Protein AF-A0A8T7H8B4-F1 (afdb_monomer_lite)

Organism: NCBI:txid83986

Structure (mmCIF, N/CA/C/O backbone):
data_AF-A0A8T7H8B4-F1
#
_entry.id   AF-A0A8T7H8B4-F1
#
loop_
_atom_site.group_PDB
_atom_site.id
_atom_site.type_symbol
_atom_site.label_atom_id
_atom_site.label_alt_id
_atom_site.label_comp_id
_atom_site.label_asym_id
_atom_site.label_entity_id
_atom_site.label_seq_id
_atom_site.pdbx_PDB_ins_code
_atom_site.Cartn_x
_atom_site.Cartn_y
_atom_site.Cartn_z
_atom_site.occupancy
_atom_site.B_iso_or_equiv
_atom_site.auth_seq_id
_atom_site.auth_comp_id
_atom_site.auth_asym_id
_atom_site.auth_atom_id
_atom_site.pdbx_PDB_model_num
ATOM 1 N N . MET A 1 1 ? 106.910 -0.288 -161.476 1.00 50.47 1 MET A N 1
ATOM 2 C CA . MET A 1 1 ? 105.493 -0.368 -161.892 1.00 50.47 1 MET A CA 1
ATOM 3 C C . MET A 1 1 ? 104.659 -0.224 -160.631 1.00 50.47 1 MET A C 1
ATOM 5 O O . MET A 1 1 ? 104.728 -1.119 -159.802 1.00 50.47 1 MET A O 1
ATOM 9 N N . SER A 1 2 ? 103.976 0.904 -160.441 1.00 59.09 2 SER A N 1
ATOM 10 C CA . SER A 1 2 ? 103.134 1.165 -159.262 1.00 59.09 2 SER A CA 1
ATOM 11 C C . SER A 1 2 ? 101.763 0.506 -159.447 1.00 59.09 2 SER A C 1
ATOM 13 O O . SER A 1 2 ? 101.201 0.603 -160.541 1.00 59.09 2 SER A O 1
ATOM 15 N N . LYS A 1 3 ? 101.241 -0.182 -158.423 1.00 76.25 3 LYS A N 1
ATOM 16 C CA . LYS A 1 3 ? 99.947 -0.880 -158.480 1.00 76.25 3 LYS A CA 1
ATOM 17 C C . LYS A 1 3 ? 98.875 -0.065 -157.752 1.00 76.25 3 LYS A C 1
ATOM 19 O O . LYS A 1 3 ? 98.996 0.232 -156.572 1.00 76.25 3 LYS A O 1
ATOM 24 N N . TRP A 1 4 ? 97.819 0.279 -158.476 1.00 83.31 4 TRP A N 1
ATOM 25 C CA . TRP A 1 4 ? 96.582 0.817 -157.915 1.00 83.31 4 TRP A CA 1
ATOM 26 C C . TRP A 1 4 ? 95.577 -0.325 -157.764 1.00 83.31 4 TRP A C 1
ATOM 28 O O . TRP A 1 4 ? 95.552 -1.224 -158.610 1.00 83.31 4 TRP A O 1
ATOM 38 N N . TYR A 1 5 ? 94.757 -0.297 -156.714 1.00 80.31 5 TYR A N 1
ATOM 39 C CA . TYR A 1 5 ? 93.693 -1.282 -156.507 1.00 80.31 5 TYR A CA 1
ATOM 40 C C . TYR A 1 5 ? 92.378 -0.609 -156.109 1.00 80.31 5 TYR A C 1
ATOM 42 O O . TYR A 1 5 ? 92.345 0.545 -155.681 1.00 80.31 5 TYR A O 1
ATOM 50 N N . THR A 1 6 ? 91.281 -1.337 -156.291 1.00 81.56 6 THR A N 1
ATOM 51 C CA . THR A 1 6 ? 89.926 -0.832 -156.073 1.00 81.56 6 THR A CA 1
ATOM 52 C C . THR A 1 6 ? 89.406 -1.287 -154.709 1.00 81.56 6 THR A C 1
ATOM 54 O O . THR A 1 6 ? 89.396 -2.483 -154.419 1.00 81.56 6 THR A O 1
ATOM 57 N N . VAL A 1 7 ? 88.945 -0.345 -153.888 1.00 82.00 7 VAL A N 1
ATOM 58 C CA . VAL A 1 7 ? 88.166 -0.573 -152.656 1.00 82.00 7 VAL A CA 1
ATOM 59 C C . VAL A 1 7 ? 86.785 0.045 -152.814 1.00 82.00 7 VAL A C 1
ATOM 61 O O . VAL A 1 7 ? 86.622 1.013 -153.542 1.00 82.00 7 VAL A O 1
ATOM 64 N N . TYR A 1 8 ? 85.769 -0.503 -152.156 1.00 84.44 8 TYR A N 1
ATOM 65 C CA . TYR A 1 8 ? 84.393 -0.032 -152.313 1.00 84.44 8 TYR A CA 1
ATOM 66 C C . TYR A 1 8 ? 83.962 0.787 -151.096 1.00 84.44 8 TYR A C 1
ATOM 68 O O . TYR A 1 8 ? 84.234 0.417 -149.957 1.00 84.44 8 TYR A O 1
ATOM 76 N N . CYS A 1 9 ? 83.274 1.901 -151.339 1.00 82.50 9 CYS A N 1
ATOM 77 C CA . CYS A 1 9 ? 82.713 2.758 -150.299 1.00 82.50 9 CYS A CA 1
ATOM 78 C C . CYS A 1 9 ? 81.710 1.993 -149.427 1.00 82.50 9 CYS A C 1
ATOM 80 O O . CYS A 1 9 ? 80.698 1.521 -149.941 1.00 82.50 9 CYS A O 1
ATOM 82 N N . GLU A 1 10 ? 81.906 1.967 -148.110 1.00 83.75 10 GLU A N 1
ATOM 83 C CA . GLU A 1 10 ? 81.022 1.245 -147.181 1.00 83.75 10 GLU A CA 1
ATOM 84 C C . GLU A 1 10 ? 79.575 1.766 -147.191 1.00 83.75 10 GLU A C 1
ATOM 86 O O . GLU A 1 10 ? 78.641 1.011 -146.948 1.00 83.75 10 GLU A O 1
ATOM 91 N N . ALA A 1 11 ? 79.367 3.051 -147.499 1.00 77.25 11 ALA A N 1
ATOM 92 C CA . ALA A 1 11 ? 78.036 3.657 -147.462 1.00 77.25 11 ALA A CA 1
ATOM 93 C C . ALA A 1 11 ? 77.244 3.548 -148.778 1.00 77.25 11 ALA A C 1
ATOM 95 O O . ALA A 1 11 ? 76.021 3.642 -148.744 1.00 77.25 11 ALA A O 1
ATOM 96 N N . CYS A 1 12 ? 77.899 3.421 -149.938 1.00 83.38 12 CYS A N 1
ATOM 97 C CA . CYS A 1 12 ? 77.197 3.408 -151.235 1.00 83.38 12 CYS A CA 1
ATOM 98 C C . CYS A 1 12 ? 77.705 2.375 -152.245 1.00 83.38 12 CYS A C 1
ATOM 100 O O . CYS A 1 12 ? 77.144 2.274 -153.332 1.00 83.38 12 CYS A O 1
ATOM 102 N N . GLY A 1 13 ? 78.770 1.640 -151.926 1.00 80.94 13 GLY A N 1
ATOM 103 C CA . GLY A 1 13 ? 79.368 0.643 -152.810 1.00 80.94 13 GLY A CA 1
ATOM 104 C C . GLY A 1 13 ? 80.124 1.210 -154.013 1.00 80.94 13 GLY A C 1
ATOM 105 O O . GLY A 1 13 ? 80.538 0.435 -154.862 1.00 80.94 13 GLY A O 1
ATOM 106 N N . ALA A 1 14 ? 80.318 2.530 -154.123 1.00 82.25 14 ALA A N 1
ATOM 107 C CA . ALA A 1 14 ? 81.087 3.121 -155.220 1.00 82.25 14 ALA A CA 1
ATOM 108 C C . ALA A 1 14 ? 82.571 2.727 -155.155 1.00 82.25 14 ALA A C 1
ATOM 110 O O . ALA A 1 14 ? 83.153 2.692 -154.068 1.00 82.25 14 ALA A O 1
ATOM 111 N N . GLU A 1 15 ? 83.181 2.491 -156.316 1.00 80.44 15 GLU A N 1
ATOM 112 C CA . GLU A 1 15 ? 84.611 2.205 -156.438 1.00 80.44 15 GLU A CA 1
ATOM 113 C C . GLU A 1 15 ? 85.458 3.417 -156.025 1.00 80.44 15 GLU A C 1
ATOM 115 O O . GLU A 1 15 ? 85.263 4.547 -156.477 1.00 80.44 15 GLU A O 1
ATOM 120 N N . ILE A 1 16 ? 86.423 3.167 -155.151 1.00 83.94 16 ILE A N 1
ATOM 121 C CA . ILE A 1 16 ? 87.444 4.092 -154.683 1.00 83.94 16 ILE A CA 1
ATOM 122 C C . ILE A 1 16 ? 88.778 3.494 -155.119 1.00 83.94 16 ILE A C 1
ATOM 124 O O . ILE A 1 16 ? 89.133 2.380 -154.740 1.00 83.94 16 ILE A O 1
ATOM 128 N N . ILE A 1 17 ? 89.531 4.236 -155.924 1.00 81.44 17 ILE A N 1
ATOM 129 C CA . ILE A 1 17 ? 90.875 3.824 -156.322 1.00 81.44 17 ILE A CA 1
ATOM 130 C C . ILE A 1 17 ? 91.823 4.189 -155.176 1.00 81.44 17 ILE A C 1
ATOM 132 O O . ILE A 1 17 ? 92.000 5.371 -154.869 1.00 81.44 17 ILE A O 1
ATOM 136 N N . ALA A 1 18 ? 92.404 3.180 -154.531 1.00 79.50 18 ALA A N 1
ATOM 137 C CA . ALA A 1 18 ? 93.379 3.348 -153.464 1.00 79.50 18 ALA A CA 1
ATOM 138 C C . ALA A 1 18 ? 94.785 3.007 -153.958 1.00 79.50 18 ALA A C 1
ATOM 140 O O . ALA A 1 18 ? 94.993 2.104 -154.777 1.00 79.50 18 ALA A O 1
ATOM 141 N N . HIS A 1 19 ? 95.756 3.764 -153.453 1.00 78.88 19 HIS A N 1
ATOM 142 C CA . HIS A 1 19 ? 97.163 3.461 -153.657 1.00 78.88 19 HIS A CA 1
ATOM 143 C C . HIS A 1 19 ? 97.628 2.459 -152.597 1.00 78.88 19 HIS A C 1
ATOM 145 O O . HIS A 1 19 ? 97.208 2.544 -151.444 1.00 78.88 19 HIS A O 1
ATOM 151 N N . GLU A 1 20 ? 98.508 1.535 -152.982 1.00 79.31 20 GLU A N 1
ATOM 152 C CA . GLU A 1 20 ? 99.160 0.576 -152.075 1.00 79.31 20 GLU A CA 1
ATOM 153 C C . GLU A 1 20 ? 99.813 1.262 -150.863 1.00 79.31 20 GLU A C 1
ATOM 155 O O . GLU A 1 20 ? 99.704 0.767 -149.748 1.00 79.31 20 GLU A O 1
ATOM 160 N N . ASP A 1 21 ? 100.389 2.449 -151.068 1.00 78.00 21 ASP A N 1
ATOM 161 C CA . ASP A 1 21 ? 101.113 3.198 -150.029 1.00 78.00 21 ASP A CA 1
ATOM 162 C C . ASP A 1 21 ? 100.210 3.990 -149.051 1.00 78.00 21 ASP A C 1
ATOM 164 O O . ASP A 1 21 ? 100.709 4.810 -148.280 1.00 78.00 21 ASP A O 1
ATOM 168 N N . TRP A 1 22 ? 98.880 3.844 -149.093 1.00 79.12 22 TRP A N 1
ATOM 169 C CA . TRP A 1 22 ? 97.988 4.522 -148.139 1.00 79.12 22 TRP A CA 1
ATOM 170 C C . TRP A 1 22 ? 97.772 3.668 -146.883 1.00 79.12 22 TRP A C 1
ATOM 172 O O . TRP A 1 22 ? 97.071 2.665 -146.947 1.00 79.12 22 TRP A O 1
ATOM 182 N N . ASP A 1 23 ? 98.282 4.118 -145.728 1.00 77.50 23 ASP A N 1
ATOM 183 C CA . ASP A 1 23 ? 98.136 3.411 -144.436 1.00 77.50 23 ASP A CA 1
ATOM 184 C C . ASP A 1 23 ? 96.673 3.196 -144.015 1.00 77.50 23 ASP A C 1
ATOM 186 O O . ASP A 1 23 ? 96.342 2.227 -143.340 1.00 77.50 23 ASP A O 1
ATOM 190 N N . ASN A 1 24 ? 95.788 4.117 -144.402 1.00 77.06 24 ASN A N 1
ATOM 191 C CA . ASN A 1 24 ? 94.353 4.026 -144.154 1.00 77.06 24 ASN A CA 1
ATOM 192 C C . ASN A 1 24 ? 93.599 4.418 -145.428 1.00 77.06 24 ASN A C 1
ATOM 194 O O . ASN A 1 24 ? 93.249 5.595 -145.596 1.00 77.06 24 ASN A O 1
ATOM 198 N N . PRO A 1 25 ? 93.370 3.469 -146.352 1.00 75.50 25 PRO A N 1
ATOM 199 C CA . PRO A 1 25 ? 92.588 3.751 -147.541 1.00 75.50 25 PRO A CA 1
ATOM 200 C C . PRO A 1 25 ? 91.167 4.198 -147.133 1.00 75.50 25 PRO A C 1
ATOM 202 O O . PRO A 1 25 ? 90.602 3.660 -146.177 1.00 75.50 25 PRO A O 1
ATOM 205 N N . PRO A 1 26 ? 90.576 5.210 -147.799 1.00 79.00 26 PRO A N 1
ATOM 206 C CA . PRO A 1 26 ? 89.288 5.767 -147.398 1.00 79.00 26 PRO A CA 1
ATOM 207 C C . PRO A 1 26 ? 88.176 4.714 -147.407 1.00 79.00 26 PRO A C 1
ATOM 209 O O . PRO A 1 26 ? 87.926 4.091 -148.435 1.00 79.00 26 PRO A O 1
ATOM 212 N N . THR A 1 27 ? 87.451 4.578 -146.295 1.00 81.44 27 THR A N 1
ATOM 213 C CA . THR A 1 27 ? 86.280 3.682 -146.214 1.00 81.44 27 THR A CA 1
ATOM 214 C C . THR A 1 27 ? 85.013 4.303 -146.801 1.00 81.44 27 THR A C 1
ATOM 216 O O . THR A 1 27 ? 84.076 3.607 -147.184 1.00 81.44 27 THR A O 1
ATOM 219 N N . LEU A 1 28 ? 84.980 5.631 -146.921 1.00 80.31 28 LEU A N 1
ATOM 220 C CA . LEU A 1 28 ? 83.915 6.370 -147.585 1.00 80.31 28 LEU A CA 1
ATOM 221 C C . LEU A 1 28 ? 84.471 7.038 -148.836 1.00 80.31 28 LEU A C 1
ATOM 223 O O . LEU A 1 28 ? 85.499 7.716 -148.780 1.00 80.31 28 LEU A O 1
ATOM 227 N N . CYS A 1 29 ? 83.752 6.915 -149.952 1.00 80.88 29 CYS A N 1
ATOM 228 C CA . CYS A 1 29 ? 84.050 7.719 -151.126 1.00 80.88 29 CYS A CA 1
ATOM 229 C C . CYS A 1 29 ? 83.884 9.200 -150.769 1.00 80.88 29 CYS A C 1
ATOM 231 O O . CYS A 1 29 ? 83.169 9.568 -149.826 1.00 80.88 29 CYS A O 1
ATOM 233 N N . LYS A 1 30 ? 84.542 10.061 -151.545 1.00 81.00 30 LYS A N 1
ATOM 234 C CA . LYS A 1 30 ? 84.568 11.509 -151.316 1.00 81.00 30 LYS A CA 1
ATOM 235 C C . LYS A 1 30 ? 83.167 12.098 -151.098 1.00 81.00 30 LYS A C 1
ATOM 237 O O . LYS A 1 30 ? 82.991 12.920 -150.205 1.00 81.00 30 LYS A O 1
ATOM 242 N N . GLU A 1 31 ? 82.175 11.635 -151.858 1.00 80.31 31 GLU A N 1
ATOM 243 C CA . GLU A 1 31 ? 80.783 12.084 -151.738 1.00 80.31 31 GLU A CA 1
ATOM 244 C C . GLU A 1 31 ? 80.116 11.624 -150.438 1.00 80.31 31 GLU A C 1
ATOM 246 O O . GLU A 1 31 ? 79.472 12.422 -149.763 1.00 80.31 31 GLU A O 1
ATOM 251 N N . CYS A 1 32 ? 80.287 10.360 -150.039 1.00 80.31 32 CYS A N 1
ATOM 252 C CA . CYS A 1 32 ? 79.717 9.852 -148.789 1.00 80.31 32 CYS A CA 1
ATOM 253 C C . CYS A 1 32 ? 80.351 10.501 -147.558 1.00 80.31 32 CYS A C 1
ATOM 255 O O . CYS A 1 32 ? 79.639 10.806 -146.601 1.00 80.31 32 CYS A O 1
ATOM 257 N N . LYS A 1 33 ? 81.664 10.757 -147.584 1.00 81.56 33 LYS A N 1
ATOM 258 C CA . LYS A 1 33 ? 82.338 11.499 -146.513 1.00 81.56 33 LYS A CA 1
ATOM 259 C C . LYS A 1 33 ? 81.807 12.931 -146.428 1.00 81.56 33 LYS A C 1
ATOM 261 O O . LYS A 1 33 ? 81.433 13.360 -145.345 1.00 81.56 33 LYS A O 1
ATOM 266 N N . ALA A 1 34 ? 81.694 13.623 -147.564 1.00 79.00 34 ALA A N 1
ATOM 267 C CA . ALA A 1 34 ? 81.127 14.969 -147.607 1.00 79.00 34 ALA A CA 1
ATOM 268 C C . ALA A 1 34 ? 79.682 15.007 -147.080 1.00 79.00 34 ALA A C 1
ATOM 270 O O . ALA A 1 34 ? 79.322 15.926 -146.351 1.00 79.00 34 ALA A O 1
ATOM 271 N N . ARG A 1 35 ? 78.869 13.985 -147.388 1.00 79.56 35 ARG A N 1
ATOM 272 C CA . ARG A 1 35 ? 77.493 13.879 -146.885 1.00 79.56 35 ARG A CA 1
ATOM 273 C C . ARG A 1 35 ? 77.440 13.684 -145.370 1.00 79.56 35 ARG A C 1
ATOM 275 O O . ARG A 1 35 ? 76.634 14.332 -144.721 1.00 79.56 35 ARG A O 1
ATOM 282 N N . ARG A 1 36 ? 78.303 12.829 -144.809 1.00 79.00 36 ARG A N 1
ATOM 283 C CA . ARG A 1 36 ? 78.370 12.593 -143.357 1.00 79.00 36 ARG A CA 1
ATOM 284 C C . ARG A 1 36 ? 78.905 13.810 -142.604 1.00 79.00 36 ARG A C 1
ATOM 286 O O . ARG A 1 36 ? 78.381 14.172 -141.560 1.00 79.00 36 ARG A O 1
ATOM 293 N N . ASP A 1 37 ? 79.911 14.482 -143.154 1.00 77.75 37 ASP A N 1
ATOM 294 C CA . ASP A 1 37 ? 80.443 15.705 -142.552 1.00 77.75 37 ASP A CA 1
ATOM 295 C C . ASP A 1 37 ? 79.397 16.850 -142.589 1.00 77.75 37 ASP A C 1
ATOM 297 O O . ASP A 1 37 ? 79.413 17.715 -141.717 1.00 77.75 37 ASP A O 1
ATOM 301 N N . ALA A 1 38 ? 78.431 16.812 -143.521 1.00 76.56 38 ALA A N 1
ATOM 302 C CA . ALA A 1 38 ? 77.301 17.745 -143.587 1.00 76.56 38 ALA A CA 1
ATOM 303 C C . ALA A 1 38 ? 76.164 17.474 -142.572 1.00 76.56 38 ALA A C 1
ATOM 305 O O . ALA A 1 38 ? 75.297 18.330 -142.421 1.00 76.56 38 ALA A O 1
ATOM 306 N N . GLN A 1 39 ? 76.161 16.334 -141.864 1.00 80.06 39 GLN A N 1
ATOM 307 C CA . GLN A 1 39 ? 75.141 15.972 -140.854 1.00 80.06 39 GLN A CA 1
ATOM 308 C C . GLN A 1 39 ? 75.434 16.534 -139.450 1.00 80.06 39 GLN A C 1
ATOM 310 O O . GLN A 1 39 ? 74.665 16.336 -138.506 1.00 80.06 39 GLN A O 1
ATOM 315 N N . TRP A 1 40 ? 76.554 17.239 -139.283 1.00 83.81 40 TRP A N 1
ATOM 316 C CA . TRP A 1 40 ? 76.850 17.987 -138.066 1.00 83.81 40 TRP A CA 1
ATOM 317 C C . TRP A 1 40 ? 76.213 19.370 -138.136 1.00 83.81 40 TRP A C 1
ATOM 319 O O . TRP A 1 40 ? 76.493 20.153 -139.045 1.00 83.81 40 TRP A O 1
ATOM 329 N N . TYR A 1 41 ? 75.409 19.712 -137.134 1.00 83.19 41 TYR A N 1
ATOM 330 C CA . TYR A 1 41 ? 74.761 21.015 -137.043 1.00 83.19 41 TYR A CA 1
ATOM 331 C C . TYR A 1 41 ? 75.027 21.673 -135.691 1.00 83.19 41 TYR A C 1
ATOM 333 O O . TYR A 1 41 ? 75.398 21.043 -134.697 1.00 83.19 41 TYR A O 1
ATOM 341 N N . LYS A 1 42 ? 74.873 22.995 -135.667 1.00 85.31 42 LYS A N 1
ATOM 342 C CA . LYS A 1 42 ? 75.096 23.811 -134.477 1.00 85.31 42 LYS A CA 1
ATOM 343 C C . LYS A 1 42 ? 73.773 24.048 -133.763 1.00 85.31 42 LYS A C 1
ATOM 345 O O . LYS A 1 42 ? 72.818 24.539 -134.359 1.00 85.31 42 LYS A O 1
ATOM 350 N N . ILE A 1 43 ? 73.742 23.757 -132.470 1.00 85.81 43 ILE A N 1
ATOM 351 C CA . ILE A 1 43 ? 72.662 24.132 -131.554 1.00 85.81 43 ILE A CA 1
ATOM 352 C C . ILE A 1 43 ? 73.183 25.128 -130.520 1.00 85.81 43 ILE A C 1
ATOM 354 O O . ILE A 1 43 ? 74.378 25.193 -130.245 1.00 85.81 43 ILE A O 1
ATOM 358 N N . ARG A 1 44 ? 72.299 25.948 -129.945 1.00 86.62 44 ARG A N 1
ATOM 359 C CA . ARG A 1 44 ? 72.676 26.902 -128.891 1.00 86.62 44 ARG A CA 1
ATOM 360 C C . ARG A 1 44 ? 72.396 26.320 -127.511 1.00 86.62 44 ARG A C 1
ATOM 362 O O . ARG A 1 44 ? 71.296 25.833 -127.253 1.00 86.62 44 ARG A O 1
ATOM 369 N N . CYS A 1 45 ? 73.375 26.421 -126.614 1.00 84.50 45 CYS A N 1
ATOM 370 C CA . CYS A 1 45 ? 73.210 26.102 -125.200 1.00 84.50 45 CYS A CA 1
ATOM 371 C C . CYS A 1 45 ? 72.067 26.935 -124.600 1.00 84.50 45 CYS A C 1
ATOM 373 O O . CYS A 1 45 ? 72.099 28.163 -124.668 1.00 84.50 45 CYS A O 1
ATOM 375 N N . LYS A 1 46 ? 71.089 26.290 -123.952 1.00 83.81 46 LYS A N 1
ATOM 376 C CA . LYS A 1 46 ? 69.966 26.993 -123.305 1.00 83.81 46 LYS A CA 1
ATOM 377 C C . LYS A 1 46 ? 70.382 27.889 -122.129 1.00 83.81 46 LYS A C 1
ATOM 379 O O . LYS A 1 46 ? 69.626 28.786 -121.786 1.00 83.81 46 LYS A O 1
ATOM 384 N N . GLY A 1 47 ? 71.531 27.631 -121.499 1.00 79.06 47 GLY A N 1
ATOM 385 C CA . GLY A 1 47 ? 72.013 28.392 -120.340 1.00 79.06 47 GLY A CA 1
ATOM 386 C C . GLY A 1 47 ? 72.748 29.680 -120.718 1.00 79.06 47 GLY A C 1
ATOM 387 O O . GLY A 1 47 ? 72.399 30.748 -120.231 1.00 79.06 47 GLY A O 1
ATOM 388 N N . CYS A 1 48 ? 73.743 29.586 -121.604 1.00 84.75 48 CYS A N 1
ATOM 389 C CA . CYS A 1 48 ? 74.645 30.698 -121.935 1.00 84.75 48 CYS A CA 1
ATOM 390 C C . CYS A 1 48 ? 74.612 31.133 -123.409 1.00 84.75 48 CYS A C 1
ATOM 392 O O . CYS A 1 48 ? 75.248 32.115 -123.774 1.00 84.75 48 CYS A O 1
ATOM 394 N N . GLY A 1 49 ? 73.899 30.408 -124.277 1.00 81.88 49 GLY A N 1
ATOM 395 C CA . GLY A 1 49 ? 73.810 30.713 -125.706 1.00 81.88 49 GLY A CA 1
ATOM 396 C C . GLY A 1 49 ? 74.995 30.249 -126.562 1.00 81.88 49 GLY A C 1
ATOM 397 O O . GLY A 1 49 ? 74.889 30.335 -127.786 1.00 81.88 49 GLY A O 1
ATOM 398 N N . THR A 1 50 ? 76.076 29.724 -125.968 1.00 85.94 50 THR A N 1
ATOM 399 C CA . THR A 1 50 ? 77.249 29.201 -126.696 1.00 85.94 50 THR A CA 1
ATOM 400 C C . THR A 1 50 ? 76.862 28.089 -127.671 1.00 85.94 50 THR A C 1
ATOM 402 O O . THR A 1 50 ? 76.025 27.237 -127.355 1.00 85.94 50 THR A O 1
ATOM 405 N N . GLU A 1 51 ? 77.480 28.090 -128.854 1.00 84.81 51 GLU A N 1
ATOM 406 C CA . GLU A 1 51 ? 77.276 27.050 -129.863 1.00 84.81 51 GLU A CA 1
ATOM 407 C C . GLU A 1 51 ? 77.853 25.711 -129.390 1.00 84.81 51 GLU A C 1
ATOM 409 O O . GLU A 1 51 ? 79.008 25.612 -128.976 1.00 84.81 51 GLU A O 1
ATOM 414 N N . ILE A 1 52 ? 77.033 24.670 -129.473 1.00 87.44 52 ILE A N 1
ATOM 415 C CA . ILE A 1 52 ? 77.398 23.275 -129.248 1.00 87.44 52 ILE A CA 1
ATOM 416 C C . ILE A 1 52 ? 77.094 22.486 -130.522 1.00 87.44 52 ILE A C 1
ATOM 418 O O . ILE A 1 52 ? 76.123 22.768 -131.223 1.00 87.44 52 ILE A O 1
ATOM 422 N N . ILE A 1 53 ? 77.956 21.528 -130.853 1.00 83.44 53 ILE A N 1
ATOM 423 C CA . ILE A 1 53 ? 77.814 20.713 -132.063 1.00 83.44 53 ILE A CA 1
ATOM 424 C C . ILE A 1 53 ? 76.997 19.467 -131.708 1.00 83.44 53 ILE A C 1
ATOM 426 O O . ILE A 1 53 ? 77.293 18.797 -130.716 1.00 83.44 53 ILE A O 1
ATOM 430 N N . ALA A 1 54 ? 75.975 19.175 -132.509 1.00 82.06 54 ALA A N 1
ATOM 431 C CA . ALA A 1 54 ? 75.186 17.952 -132.433 1.00 82.06 54 ALA A CA 1
ATOM 432 C C . ALA A 1 54 ? 75.207 17.229 -133.786 1.00 82.06 54 ALA A C 1
ATOM 434 O O . ALA A 1 54 ? 75.406 17.846 -134.834 1.00 82.06 54 ALA A O 1
ATOM 435 N N . HIS A 1 55 ? 75.026 15.913 -133.739 1.00 81.12 55 HIS A N 1
ATOM 436 C CA . HIS A 1 55 ? 74.855 15.067 -134.915 1.00 81.12 55 HIS A CA 1
ATOM 437 C C . HIS A 1 55 ? 73.371 14.723 -135.063 1.00 81.12 55 HIS A C 1
ATOM 439 O O . HIS A 1 55 ? 72.706 14.511 -134.047 1.00 81.12 55 HIS A O 1
ATOM 445 N N . GLU A 1 56 ? 72.856 14.654 -136.293 1.00 79.56 56 GLU A N 1
ATOM 446 C CA . GLU A 1 56 ? 71.436 14.335 -136.548 1.00 79.56 56 GLU A CA 1
ATOM 447 C C . GLU A 1 56 ? 71.005 12.978 -135.957 1.00 79.56 56 GLU A C 1
ATOM 449 O O . GLU A 1 56 ? 69.859 12.827 -135.549 1.00 79.56 56 GLU A O 1
ATOM 454 N N . ASP A 1 57 ? 71.940 12.036 -135.803 1.00 78.88 57 ASP A N 1
ATOM 455 C CA . ASP A 1 57 ? 71.677 10.685 -135.275 1.00 78.88 57 ASP A CA 1
ATOM 456 C C . ASP A 1 57 ? 71.673 10.574 -133.729 1.00 78.88 57 ASP A C 1
ATOM 458 O O . ASP A 1 57 ? 71.684 9.469 -133.186 1.00 78.88 57 ASP A O 1
ATOM 462 N N . TRP A 1 58 ? 71.729 11.679 -132.972 1.00 80.69 58 TRP A N 1
ATOM 463 C CA . TRP A 1 58 ? 71.679 11.630 -131.500 1.00 80.69 58 TRP A CA 1
ATOM 464 C C . TRP A 1 58 ? 70.237 11.691 -130.976 1.00 80.69 58 TRP A C 1
ATOM 466 O O . TRP A 1 58 ? 69.598 12.733 -131.075 1.00 80.69 58 TRP A O 1
ATOM 476 N N . ASP A 1 59 ? 69.764 10.633 -130.301 1.00 80.19 59 ASP A N 1
ATOM 477 C CA . ASP A 1 59 ? 68.408 10.571 -129.710 1.00 80.19 59 ASP A CA 1
ATOM 478 C C . ASP A 1 59 ? 68.138 11.660 -128.655 1.00 80.19 59 ASP A C 1
ATOM 480 O O . ASP A 1 59 ? 67.004 12.085 -128.443 1.00 80.19 59 ASP A O 1
ATOM 484 N N . ASN A 1 60 ? 69.187 12.102 -127.955 1.00 79.12 60 ASN A N 1
ATOM 485 C CA . ASN A 1 60 ? 69.114 13.134 -126.924 1.00 79.12 60 ASN A CA 1
ATOM 486 C C . ASN A 1 60 ? 70.257 14.139 -127.109 1.00 79.12 60 ASN A C 1
ATOM 488 O O . ASN A 1 60 ? 71.262 14.070 -126.389 1.00 79.12 60 ASN A O 1
ATOM 492 N N . PRO A 1 61 ? 70.137 15.074 -128.068 1.00 79.25 61 PRO A N 1
ATOM 493 C CA . PRO A 1 61 ? 71.169 16.070 -128.286 1.00 79.25 61 PRO A CA 1
ATOM 494 C C . PRO A 1 61 ? 71.307 16.961 -127.035 1.00 79.25 61 PRO A C 1
ATOM 496 O O . PRO A 1 61 ? 70.306 17.312 -126.395 1.00 79.25 61 PRO A O 1
ATOM 499 N N . PRO A 1 62 ? 72.539 17.321 -126.631 1.00 80.50 62 PRO A N 1
ATOM 500 C CA . PRO A 1 62 ? 72.772 18.073 -125.405 1.00 80.50 62 PRO A CA 1
ATOM 501 C C . PRO A 1 62 ? 72.098 19.445 -125.471 1.00 80.50 62 PRO A C 1
ATOM 503 O O . PRO A 1 62 ? 72.226 20.168 -126.446 1.00 80.50 62 PRO A O 1
ATOM 506 N N . THR A 1 63 ? 71.395 19.838 -124.409 1.00 82.94 63 THR A N 1
ATOM 507 C CA . THR A 1 63 ? 70.714 21.149 -124.338 1.00 82.94 63 THR A CA 1
ATOM 508 C C . THR A 1 63 ? 71.517 22.215 -123.593 1.00 82.94 63 THR A C 1
ATOM 510 O O . THR A 1 63 ? 71.196 23.402 -123.668 1.00 82.94 63 THR A O 1
ATOM 513 N N . LEU A 1 64 ? 72.567 21.805 -122.878 1.00 83.56 64 LEU A N 1
ATOM 514 C CA . LEU A 1 64 ? 73.497 22.668 -122.157 1.00 83.56 64 LEU A CA 1
ATOM 515 C C . LEU A 1 64 ? 74.920 22.375 -122.631 1.00 83.56 64 LEU A C 1
ATOM 517 O O . LEU A 1 64 ? 75.265 21.218 -122.871 1.00 83.56 64 LEU A O 1
ATOM 521 N N . CYS A 1 65 ? 75.756 23.409 -122.722 1.00 83.06 65 CYS A N 1
ATOM 522 C CA . CYS A 1 65 ? 77.191 23.225 -122.877 1.00 83.06 65 CYS A CA 1
ATOM 523 C C . CYS A 1 65 ? 77.784 22.582 -121.614 1.00 83.06 65 CYS A C 1
ATOM 525 O O . CYS A 1 65 ? 77.160 22.542 -120.547 1.00 83.06 65 CYS A O 1
ATOM 527 N N . LYS A 1 66 ? 79.016 22.087 -121.744 1.00 81.69 66 LYS A N 1
ATOM 528 C CA . LYS A 1 66 ? 79.750 21.425 -120.660 1.00 81.69 66 LYS A CA 1
ATOM 529 C C . LYS A 1 66 ? 79.812 22.281 -119.386 1.00 81.69 66 LYS A C 1
ATOM 531 O O . LYS A 1 66 ? 79.641 21.748 -118.295 1.00 81.69 66 LYS A O 1
ATOM 536 N N . GLU A 1 67 ? 79.994 23.591 -119.537 1.00 82.75 67 GLU A N 1
ATOM 537 C CA . GLU A 1 67 ? 80.103 24.554 -118.433 1.00 82.75 67 GLU A CA 1
ATOM 538 C C . GLU A 1 67 ? 78.762 24.757 -117.718 1.00 82.75 67 GLU A C 1
ATOM 540 O O . GLU A 1 67 ? 78.674 24.512 -116.520 1.00 82.75 67 GLU A O 1
ATOM 545 N N . CYS A 1 68 ? 77.680 25.077 -118.439 1.00 82.38 68 CYS A N 1
ATOM 546 C CA . CYS A 1 68 ? 76.357 25.257 -117.824 1.00 82.38 68 CYS A CA 1
ATOM 547 C C . CYS A 1 68 ? 75.822 23.978 -117.166 1.00 82.38 68 CYS A C 1
ATOM 549 O O . CYS A 1 68 ? 75.068 24.039 -116.193 1.00 82.38 68 CYS A O 1
ATOM 551 N N . LYS A 1 69 ? 76.187 22.799 -117.687 1.00 82.69 69 LYS A N 1
ATOM 552 C CA . LYS A 1 69 ? 75.877 21.532 -117.019 1.00 82.69 69 LYS A CA 1
ATOM 553 C C . LYS A 1 69 ? 76.640 21.410 -115.696 1.00 82.69 69 LYS A C 1
ATOM 555 O O . LYS A 1 69 ? 76.027 21.046 -114.697 1.00 82.69 69 LYS A O 1
ATOM 560 N N . ALA A 1 70 ? 77.931 21.744 -115.683 1.00 80.38 70 ALA A N 1
ATOM 561 C CA . ALA A 1 70 ? 78.747 21.721 -114.472 1.00 80.38 70 ALA A CA 1
ATOM 562 C C . ALA A 1 70 ? 78.244 22.718 -113.411 1.00 80.38 70 ALA A C 1
ATOM 564 O O . ALA A 1 70 ? 78.140 22.348 -112.246 1.00 80.38 70 ALA A O 1
ATOM 565 N N . GLU A 1 71 ? 77.852 23.935 -113.803 1.00 80.25 71 GLU A N 1
ATOM 566 C CA . GLU A 1 71 ? 77.289 24.937 -112.882 1.00 80.25 71 GLU A CA 1
ATOM 567 C C . GLU A 1 71 ? 75.980 24.477 -112.236 1.00 80.25 71 GLU A C 1
ATOM 569 O O . GLU A 1 71 ? 75.790 24.625 -111.029 1.00 80.25 71 GLU A O 1
ATOM 574 N N . ARG A 1 72 ? 75.073 23.885 -113.020 1.00 79.81 72 ARG A N 1
ATOM 575 C CA . ARG A 1 72 ? 73.810 23.353 -112.495 1.00 79.81 72 ARG A CA 1
ATOM 576 C C . ARG A 1 72 ? 74.045 22.200 -111.522 1.00 79.81 72 ARG A C 1
ATOM 578 O O . ARG A 1 72 ? 73.376 22.117 -110.493 1.00 79.81 72 ARG A O 1
ATOM 585 N N . ASP A 1 73 ? 74.978 21.313 -111.852 1.00 77.06 73 ASP A N 1
ATOM 586 C CA . ASP A 1 73 ? 75.298 20.161 -111.016 1.00 77.06 73 ASP A CA 1
ATOM 587 C C . ASP A 1 73 ? 76.028 20.621 -109.718 1.00 77.06 73 ASP A C 1
ATOM 589 O O . ASP A 1 73 ? 75.821 20.023 -108.664 1.00 77.06 73 ASP A O 1
ATOM 593 N N . ALA A 1 74 ? 76.751 21.755 -109.734 1.00 78.62 74 ALA A N 1
ATOM 594 C CA . ALA A 1 74 ? 77.406 22.365 -108.562 1.00 78.62 74 ALA A CA 1
ATOM 595 C C . ALA A 1 74 ? 76.453 23.010 -107.529 1.00 78.62 74 ALA A C 1
ATOM 597 O O . ALA A 1 74 ? 76.867 23.301 -106.408 1.00 78.62 74 ALA A O 1
ATOM 598 N N . GLN A 1 75 ? 75.173 23.219 -107.860 1.00 80.69 75 GLN A N 1
ATOM 599 C CA . GLN A 1 75 ? 74.173 23.752 -106.915 1.00 80.69 75 GLN A CA 1
ATOM 600 C C . GLN A 1 75 ? 73.694 22.718 -105.881 1.00 80.69 75 GLN A C 1
ATOM 602 O O . GLN A 1 75 ? 72.883 23.042 -105.008 1.00 80.69 75 GLN A O 1
ATOM 607 N N . TRP A 1 76 ? 74.168 21.476 -105.980 1.00 84.50 76 TRP A N 1
ATOM 608 C CA . TRP A 1 76 ? 73.795 20.365 -105.116 1.00 84.50 76 TRP A CA 1
ATOM 609 C C . TRP A 1 76 ? 75.009 19.864 -104.332 1.00 84.50 76 TRP A C 1
ATOM 611 O O . TRP A 1 76 ? 76.058 19.596 -104.910 1.00 84.50 76 TRP A O 1
ATOM 621 N N . TYR A 1 77 ? 74.860 19.692 -103.020 1.00 84.06 77 TYR A N 1
ATOM 622 C CA . TYR A 1 77 ? 75.894 19.143 -102.140 1.00 84.06 77 TYR A CA 1
ATOM 623 C C . TYR A 1 77 ? 75.310 18.068 -101.218 1.00 84.06 77 TYR A C 1
ATOM 625 O O . TYR A 1 77 ? 74.103 18.026 -100.972 1.00 84.06 77 TYR A O 1
ATOM 633 N N . GLU A 1 78 ? 76.157 17.166 -100.725 1.00 86.00 78 GLU A N 1
ATOM 634 C CA . GLU A 1 78 ? 75.745 16.069 -99.847 1.00 86.00 78 GLU A CA 1
ATOM 635 C C . GLU A 1 78 ? 75.896 16.463 -98.369 1.00 86.00 78 GLU A C 1
ATOM 637 O O . GLU A 1 78 ? 76.974 16.866 -97.929 1.00 86.00 78 GLU A O 1
ATOM 642 N N . VAL A 1 79 ? 74.835 16.290 -97.576 1.00 85.56 79 VAL A N 1
ATOM 643 C CA . VAL A 1 79 ? 74.888 16.337 -96.103 1.00 85.56 79 VAL A CA 1
ATOM 644 C C . VAL A 1 79 ? 74.596 14.964 -95.507 1.00 85.56 79 VAL A C 1
ATOM 646 O O . VAL A 1 79 ? 73.850 14.166 -96.070 1.00 85.56 79 VAL A O 1
ATOM 649 N N . ARG A 1 80 ? 75.173 14.667 -94.340 1.00 88.31 80 ARG A N 1
ATOM 650 C CA . ARG A 1 80 ? 75.015 13.366 -93.672 1.00 88.31 80 ARG A CA 1
ATOM 651 C C . ARG A 1 80 ? 73.786 13.359 -92.764 1.00 88.31 80 ARG A C 1
ATOM 653 O O . ARG A 1 80 ? 73.625 14.238 -91.919 1.00 88.31 80 ARG A O 1
ATOM 660 N N . CYS A 1 81 ? 72.945 12.331 -92.893 1.00 87.44 81 CYS A N 1
ATOM 661 C CA . CYS A 1 81 ? 71.836 12.081 -91.972 1.00 87.44 81 CYS A CA 1
ATOM 662 C C . CYS A 1 81 ? 72.349 11.920 -90.535 1.00 87.44 81 CYS A C 1
ATOM 664 O O . CYS A 1 81 ? 73.194 11.062 -90.278 1.00 87.44 81 CYS A O 1
ATOM 666 N N . LYS A 1 82 ? 71.778 12.673 -89.588 1.00 83.69 82 LYS A N 1
ATOM 667 C CA . LYS A 1 82 ? 72.200 12.657 -88.178 1.00 83.69 82 LYS A CA 1
ATOM 668 C C . LYS A 1 82 ? 72.073 11.284 -87.496 1.00 83.69 82 LYS A C 1
ATOM 670 O O . LYS A 1 82 ? 72.849 10.996 -86.595 1.00 83.69 82 LYS A O 1
ATOM 675 N N . ASP A 1 83 ? 71.116 10.455 -87.914 1.00 82.06 83 ASP A N 1
ATOM 676 C CA . ASP A 1 83 ? 70.811 9.182 -87.241 1.00 82.06 83 ASP A CA 1
ATOM 677 C C . ASP A 1 83 ? 71.531 7.965 -87.853 1.00 82.06 83 ASP A C 1
ATOM 679 O O . ASP A 1 83 ? 71.826 7.017 -87.134 1.00 82.06 83 ASP A O 1
ATOM 683 N N . CYS A 1 84 ? 71.792 7.951 -89.166 1.00 84.69 84 CYS A N 1
ATOM 684 C CA . CYS A 1 84 ? 72.360 6.778 -89.855 1.00 84.69 84 CYS A CA 1
ATOM 685 C C . CYS A 1 84 ? 73.558 7.074 -90.768 1.00 84.69 84 CYS A C 1
ATOM 687 O O . CYS A 1 84 ? 74.121 6.148 -91.343 1.00 84.69 84 CYS A O 1
ATOM 689 N N . GLY A 1 85 ? 73.929 8.344 -90.956 1.00 83.56 85 GLY A N 1
ATOM 690 C CA . GLY A 1 85 ? 75.055 8.740 -91.808 1.00 83.56 85 GLY A CA 1
ATOM 691 C C . GLY A 1 85 ? 74.818 8.642 -93.324 1.00 83.56 85 GLY A C 1
ATOM 692 O O . GLY A 1 85 ? 75.718 8.977 -94.096 1.00 83.56 85 GLY A O 1
ATOM 693 N N . THR A 1 86 ? 73.633 8.224 -93.785 1.00 88.06 86 THR A N 1
ATOM 694 C CA . THR A 1 86 ? 73.284 8.209 -95.219 1.00 88.06 86 THR A CA 1
ATOM 695 C C . THR A 1 86 ? 73.342 9.618 -95.815 1.00 88.06 86 THR A C 1
ATOM 697 O O . THR A 1 86 ? 72.893 10.574 -95.178 1.00 88.06 86 THR A O 1
ATOM 700 N N . GLY A 1 87 ? 73.879 9.731 -97.031 1.00 86.75 87 GLY A N 1
ATOM 701 C CA . GLY A 1 87 ? 73.948 10.976 -97.792 1.00 86.75 87 GLY A CA 1
ATOM 702 C C . GLY A 1 87 ? 72.575 11.526 -98.163 1.00 86.75 87 GLY A C 1
ATOM 703 O O . GLY A 1 87 ? 71.670 10.780 -98.541 1.00 86.75 87 GLY A O 1
ATOM 704 N N . ILE A 1 88 ? 72.415 12.839 -98.047 1.00 87.25 88 ILE A N 1
ATOM 705 C CA . ILE A 1 88 ? 71.217 13.580 -98.431 1.00 87.25 88 ILE A CA 1
ATOM 706 C C . ILE A 1 88 ? 71.665 14.680 -99.389 1.00 87.25 88 ILE A C 1
ATOM 708 O O . ILE A 1 88 ? 72.440 15.551 -99.003 1.00 87.25 88 ILE A O 1
ATOM 712 N N . MET A 1 89 ? 71.175 14.646 -100.628 1.00 85.44 89 MET A N 1
ATOM 713 C CA . MET A 1 89 ? 71.432 15.716 -101.590 1.00 85.44 89 MET A CA 1
ATOM 714 C C . MET A 1 89 ? 70.593 16.937 -101.229 1.00 85.44 89 MET A C 1
ATOM 716 O O . MET A 1 89 ? 69.364 16.859 -101.154 1.00 85.44 89 MET A O 1
ATOM 720 N N . VAL A 1 90 ? 71.268 18.057 -101.010 1.00 83.44 90 VAL A N 1
ATOM 721 C CA . VAL A 1 90 ? 70.670 19.331 -100.628 1.00 83.44 90 VAL A CA 1
ATOM 722 C C . VAL A 1 90 ? 71.063 20.377 -101.655 1.00 83.44 90 VAL A C 1
ATOM 724 O O . VAL A 1 90 ? 72.206 20.434 -102.104 1.00 83.44 90 VAL A O 1
ATOM 727 N N . ASN A 1 91 ? 70.095 21.199 -102.045 1.00 83.69 91 ASN A N 1
ATOM 728 C CA . ASN A 1 91 ? 70.353 22.345 -102.897 1.00 83.69 91 ASN A CA 1
ATOM 729 C C . ASN A 1 91 ? 70.788 23.539 -102.037 1.00 83.69 91 ASN A C 1
ATOM 731 O O . ASN A 1 91 ? 70.221 23.770 -100.967 1.00 83.69 91 ASN A O 1
ATOM 735 N N . VAL A 1 92 ? 71.764 24.313 -102.511 1.00 79.62 92 VAL A N 1
ATOM 736 C CA . VAL A 1 92 ? 72.282 25.503 -101.807 1.00 79.62 92 VAL A CA 1
ATOM 737 C C . VAL A 1 92 ? 71.211 26.548 -101.472 1.00 79.62 92 VAL A C 1
ATOM 739 O O . VAL A 1 92 ? 71.383 27.289 -100.512 1.00 79.62 92 VAL A O 1
ATOM 742 N N . ASN A 1 93 ? 70.086 26.564 -102.191 1.00 79.38 93 ASN A N 1
ATOM 743 C CA . ASN A 1 93 ? 69.005 27.535 -102.002 1.00 79.38 93 ASN A CA 1
ATOM 744 C C . ASN A 1 93 ? 67.887 27.066 -101.044 1.00 79.38 93 ASN A C 1
ATOM 746 O O . ASN A 1 93 ? 66.808 27.653 -101.033 1.00 79.38 93 ASN A O 1
ATOM 750 N N . TRP A 1 94 ? 68.068 25.977 -100.287 1.00 81.50 94 TRP A N 1
ATOM 751 C CA . TRP A 1 94 ? 67.071 25.522 -99.305 1.00 81.50 94 TRP A CA 1
ATOM 752 C C . TRP A 1 94 ? 67.284 26.186 -97.939 1.00 81.50 94 TRP A C 1
ATOM 754 O O . TRP A 1 94 ? 68.272 25.899 -97.272 1.00 81.50 94 TRP A O 1
ATOM 764 N N . ASP A 1 95 ? 66.311 26.980 -97.475 1.00 78.31 95 ASP A N 1
ATOM 765 C CA . ASP A 1 95 ? 66.375 27.674 -96.173 1.00 78.31 95 ASP A CA 1
ATOM 766 C C . ASP A 1 95 ? 66.399 26.720 -94.965 1.00 78.31 95 ASP A C 1
ATOM 768 O O . ASP A 1 95 ? 66.970 27.025 -93.922 1.00 78.31 95 ASP A O 1
ATOM 772 N N . ASN A 1 96 ? 65.759 25.553 -95.094 1.00 78.44 96 ASN A N 1
ATOM 773 C CA . ASN A 1 96 ? 65.669 24.539 -94.040 1.00 78.44 96 ASN A CA 1
ATOM 774 C C . ASN A 1 96 ? 66.071 23.163 -94.585 1.00 78.44 96 ASN A C 1
ATOM 776 O O . ASN A 1 96 ? 65.204 22.318 -94.848 1.00 78.44 96 ASN A O 1
ATOM 780 N N . PRO A 1 97 ? 67.376 22.921 -94.786 1.00 80.56 97 PRO A N 1
ATOM 781 C CA . PRO A 1 97 ? 67.842 21.660 -95.327 1.00 80.56 97 PRO A CA 1
ATOM 782 C C . PRO A 1 97 ? 67.572 20.509 -94.337 1.00 80.56 97 PRO A C 1
ATOM 784 O O . PRO A 1 97 ? 67.760 20.657 -93.124 1.00 80.56 97 PRO A O 1
ATOM 787 N N . PRO A 1 98 ? 67.096 19.346 -94.815 1.00 81.69 98 PRO A N 1
ATOM 788 C CA . PRO A 1 98 ? 66.756 18.221 -93.952 1.00 81.69 98 PRO A CA 1
ATOM 789 C C . PRO A 1 98 ? 67.995 17.642 -93.257 1.00 81.69 98 PRO A C 1
ATOM 791 O O . PRO A 1 98 ? 68.991 17.317 -93.892 1.00 81.69 98 PRO A O 1
ATOM 794 N N . THR A 1 99 ? 67.897 17.431 -91.943 1.00 83.69 99 THR A N 1
ATOM 795 C CA . THR A 1 99 ? 68.964 16.831 -91.116 1.00 83.69 99 THR A CA 1
ATOM 796 C C . THR A 1 99 ? 68.821 15.315 -90.933 1.00 83.69 99 THR A C 1
ATOM 798 O O . THR A 1 99 ? 69.728 14.649 -90.429 1.00 83.69 99 THR A O 1
ATOM 801 N N . LEU A 1 100 ? 67.680 14.752 -91.341 1.00 83.38 100 LEU A N 1
ATOM 802 C CA . LEU A 1 100 ? 67.378 13.322 -91.303 1.00 83.38 100 LEU A CA 1
ATOM 803 C C . LEU A 1 100 ? 67.001 12.839 -92.701 1.00 83.38 100 LEU A C 1
ATOM 805 O O . LEU A 1 100 ? 66.208 13.484 -93.391 1.00 83.38 100 LEU A O 1
ATOM 809 N N . CYS A 1 101 ? 67.516 11.675 -93.097 1.00 83.75 101 CYS A N 1
ATOM 810 C CA . CYS A 1 101 ? 67.102 11.028 -94.333 1.00 83.75 101 CYS A CA 1
ATOM 811 C C . CYS A 1 101 ? 65.637 10.578 -94.234 1.00 83.75 101 CYS A C 1
ATOM 813 O O . CYS A 1 101 ? 65.070 10.425 -93.143 1.00 83.75 101 CYS A O 1
ATOM 815 N N . LYS A 1 102 ? 65.025 10.334 -95.398 1.00 81.88 102 LYS A N 1
ATOM 816 C CA . LYS A 1 102 ? 63.623 9.912 -95.518 1.00 81.88 102 LYS A CA 1
ATOM 817 C C . LYS A 1 102 ? 63.300 8.704 -94.629 1.00 81.88 102 LYS A C 1
ATOM 819 O O . LYS A 1 102 ? 62.259 8.692 -93.977 1.00 81.88 102 LYS A O 1
ATOM 824 N N . GLU A 1 103 ? 64.207 7.732 -94.555 1.00 82.25 103 GLU A N 1
ATOM 825 C CA . GLU A 1 103 ? 64.026 6.514 -93.759 1.00 82.25 103 GLU A CA 1
ATOM 826 C C . GLU A 1 103 ? 64.105 6.761 -92.251 1.00 82.25 103 GLU A C 1
ATOM 828 O O . GLU A 1 103 ? 63.239 6.296 -91.514 1.00 82.25 103 GLU A O 1
ATOM 833 N N . CYS A 1 104 ? 65.094 7.517 -91.765 1.00 82.81 104 CYS A N 1
ATOM 834 C CA . CYS A 1 104 ? 65.209 7.833 -90.336 1.00 82.81 104 CYS A CA 1
ATOM 835 C C . CYS A 1 104 ? 64.049 8.702 -89.850 1.00 82.81 104 CYS A C 1
ATOM 837 O O . CYS A 1 104 ? 63.517 8.475 -88.760 1.00 82.81 104 CYS A O 1
ATOM 839 N N . LYS A 1 105 ? 63.588 9.641 -90.685 1.00 81.44 105 LYS A N 1
ATOM 840 C CA . LYS A 1 105 ? 62.370 10.409 -90.411 1.00 81.44 105 LYS A CA 1
ATOM 841 C C . LYS A 1 105 ? 61.153 9.482 -90.293 1.00 81.44 105 LYS A C 1
ATOM 843 O O . LYS A 1 105 ? 60.403 9.600 -89.329 1.00 81.44 105 LYS A O 1
ATOM 848 N N . ALA A 1 106 ? 61.001 8.521 -91.207 1.00 78.88 106 ALA A N 1
ATOM 849 C CA . ALA A 1 106 ? 59.925 7.530 -91.150 1.00 78.88 106 ALA A CA 1
ATOM 850 C C . ALA A 1 106 ? 60.021 6.616 -89.911 1.00 78.88 106 ALA A C 1
ATOM 852 O O . ALA A 1 106 ? 59.011 6.387 -89.247 1.00 78.88 106 ALA A O 1
ATOM 853 N N . LYS A 1 107 ? 61.227 6.156 -89.542 1.00 78.62 107 LYS A N 1
ATOM 854 C CA . LYS A 1 107 ? 61.465 5.327 -88.344 1.00 78.62 107 LYS A CA 1
ATOM 855 C C . LYS A 1 107 ? 61.080 6.051 -87.054 1.00 78.62 107 LYS A C 1
ATOM 857 O O . LYS A 1 107 ? 60.353 5.482 -86.244 1.00 78.62 107 LYS A O 1
ATOM 862 N N . ARG A 1 108 ? 61.494 7.313 -86.878 1.00 77.38 108 ARG A N 1
ATOM 863 C CA . ARG A 1 108 ? 61.087 8.127 -85.715 1.00 77.38 108 ARG A CA 1
ATOM 864 C C . ARG A 1 108 ? 59.577 8.350 -85.671 1.00 77.38 108 ARG A C 1
ATOM 866 O O . ARG A 1 108 ? 58.977 8.290 -84.603 1.00 77.38 108 ARG A O 1
ATOM 873 N N . SER A 1 109 ? 58.940 8.574 -86.819 1.00 71.31 109 SER A N 1
ATOM 874 C CA . SER A 1 109 ? 57.480 8.697 -86.882 1.00 71.31 109 SER A CA 1
ATOM 875 C C . SER A 1 109 ? 56.753 7.387 -86.537 1.00 71.31 109 SER A C 1
ATOM 877 O O . SER A 1 109 ? 55.695 7.448 -85.920 1.00 71.31 109 SER A O 1
ATOM 879 N N . ALA A 1 110 ? 57.326 6.218 -86.844 1.00 76.81 110 ALA A N 1
ATOM 880 C CA . ALA A 1 110 ? 56.736 4.901 -86.557 1.00 76.81 110 ALA A CA 1
ATOM 881 C C . ALA A 1 110 ? 56.778 4.478 -85.069 1.00 76.81 110 ALA A C 1
ATOM 883 O O . ALA A 1 110 ? 56.086 3.533 -84.665 1.00 76.81 110 ALA A O 1
ATOM 884 N N . GLN A 1 111 ? 57.569 5.166 -84.238 1.00 79.69 111 GLN A N 1
ATOM 885 C CA . GLN A 1 111 ? 57.604 4.958 -82.781 1.00 79.69 111 GLN A CA 1
ATOM 886 C C . GLN A 1 111 ? 56.371 5.521 -82.059 1.00 79.69 111 GLN A C 1
ATOM 888 O O . GLN A 1 111 ? 56.133 5.203 -80.893 1.00 79.69 111 GLN A O 1
ATOM 893 N N . TRP A 1 112 ? 55.561 6.313 -82.760 1.00 82.56 112 TRP A N 1
ATOM 894 C CA . TRP A 1 112 ? 54.294 6.834 -82.271 1.00 82.56 112 TRP A CA 1
ATOM 895 C C . TRP A 1 112 ? 53.139 6.044 -82.880 1.00 82.56 112 TRP A C 1
ATOM 897 O O . TRP A 1 112 ? 53.122 5.771 -84.079 1.00 82.56 112 TRP A O 1
ATOM 907 N N . TYR A 1 113 ? 52.157 5.692 -82.060 1.00 83.81 113 TYR A N 1
ATOM 908 C CA . TYR A 1 113 ? 50.915 5.070 -82.505 1.00 83.81 113 TYR A CA 1
ATOM 909 C C . TYR A 1 113 ? 49.715 5.760 -81.860 1.00 83.81 113 TYR A C 1
ATOM 911 O O . TYR A 1 113 ? 49.847 6.534 -80.909 1.00 83.81 113 TYR A O 1
ATOM 919 N N . GLU A 1 114 ? 48.536 5.511 -82.417 1.00 88.31 114 GLU A N 1
ATOM 920 C CA . GLU A 1 114 ? 47.297 6.152 -82.001 1.00 88.31 114 GLU A CA 1
ATOM 921 C C . GLU A 1 114 ? 46.424 5.181 -81.207 1.00 88.31 114 GLU A C 1
ATOM 923 O O . GLU A 1 114 ? 46.178 4.052 -81.631 1.00 88.31 114 GLU A O 1
ATOM 928 N N . VAL A 1 115 ? 45.928 5.634 -80.057 1.00 86.31 115 VAL A N 1
ATOM 929 C CA . VAL A 1 115 ? 44.889 4.941 -79.282 1.00 86.31 115 VAL A CA 1
ATOM 930 C C . VAL A 1 115 ? 43.683 5.855 -79.115 1.00 86.31 115 VAL A C 1
ATOM 932 O O . VAL A 1 115 ? 43.814 7.080 -79.120 1.00 86.31 115 VAL A O 1
ATOM 935 N N . ARG A 1 116 ? 42.488 5.282 -78.955 1.00 89.00 116 ARG A N 1
ATOM 936 C CA . ARG A 1 116 ? 41.269 6.064 -78.711 1.00 89.00 116 ARG A CA 1
ATOM 937 C C . ARG A 1 116 ? 41.024 6.236 -77.219 1.00 89.00 116 ARG A C 1
ATOM 939 O O . ARG A 1 116 ? 41.094 5.274 -76.457 1.00 89.00 116 ARG A O 1
ATOM 946 N N . CYS A 1 117 ? 40.697 7.461 -76.814 1.00 88.31 117 CYS A N 1
ATOM 947 C CA . CYS A 1 117 ? 40.214 7.752 -75.470 1.00 88.31 117 CYS A CA 1
ATOM 948 C C . CYS A 1 117 ? 38.977 6.902 -75.167 1.00 88.31 117 CYS A C 1
ATOM 950 O O . CYS A 1 117 ? 37.999 6.954 -75.915 1.00 88.31 117 CYS A O 1
ATOM 952 N N . LYS A 1 118 ? 38.998 6.177 -74.046 1.00 84.75 118 LYS A N 1
ATOM 953 C CA . LYS A 1 118 ? 37.901 5.288 -73.641 1.00 84.75 118 LYS A CA 1
ATOM 954 C C . LYS A 1 118 ? 36.550 6.004 -73.477 1.00 84.75 118 LYS A C 1
ATOM 956 O O . LYS A 1 118 ? 35.521 5.382 -73.703 1.00 84.75 118 LYS A O 1
ATOM 961 N N . ASP A 1 119 ? 36.555 7.285 -73.103 1.00 84.00 119 ASP A N 1
ATOM 962 C CA . ASP A 1 119 ? 35.330 8.019 -72.751 1.00 84.00 119 ASP A CA 1
ATOM 963 C C . ASP A 1 119 ? 34.736 8.838 -73.909 1.00 84.00 119 ASP A C 1
ATOM 965 O O . ASP A 1 119 ? 33.522 8.980 -73.990 1.00 84.00 119 ASP A O 1
ATOM 969 N N . CYS A 1 120 ? 35.563 9.406 -74.793 1.00 85.44 120 CYS A N 1
ATOM 970 C CA . CYS A 1 120 ? 35.098 10.319 -75.853 1.00 85.44 120 CYS A CA 1
ATOM 971 C C . CYS A 1 120 ? 35.546 9.930 -77.266 1.00 85.44 120 CYS A C 1
ATOM 973 O O . CYS A 1 120 ? 35.217 10.622 -78.223 1.00 85.44 120 CYS A O 1
ATOM 975 N N . GLY A 1 121 ? 36.347 8.870 -77.410 1.00 85.06 121 GLY A N 1
ATOM 976 C CA . GLY A 1 121 ? 36.850 8.404 -78.702 1.00 85.06 121 GLY A CA 1
ATOM 977 C C . GLY A 1 121 ? 37.967 9.250 -79.322 1.00 85.06 121 GLY A C 1
ATOM 978 O O . GLY A 1 121 ? 38.551 8.810 -80.309 1.00 85.06 121 GLY A O 1
ATOM 979 N N . THR A 1 122 ? 38.312 10.413 -78.751 1.00 89.31 122 THR A N 1
ATOM 980 C CA . THR A 1 122 ? 39.394 11.280 -79.250 1.00 89.31 122 THR A CA 1
ATOM 981 C C . THR A 1 122 ? 40.726 10.537 -79.308 1.00 89.31 122 THR A C 1
ATOM 983 O O . THR A 1 122 ? 41.089 9.816 -78.375 1.00 89.31 122 THR A O 1
ATOM 986 N N . THR A 1 123 ? 41.468 10.752 -80.390 1.00 89.50 123 THR A N 1
ATOM 987 C CA . THR A 1 123 ? 42.785 10.160 -80.620 1.00 89.50 123 THR A CA 1
ATOM 988 C C . THR A 1 123 ? 43.833 10.670 -79.629 1.00 89.50 123 THR A C 1
ATOM 990 O O . THR A 1 123 ? 43.945 11.869 -79.375 1.00 89.50 123 THR A O 1
ATOM 993 N N . ILE A 1 124 ? 44.634 9.751 -79.093 1.00 88.81 124 ILE A N 1
ATOM 994 C CA . ILE A 1 124 ? 45.776 10.013 -78.217 1.00 88.81 124 ILE A CA 1
ATOM 995 C C . ILE A 1 124 ? 47.024 9.442 -78.893 1.00 88.81 124 ILE A C 1
ATOM 997 O O . ILE A 1 124 ? 47.059 8.258 -79.227 1.00 88.81 124 ILE A O 1
ATOM 1001 N N . LYS A 1 125 ? 48.054 10.276 -79.074 1.00 87.69 125 LYS A N 1
ATOM 1002 C CA . LYS A 1 125 ? 49.367 9.822 -79.549 1.00 87.69 125 LYS A CA 1
ATOM 1003 C C . LYS A 1 125 ? 50.150 9.225 -78.390 1.00 87.69 125 LYS A C 1
ATOM 1005 O O . LYS A 1 125 ? 50.332 9.879 -77.363 1.00 87.69 125 LYS A O 1
ATOM 1010 N N . VAL A 1 126 ? 50.613 7.999 -78.574 1.00 83.25 126 VAL A N 1
ATOM 1011 C CA . VAL A 1 126 ? 51.334 7.232 -77.562 1.00 83.25 126 VAL A CA 1
ATOM 1012 C C . VAL A 1 126 ? 52.671 6.798 -78.140 1.00 83.25 126 VAL A C 1
ATOM 1014 O O . VAL A 1 126 ? 52.746 6.316 -79.270 1.00 83.25 126 VAL A O 1
ATOM 1017 N N . HIS A 1 127 ? 53.731 7.003 -77.364 1.00 83.62 127 HIS A N 1
ATOM 1018 C CA . HIS A 1 127 ? 55.050 6.484 -77.690 1.00 83.62 127 HIS A CA 1
ATOM 1019 C C . HIS A 1 127 ? 55.131 5.012 -77.286 1.00 83.62 127 HIS A C 1
ATOM 1021 O O . HIS A 1 127 ? 54.651 4.647 -76.212 1.00 83.62 127 HIS A O 1
ATOM 1027 N N . ARG A 1 128 ? 55.754 4.172 -78.115 1.00 80.12 128 ARG A N 1
ATOM 1028 C CA . ARG A 1 128 ? 55.895 2.729 -77.835 1.00 80.12 128 ARG A CA 1
ATOM 1029 C C . ARG A 1 128 ? 56.623 2.421 -76.522 1.00 80.12 128 ARG A C 1
ATOM 1031 O O . ARG A 1 128 ? 56.311 1.415 -75.903 1.00 80.12 128 ARG A O 1
ATOM 1038 N N . ASP A 1 129 ? 57.497 3.316 -76.072 1.00 79.44 129 ASP A N 1
ATOM 1039 C CA . ASP A 1 129 ? 58.303 3.127 -74.853 1.00 79.44 129 ASP A CA 1
ATOM 1040 C C . ASP A 1 129 ? 57.616 3.621 -73.561 1.00 79.44 129 ASP A C 1
ATOM 1042 O O . ASP A 1 129 ? 58.258 3.755 -72.523 1.00 79.44 129 ASP A O 1
ATOM 1046 N N . TRP A 1 130 ? 56.324 3.969 -73.592 1.00 80.38 130 TRP A N 1
ATOM 1047 C CA . TRP A 1 130 ? 55.597 4.349 -72.375 1.00 80.38 130 TRP A CA 1
ATOM 1048 C C . TRP A 1 130 ? 55.095 3.111 -71.622 1.00 80.38 130 TRP A C 1
ATOM 1050 O O . TRP A 1 130 ? 54.137 2.480 -72.057 1.00 80.38 130 TRP A O 1
ATOM 1060 N N . ASP A 1 131 ? 55.653 2.837 -70.437 1.00 76.31 131 ASP A N 1
ATOM 1061 C CA . ASP A 1 131 ? 55.268 1.697 -69.577 1.00 76.31 131 ASP A CA 1
ATOM 1062 C C . ASP A 1 131 ? 53.779 1.672 -69.194 1.00 76.31 131 ASP A C 1
ATOM 1064 O O . ASP A 1 131 ? 53.184 0.619 -68.962 1.00 76.31 131 ASP A O 1
ATOM 1068 N N . LYS A 1 132 ? 53.164 2.856 -69.073 1.00 78.12 132 LYS A N 1
ATOM 1069 C CA . LYS A 1 132 ? 51.747 3.030 -68.722 1.00 78.12 132 LYS A CA 1
ATOM 1070 C C . LYS A 1 132 ? 51.085 3.987 -69.711 1.00 78.12 132 LYS A C 1
ATOM 1072 O O . LYS A 1 132 ? 50.914 5.169 -69.395 1.00 78.12 132 LYS A O 1
ATOM 1077 N N . PRO A 1 133 ? 50.718 3.504 -70.908 1.00 81.56 133 PRO A N 1
ATOM 1078 C CA . PRO A 1 133 ? 50.109 4.350 -71.917 1.00 81.56 133 PRO A CA 1
ATOM 1079 C C . PRO A 1 133 ? 48.740 4.864 -71.429 1.00 81.56 133 PRO A C 1
ATOM 1081 O O . PRO A 1 133 ? 47.962 4.110 -70.834 1.00 81.56 133 PRO A O 1
ATOM 1084 N N . PRO A 1 134 ? 48.425 6.157 -71.625 1.00 82.94 134 PRO A N 1
ATOM 1085 C CA . PRO A 1 134 ? 47.183 6.745 -71.142 1.00 82.94 134 PRO A CA 1
ATOM 1086 C C . PRO A 1 134 ? 45.970 6.188 -71.895 1.00 82.94 134 PRO A C 1
ATOM 1088 O O . PRO A 1 134 ? 45.940 6.142 -73.120 1.00 82.94 134 PRO A O 1
ATOM 1091 N N . THR A 1 135 ? 44.926 5.834 -71.148 1.00 84.38 135 THR A N 1
ATOM 1092 C CA . THR A 1 135 ? 43.647 5.337 -71.691 1.00 84.38 135 THR A CA 1
ATOM 1093 C C . THR A 1 135 ? 42.583 6.431 -71.834 1.00 84.38 135 THR A C 1
ATOM 1095 O O . THR A 1 135 ? 41.533 6.214 -72.441 1.00 84.38 135 THR A O 1
ATOM 1098 N N . LEU A 1 136 ? 42.846 7.620 -71.280 1.00 85.81 136 LEU A N 1
ATOM 1099 C CA . LEU A 1 136 ? 41.974 8.792 -71.316 1.00 85.81 136 LEU A CA 1
ATOM 1100 C C . LEU A 1 136 ? 42.736 9.990 -71.882 1.00 85.81 136 LEU A C 1
ATOM 1102 O O . LEU A 1 136 ? 43.893 10.217 -71.522 1.00 85.81 136 LEU A O 1
ATOM 1106 N N . CYS A 1 137 ? 42.080 10.784 -72.730 1.00 85.44 137 CYS A N 1
ATOM 1107 C CA . CYS A 1 137 ? 42.653 12.032 -73.220 1.00 85.44 137 CYS A CA 1
ATOM 1108 C C . CYS A 1 137 ? 42.754 13.058 -72.080 1.00 85.44 137 CYS A C 1
ATOM 1110 O O . CYS A 1 137 ? 42.092 12.938 -71.041 1.00 85.44 137 CYS A O 1
ATOM 1112 N N . LYS A 1 138 ? 43.576 14.096 -72.284 1.00 83.19 138 LYS A N 1
ATOM 1113 C CA . LYS A 1 138 ? 43.796 15.172 -71.303 1.00 83.19 138 LYS A CA 1
ATOM 1114 C C . LYS A 1 138 ? 42.475 15.775 -70.810 1.00 83.19 138 LYS A C 1
ATOM 1116 O O . LYS A 1 138 ? 42.313 15.980 -69.610 1.00 83.19 138 LYS A O 1
ATOM 1121 N N . GLU A 1 139 ? 41.524 15.991 -71.715 1.00 82.62 139 GLU A N 1
ATOM 1122 C CA . GLU A 1 139 ? 40.215 16.565 -71.394 1.00 82.62 139 GLU A CA 1
ATOM 1123 C C . GLU A 1 139 ? 39.322 15.616 -70.593 1.00 82.62 139 GLU A C 1
ATOM 1125 O O . GLU A 1 139 ? 38.758 16.031 -69.588 1.00 82.62 139 GLU A O 1
ATOM 1130 N N . CYS A 1 140 ? 39.210 14.337 -70.966 1.00 83.00 140 CYS A N 1
ATOM 1131 C CA . CYS A 1 140 ? 38.424 13.363 -70.197 1.00 83.00 140 CYS A CA 1
ATOM 1132 C C . CYS A 1 140 ? 39.021 13.113 -68.812 1.00 83.00 140 CYS A C 1
ATOM 1134 O O . CYS A 1 140 ? 38.284 12.999 -67.832 1.00 83.00 140 CYS A O 1
ATOM 1136 N N . LYS A 1 141 ? 40.355 13.106 -68.700 1.00 82.69 141 LYS A N 1
ATOM 1137 C CA . LYS A 1 141 ? 41.038 13.058 -67.403 1.00 82.69 141 LYS A CA 1
ATOM 1138 C C . LYS A 1 141 ? 40.697 14.288 -66.554 1.00 82.69 141 LYS A C 1
ATOM 1140 O O . LYS A 1 141 ? 40.385 14.135 -65.375 1.00 82.69 141 LYS A O 1
ATOM 1145 N N . ALA A 1 142 ? 40.690 15.481 -67.155 1.00 80.44 142 ALA A N 1
ATOM 1146 C CA . ALA A 1 142 ? 40.286 16.714 -66.482 1.00 80.44 142 ALA A CA 1
ATOM 1147 C C . ALA A 1 142 ? 38.801 16.687 -66.066 1.00 80.44 142 ALA A C 1
ATOM 1149 O O . ALA A 1 142 ? 38.491 16.978 -64.911 1.00 80.44 142 ALA A O 1
ATOM 1150 N N . LYS A 1 143 ? 37.892 16.245 -66.947 1.00 81.12 143 LYS A N 1
ATOM 1151 C CA . LYS A 1 143 ? 36.452 16.100 -66.663 1.00 81.12 143 LYS A CA 1
ATOM 1152 C C . LYS A 1 143 ? 36.194 15.146 -65.495 1.00 81.12 143 LYS A C 1
ATOM 1154 O O . LYS A 1 143 ? 35.499 15.527 -64.559 1.00 81.12 143 LYS A O 1
ATOM 1159 N N . ARG A 1 144 ? 36.821 13.962 -65.485 1.00 79.31 144 ARG A N 1
ATOM 1160 C CA . ARG A 1 144 ? 36.738 13.027 -64.346 1.00 79.31 144 ARG A CA 1
ATOM 1161 C C . ARG A 1 144 ? 37.302 13.625 -63.061 1.00 79.31 144 ARG A C 1
ATOM 1163 O O . ARG A 1 144 ? 36.743 13.412 -61.993 1.00 79.31 144 ARG A O 1
ATOM 1170 N N . SER A 1 145 ? 38.391 14.391 -63.136 1.00 74.69 145 SER A N 1
ATOM 1171 C CA . SER A 1 145 ? 38.932 15.058 -61.945 1.00 74.69 145 SER A CA 1
ATOM 1172 C C . SER A 1 145 ? 38.009 16.164 -61.409 1.00 74.69 145 SER A C 1
ATOM 1174 O O . SER A 1 145 ? 37.902 16.312 -60.197 1.00 74.69 145 SER A O 1
ATOM 1176 N N . ALA A 1 146 ? 37.273 16.866 -62.279 1.00 79.19 146 ALA A N 1
ATOM 1177 C CA . ALA A 1 146 ? 36.320 17.921 -61.910 1.00 79.19 146 ALA A CA 1
ATOM 1178 C C . ALA A 1 146 ? 35.005 17.400 -61.289 1.00 79.19 146 ALA A C 1
ATOM 1180 O O . ALA A 1 146 ? 34.240 18.166 -60.690 1.00 79.19 146 ALA A O 1
ATOM 1181 N N . GLN A 1 147 ? 34.734 16.096 -61.411 1.00 82.38 147 GLN A N 1
ATOM 1182 C CA . GLN A 1 147 ? 33.632 15.426 -60.712 1.00 82.38 147 GLN A CA 1
ATOM 1183 C C . GLN A 1 147 ? 33.894 15.263 -59.210 1.00 82.38 147 GLN A C 1
ATOM 1185 O O . GLN A 1 147 ? 32.968 14.960 -58.461 1.00 82.38 147 GLN A O 1
ATOM 1190 N N . TRP A 1 148 ? 35.125 15.499 -58.754 1.00 85.06 148 TRP A N 1
ATOM 1191 C CA . TRP A 1 148 ? 35.473 15.529 -57.339 1.00 85.06 148 TRP A CA 1
ATOM 1192 C C . TRP A 1 148 ? 35.517 16.970 -56.835 1.00 85.06 148 TRP A C 1
ATOM 1194 O O . TRP A 1 148 ? 36.090 17.848 -57.477 1.00 85.06 148 TRP A O 1
ATOM 1204 N N . TYR A 1 149 ? 34.935 17.212 -55.667 1.00 85.88 149 TYR A N 1
ATOM 1205 C CA . TYR A 1 149 ? 34.989 18.496 -54.975 1.00 85.88 149 TYR A CA 1
ATOM 1206 C C . TYR A 1 149 ? 35.252 18.285 -53.483 1.00 85.88 149 TYR A C 1
ATOM 1208 O O . TYR A 1 149 ? 35.165 17.169 -52.965 1.00 85.88 149 TYR A O 1
ATOM 1216 N N . GLU A 1 150 ? 35.622 19.361 -52.796 1.00 90.25 150 GLU A N 1
ATOM 1217 C CA . GLU A 1 150 ? 35.984 19.326 -51.384 1.00 90.25 150 GLU A CA 1
ATOM 1218 C C . GLU A 1 150 ? 34.864 19.900 -50.519 1.00 90.25 150 GLU A C 1
ATOM 1220 O O . GLU A 1 150 ? 34.342 20.983 -50.785 1.00 90.25 150 GLU A O 1
ATOM 1225 N N . VAL A 1 151 ? 34.514 19.180 -49.456 1.00 88.38 151 VAL A N 1
ATOM 1226 C CA . VAL A 1 151 ? 33.631 19.667 -48.389 1.00 88.38 151 VAL A CA 1
ATOM 1227 C C . VAL A 1 151 ? 34.356 19.606 -47.051 1.00 88.38 151 VAL A C 1
ATOM 1229 O O . VAL A 1 151 ? 35.313 18.850 -46.874 1.00 88.38 151 VAL A O 1
ATOM 1232 N N . ARG A 1 152 ? 33.907 20.404 -46.083 1.00 91.19 152 ARG A N 1
ATOM 1233 C CA . ARG A 1 152 ? 34.479 20.429 -44.734 1.00 91.19 152 ARG A CA 1
ATOM 1234 C C . ARG A 1 152 ? 33.667 19.535 -43.804 1.00 91.19 152 ARG A C 1
ATOM 1236 O O . ARG A 1 152 ? 32.442 19.622 -43.770 1.00 91.19 152 ARG A O 1
ATOM 1243 N N . CYS A 1 153 ? 34.355 18.691 -43.036 1.00 91.62 153 CYS A N 1
ATOM 1244 C CA . CYS A 1 153 ? 33.744 17.935 -41.948 1.00 91.62 153 CYS A CA 1
AT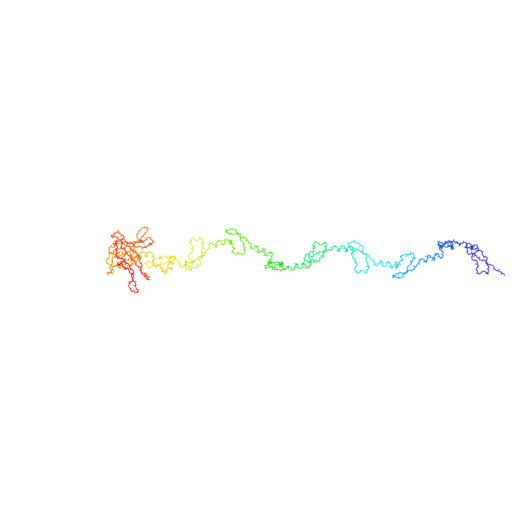OM 1245 C C . CYS A 1 153 ? 33.066 18.898 -40.971 1.00 91.62 153 CYS A C 1
ATOM 1247 O O . CYS A 1 153 ? 33.724 19.799 -40.448 1.00 91.62 153 CYS A O 1
ATOM 1249 N N . LYS A 1 154 ? 31.781 18.670 -40.684 1.00 89.31 154 LYS A N 1
ATOM 1250 C CA . LYS A 1 154 ? 30.988 19.536 -39.802 1.00 89.31 154 LYS A CA 1
ATOM 1251 C C . LYS A 1 154 ? 31.555 19.655 -38.378 1.00 89.31 154 LYS A C 1
ATOM 1253 O O . LYS A 1 154 ? 31.387 20.695 -37.757 1.00 89.31 154 LYS A O 1
ATOM 1258 N N . ASP A 1 155 ? 32.224 18.614 -37.879 1.00 86.81 155 ASP A N 1
ATOM 1259 C CA . ASP A 1 155 ? 32.667 18.548 -36.479 1.00 86.81 155 ASP A CA 1
ATOM 1260 C C . ASP A 1 155 ? 34.110 19.041 -36.263 1.00 86.81 155 ASP A C 1
ATOM 1262 O O . ASP A 1 155 ? 34.420 19.564 -35.201 1.00 86.81 155 ASP A O 1
ATOM 1266 N N . CYS A 1 156 ? 35.012 18.855 -37.234 1.00 89.00 156 CYS A N 1
ATOM 1267 C CA . CYS A 1 156 ? 36.446 19.139 -37.052 1.00 89.00 156 CYS A CA 1
ATOM 1268 C C . CYS A 1 156 ? 37.088 19.958 -38.180 1.00 89.00 156 CYS A C 1
ATOM 1270 O O . CYS A 1 156 ? 38.284 20.224 -38.131 1.00 89.00 156 CYS A O 1
ATOM 1272 N N . GLY A 1 157 ? 36.341 20.305 -39.234 1.00 88.00 157 GLY A N 1
ATOM 1273 C CA . GLY A 1 157 ? 36.854 21.088 -40.362 1.00 88.00 157 GLY A CA 1
ATOM 1274 C C . GLY A 1 157 ? 37.810 20.345 -41.309 1.00 88.00 157 GLY A C 1
ATOM 1275 O O . GLY A 1 157 ? 38.254 20.926 -42.302 1.00 88.00 157 GLY A O 1
ATOM 1276 N N . THR A 1 158 ? 38.113 19.064 -41.065 1.00 91.50 158 THR A N 1
ATOM 1277 C CA . THR A 1 158 ? 38.924 18.240 -41.978 1.00 91.50 158 THR A CA 1
ATOM 1278 C C . THR A 1 158 ? 38.281 18.173 -43.362 1.00 91.50 158 THR A C 1
ATOM 1280 O O . THR A 1 158 ? 37.071 17.969 -43.481 1.00 91.50 158 THR A O 1
ATOM 1283 N N . THR A 1 159 ? 39.091 18.326 -44.406 1.00 92.19 159 THR A N 1
ATOM 1284 C CA . THR A 1 159 ? 38.649 18.239 -45.801 1.00 92.19 159 THR A CA 1
ATOM 1285 C C . THR A 1 159 ? 38.227 16.816 -46.170 1.00 92.19 159 THR A C 1
ATOM 1287 O O . THR A 1 159 ? 38.922 15.848 -45.859 1.00 92.19 159 THR A O 1
ATOM 1290 N N . ILE A 1 160 ? 37.097 16.687 -46.864 1.00 91.50 160 ILE A N 1
ATOM 1291 C CA . ILE A 1 160 ? 36.552 15.432 -47.384 1.00 91.50 160 ILE A CA 1
ATOM 1292 C C . ILE A 1 160 ? 36.399 15.577 -48.899 1.00 91.50 160 ILE A C 1
ATOM 1294 O O . ILE A 1 160 ? 35.762 16.520 -49.367 1.00 91.50 160 ILE A O 1
ATOM 1298 N N . LYS A 1 161 ? 36.960 14.635 -49.664 1.00 89.75 161 LYS A N 1
ATOM 1299 C CA . LYS A 1 161 ? 36.742 14.556 -51.114 1.00 89.75 161 LYS A CA 1
ATOM 1300 C C . LYS A 1 161 ? 35.432 13.839 -51.404 1.00 89.75 161 LYS A C 1
ATOM 1302 O O . LYS A 1 161 ? 35.218 12.725 -50.924 1.00 89.75 161 LYS A O 1
ATOM 1307 N N . VAL A 1 162 ? 34.582 14.476 -52.194 1.00 86.81 162 VAL A N 1
ATOM 1308 C CA . VAL A 1 162 ? 33.238 14.002 -52.516 1.00 86.81 162 VAL A CA 1
ATOM 1309 C C . VAL A 1 162 ? 33.069 13.967 -54.025 1.00 86.81 162 VAL A C 1
ATOM 1311 O O . VAL A 1 162 ? 33.485 14.888 -54.725 1.00 86.81 162 VAL A O 1
ATOM 1314 N N . HIS A 1 163 ? 32.472 12.888 -54.521 1.00 86.00 163 HIS A N 1
ATOM 1315 C CA . HIS A 1 163 ? 32.082 12.775 -55.918 1.00 86.00 163 HIS A CA 1
ATOM 1316 C C . HIS A 1 163 ? 30.709 13.418 -56.128 1.00 86.00 163 HIS A C 1
ATOM 1318 O O . HIS A 1 163 ? 29.813 13.226 -55.307 1.00 86.00 163 HIS A O 1
ATOM 1324 N N . ARG A 1 164 ? 30.524 14.150 -57.229 1.00 81.81 164 ARG A N 1
ATOM 1325 C CA . ARG A 1 164 ? 29.252 14.825 -57.556 1.00 81.81 164 ARG A CA 1
ATOM 1326 C C . ARG A 1 164 ? 28.062 13.870 -57.670 1.00 81.81 164 ARG A C 1
ATOM 1328 O O . ARG A 1 164 ? 26.960 14.263 -57.321 1.00 81.81 164 ARG A O 1
ATOM 1335 N N . ASP A 1 165 ? 28.308 12.627 -58.072 1.00 80.75 165 ASP A N 1
ATOM 1336 C CA . ASP A 1 165 ? 27.253 11.620 -58.274 1.00 80.75 165 ASP A CA 1
ATOM 1337 C C . ASP A 1 165 ? 26.907 10.825 -56.998 1.00 80.75 165 ASP A C 1
ATOM 1339 O O . ASP A 1 165 ? 26.233 9.801 -57.062 1.00 80.75 165 ASP A O 1
ATOM 1343 N N . TRP A 1 166 ? 27.405 11.221 -55.821 1.00 82.75 166 TRP A N 1
ATOM 1344 C CA . TRP A 1 166 ? 26.991 10.591 -54.565 1.00 82.75 166 TRP A CA 1
ATOM 1345 C C . TRP A 1 166 ? 25.658 11.172 -54.094 1.00 82.75 166 TRP A C 1
ATOM 1347 O O . TRP A 1 166 ? 25.620 12.306 -53.628 1.00 82.75 166 TRP A O 1
ATOM 1357 N N . ASP A 1 167 ? 24.595 10.362 -54.106 1.00 79.88 167 ASP A N 1
ATOM 1358 C CA . ASP A 1 167 ? 23.249 10.763 -53.652 1.00 79.88 167 ASP A CA 1
ATOM 1359 C C . ASP A 1 167 ? 23.220 11.303 -52.212 1.00 79.88 167 ASP A C 1
ATOM 1361 O O . ASP A 1 167 ? 22.402 12.149 -51.851 1.00 79.88 167 ASP A O 1
ATOM 1365 N N . LYS A 1 168 ? 24.104 10.779 -51.353 1.00 82.19 168 LYS A N 1
ATOM 1366 C CA . LYS A 1 168 ? 24.232 11.167 -49.942 1.00 82.19 168 LYS A CA 1
ATOM 1367 C C . LYS A 1 168 ? 25.698 11.432 -49.605 1.00 82.19 168 LYS A C 1
ATOM 1369 O O . LYS A 1 168 ? 26.365 10.556 -49.044 1.00 82.19 168 LYS A O 1
ATOM 1374 N N . PRO A 1 169 ? 26.222 12.620 -49.947 1.00 84.62 169 PRO A N 1
ATOM 1375 C CA . PRO A 1 169 ? 27.609 12.947 -49.678 1.00 84.62 169 PRO A CA 1
ATOM 1376 C C . PRO A 1 169 ? 27.865 13.012 -48.159 1.00 84.62 169 PRO A C 1
ATOM 1378 O O . PRO A 1 169 ? 27.031 13.523 -47.405 1.00 84.62 169 PRO A O 1
ATOM 1381 N N . PRO A 1 170 ? 28.997 12.478 -47.667 1.00 85.69 170 PRO A N 1
ATOM 1382 C CA . PRO A 1 170 ? 29.293 12.442 -46.242 1.00 85.69 170 PRO A CA 1
ATOM 1383 C C . PRO A 1 170 ? 29.545 13.849 -45.689 1.00 85.69 170 PRO A C 1
ATOM 1385 O O . PRO A 1 170 ? 30.336 14.618 -46.225 1.00 85.69 170 PRO A O 1
ATOM 1388 N N . THR A 1 171 ? 28.918 14.154 -44.556 1.00 88.56 171 THR A N 1
ATOM 1389 C CA . THR A 1 171 ? 29.072 15.432 -43.837 1.00 88.56 171 THR A CA 1
ATOM 1390 C C . THR A 1 171 ? 30.109 15.371 -42.709 1.00 88.56 171 THR A C 1
ATOM 1392 O O . THR A 1 171 ? 30.486 16.399 -42.145 1.00 88.56 171 THR A O 1
ATOM 1395 N N . LEU A 1 172 ? 30.583 14.167 -42.374 1.00 89.25 172 LEU A N 1
ATOM 1396 C CA . LEU A 1 172 ? 31.565 13.894 -41.326 1.00 89.25 172 LEU A CA 1
ATOM 1397 C C . LEU A 1 172 ? 32.747 13.117 -41.903 1.00 89.25 172 LEU A C 1
ATOM 1399 O O . LEU A 1 172 ? 32.558 12.187 -42.690 1.00 89.25 172 LEU A O 1
ATOM 1403 N N . CYS A 1 173 ? 33.966 13.463 -41.482 1.00 89.19 173 CYS A N 1
ATOM 1404 C CA . CYS A 1 173 ? 35.156 12.705 -41.850 1.00 89.19 173 CYS A CA 1
ATOM 1405 C C . CYS A 1 173 ? 35.142 11.324 -41.174 1.00 89.19 173 CYS A C 1
ATOM 1407 O O . CYS A 1 173 ? 34.410 11.086 -40.206 1.00 89.19 173 CYS A O 1
ATOM 1409 N N . LYS A 1 174 ? 35.979 10.407 -41.675 1.00 87.25 174 LYS A N 1
ATOM 1410 C CA . LYS A 1 174 ? 36.096 9.035 -41.157 1.00 87.25 174 LYS A CA 1
ATOM 1411 C C . LYS A 1 174 ? 36.316 9.007 -39.639 1.00 87.25 174 LYS A C 1
ATOM 1413 O O . LYS A 1 174 ? 35.674 8.221 -38.949 1.00 87.25 174 LYS A O 1
ATOM 1418 N N . GLU A 1 175 ? 37.167 9.891 -39.125 1.00 86.06 175 GLU A N 1
ATOM 1419 C CA . GLU A 1 175 ? 37.488 9.971 -37.698 1.00 86.06 175 GLU A CA 1
ATOM 1420 C C . GLU A 1 175 ? 36.331 10.507 -36.854 1.00 86.06 175 GLU A C 1
ATOM 1422 O O . GLU A 1 175 ? 35.994 9.902 -35.843 1.00 86.06 175 GLU A O 1
ATOM 1427 N N . CYS A 1 176 ? 35.665 11.592 -37.263 1.00 86.38 176 CYS A N 1
ATOM 1428 C CA . CYS A 1 176 ? 34.497 12.111 -36.541 1.00 86.38 176 CYS A CA 1
ATOM 1429 C C . CYS A 1 176 ? 33.328 11.125 -36.565 1.00 86.38 176 CYS A C 1
ATOM 1431 O O . CYS A 1 176 ? 32.645 10.952 -35.555 1.00 86.38 176 CYS A O 1
ATOM 1433 N N . LYS A 1 177 ? 33.136 10.410 -37.681 1.00 86.94 177 LYS A N 1
ATOM 1434 C CA . LYS A 1 177 ? 32.172 9.308 -37.757 1.00 86.94 177 LYS A CA 1
ATOM 1435 C C . LYS A 1 177 ? 32.524 8.196 -36.760 1.00 86.94 177 LYS A C 1
ATOM 1437 O O . LYS A 1 177 ? 31.635 7.722 -36.055 1.00 86.94 177 LYS A O 1
ATOM 1442 N N . ALA A 1 178 ? 33.803 7.827 -36.657 1.00 84.88 178 ALA A N 1
ATOM 1443 C CA . ALA A 1 178 ? 34.276 6.845 -35.683 1.00 84.88 178 ALA A CA 1
ATOM 1444 C C . ALA A 1 178 ? 34.089 7.331 -34.232 1.00 84.88 178 ALA A C 1
ATOM 1446 O O . ALA A 1 178 ? 33.539 6.595 -33.413 1.00 84.88 178 ALA A O 1
ATOM 1447 N N . LYS A 1 179 ? 34.436 8.589 -33.925 1.00 83.75 179 LYS A N 1
ATOM 1448 C CA . LYS A 1 179 ? 34.241 9.205 -32.600 1.00 83.75 179 LYS A CA 1
ATOM 1449 C C . LYS A 1 179 ? 32.771 9.201 -32.180 1.00 83.75 179 LYS A C 1
ATOM 1451 O O . LYS A 1 179 ? 32.462 8.721 -31.095 1.00 83.75 179 LYS A O 1
ATOM 1456 N N . ARG A 1 180 ? 31.857 9.634 -33.057 1.00 82.62 180 ARG A N 1
ATOM 1457 C CA . ARG A 1 180 ? 30.409 9.560 -32.792 1.00 82.62 180 ARG A CA 1
ATOM 1458 C C . ARG A 1 180 ? 29.928 8.126 -32.605 1.00 82.62 180 ARG A C 1
ATOM 1460 O O . ARG A 1 180 ? 29.087 7.877 -31.754 1.00 82.62 180 ARG A O 1
ATOM 1467 N N . SER A 1 181 ? 30.460 7.166 -33.366 1.00 79.81 181 SER A N 1
ATOM 1468 C CA . SER A 1 181 ? 30.097 5.756 -33.173 1.00 79.81 181 SER A CA 1
ATOM 1469 C C . SER A 1 181 ? 30.584 5.192 -31.831 1.00 79.81 181 SER A C 1
ATOM 1471 O O . SER A 1 181 ? 29.861 4.417 -31.217 1.00 79.81 181 SER A O 1
ATOM 1473 N N . ALA A 1 182 ? 31.739 5.640 -31.324 1.00 83.19 182 ALA A N 1
ATOM 1474 C CA . ALA A 1 182 ? 32.303 5.214 -30.037 1.00 83.19 182 ALA A CA 1
ATOM 1475 C C . ALA A 1 182 ? 31.549 5.767 -28.807 1.00 83.19 182 ALA A C 1
ATOM 1477 O O . ALA A 1 182 ? 31.707 5.261 -27.689 1.00 83.19 182 ALA A O 1
ATOM 1478 N N . GLN A 1 183 ? 30.711 6.791 -29.001 1.00 86.12 183 GLN A N 1
ATOM 1479 C CA . GLN A 1 183 ? 29.789 7.291 -27.976 1.00 86.12 183 GLN A CA 1
ATOM 1480 C C . GLN A 1 183 ? 28.616 6.339 -27.716 1.00 86.12 183 GLN A C 1
ATOM 1482 O O . GLN A 1 183 ? 27.896 6.516 -26.736 1.00 86.12 183 GLN A O 1
ATOM 1487 N N . TRP A 1 184 ? 28.433 5.316 -28.551 1.00 88.38 184 TRP A N 1
ATOM 1488 C CA . TRP A 1 184 ? 27.439 4.271 -28.348 1.00 88.38 184 TRP A CA 1
ATOM 1489 C C . TRP A 1 184 ? 28.103 3.003 -27.816 1.00 88.38 184 TRP A C 1
ATOM 1491 O O . TRP A 1 184 ? 29.162 2.595 -28.289 1.00 88.38 184 TRP A O 1
ATOM 1501 N N . TYR A 1 185 ? 27.467 2.361 -26.845 1.00 89.00 185 TYR A N 1
ATOM 1502 C CA . TYR A 1 185 ? 27.864 1.056 -26.322 1.00 89.00 185 TYR A CA 1
ATOM 1503 C C . TYR A 1 185 ? 26.639 0.153 -26.171 1.00 89.00 185 TYR A C 1
ATOM 1505 O O . TYR A 1 185 ? 25.495 0.603 -26.273 1.00 89.00 185 TYR A O 1
ATOM 1513 N N . GLU A 1 186 ? 26.881 -1.139 -25.973 1.00 92.69 186 GLU A N 1
ATOM 1514 C CA . GLU A 1 186 ? 25.832 -2.148 -25.878 1.00 92.69 186 GLU A CA 1
ATOM 1515 C C . GLU A 1 186 ? 25.648 -2.611 -24.433 1.00 92.69 186 GLU A C 1
ATOM 1517 O O . GLU A 1 186 ? 26.613 -2.934 -23.741 1.00 92.69 186 GLU A O 1
ATOM 1522 N N . VAL A 1 187 ? 24.394 -2.670 -23.988 1.00 91.12 187 VAL A N 1
ATOM 1523 C CA . VAL A 1 187 ? 24.000 -3.282 -22.711 1.00 91.12 187 VAL A CA 1
ATOM 1524 C C . VAL A 1 187 ? 22.965 -4.372 -22.955 1.00 91.12 187 VAL A C 1
ATOM 1526 O O . VAL A 1 187 ? 22.281 -4.388 -23.980 1.00 91.12 187 VAL A O 1
ATOM 1529 N N . ARG A 1 188 ? 22.831 -5.300 -22.008 1.00 93.94 188 ARG A N 1
ATOM 1530 C CA . ARG A 1 188 ? 21.849 -6.386 -22.079 1.00 93.94 188 ARG A CA 1
ATOM 1531 C C . ARG A 1 188 ? 20.592 -6.007 -21.303 1.00 93.94 188 ARG A C 1
ATOM 1533 O O . ARG A 1 188 ? 20.676 -5.558 -20.163 1.00 93.94 188 ARG A O 1
ATOM 1540 N N . CYS A 1 189 ? 19.428 -6.209 -21.919 1.00 94.00 189 CYS A N 1
ATOM 1541 C CA . CYS A 1 189 ? 18.142 -6.092 -21.242 1.00 94.00 189 CYS A CA 1
ATOM 1542 C C . CYS A 1 189 ? 18.112 -7.022 -20.027 1.00 94.00 189 CYS A C 1
ATOM 1544 O O . CYS A 1 189 ? 18.322 -8.227 -20.177 1.00 94.00 189 CYS A O 1
ATOM 1546 N N . LYS A 1 190 ? 17.791 -6.477 -18.850 1.00 92.56 190 LYS A N 1
ATOM 1547 C CA . LYS A 1 190 ? 17.758 -7.236 -17.593 1.00 92.56 190 LYS A CA 1
ATOM 1548 C C . LYS A 1 190 ? 16.775 -8.416 -17.611 1.00 92.56 190 LYS A C 1
ATOM 1550 O O . LYS A 1 190 ? 17.031 -9.412 -16.949 1.00 92.56 190 LYS A O 1
ATOM 1555 N N . ASP A 1 191 ? 15.681 -8.308 -18.365 1.00 89.56 191 ASP A N 1
ATOM 1556 C CA . ASP A 1 191 ? 14.594 -9.297 -18.336 1.00 89.56 191 ASP A CA 1
ATOM 1557 C C . ASP A 1 191 ? 14.724 -10.386 -19.416 1.00 89.56 191 ASP A C 1
ATOM 1559 O O . ASP A 1 191 ? 14.283 -11.508 -19.199 1.00 89.56 191 ASP A O 1
ATOM 1563 N N . CYS A 1 192 ? 15.291 -10.078 -20.589 1.00 91.50 192 CYS A N 1
ATOM 1564 C CA . CYS A 1 192 ? 15.305 -11.006 -21.733 1.00 91.50 192 CYS A CA 1
ATOM 1565 C C . CYS A 1 192 ? 16.666 -11.154 -22.428 1.00 91.50 192 CYS A C 1
ATOM 1567 O O . CYS A 1 192 ? 16.774 -11.894 -23.400 1.00 91.50 192 CYS A O 1
ATOM 1569 N N . GLY A 1 193 ? 17.697 -10.419 -21.998 1.00 90.69 193 GLY A N 1
ATOM 1570 C CA . GLY A 1 193 ? 19.037 -10.489 -22.591 1.00 90.69 193 GLY A CA 1
ATOM 1571 C C . GLY A 1 193 ? 19.189 -9.845 -23.978 1.00 90.69 193 GLY A C 1
ATOM 1572 O O . GLY A 1 193 ? 20.294 -9.840 -24.525 1.00 90.69 193 GLY A O 1
ATOM 1573 N N . THR A 1 194 ? 18.131 -9.266 -24.556 1.00 93.06 194 THR A N 1
ATOM 1574 C CA . THR A 1 194 ? 18.211 -8.524 -25.827 1.00 93.06 194 THR A CA 1
ATOM 1575 C C . THR A 1 194 ? 19.186 -7.352 -25.713 1.00 93.06 194 THR A C 1
ATOM 1577 O O . THR A 1 194 ? 19.182 -6.630 -24.715 1.00 93.06 194 THR A O 1
ATOM 1580 N N . THR A 1 195 ? 20.009 -7.150 -26.740 1.00 94.38 195 THR A N 1
ATOM 1581 C CA . THR A 1 195 ? 20.971 -6.045 -26.809 1.00 94.38 195 THR A CA 1
ATOM 1582 C C . THR A 1 195 ? 20.270 -4.693 -26.962 1.00 94.38 195 THR A C 1
ATOM 1584 O O . THR A 1 195 ? 19.355 -4.540 -27.773 1.00 94.38 195 THR A O 1
ATOM 1587 N N . ILE A 1 196 ? 20.723 -3.695 -26.203 1.00 93.56 196 ILE A N 1
ATOM 1588 C CA . ILE A 1 196 ? 20.246 -2.310 -26.233 1.00 93.56 196 ILE A CA 1
ATOM 1589 C C . ILE A 1 196 ? 21.442 -1.404 -26.531 1.00 93.56 196 ILE A C 1
ATOM 1591 O O . ILE A 1 196 ? 22.459 -1.479 -25.84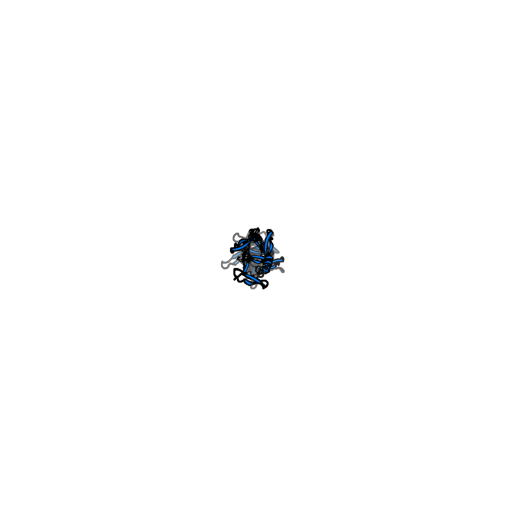3 1.00 93.56 196 ILE A O 1
ATOM 1595 N N . LYS A 1 197 ? 21.314 -0.531 -27.537 1.00 91.88 197 LYS A N 1
ATOM 1596 C CA . LYS A 1 197 ? 22.309 0.512 -27.816 1.00 91.88 197 LYS A CA 1
ATOM 1597 C C . LYS A 1 197 ? 22.061 1.716 -26.920 1.00 91.88 197 LYS A C 1
ATOM 1599 O O . LYS A 1 197 ? 20.952 2.250 -26.897 1.00 91.88 197 LYS A O 1
ATOM 1604 N N . VAL A 1 198 ? 23.097 2.140 -26.211 1.00 89.19 198 VAL A N 1
ATOM 1605 C CA . VAL A 1 198 ? 23.038 3.217 -25.224 1.00 89.19 198 VAL A CA 1
ATOM 1606 C C . VAL A 1 198 ? 24.086 4.263 -25.561 1.00 89.19 198 VAL A C 1
ATOM 1608 O O . VAL A 1 198 ? 25.235 3.931 -25.849 1.00 89.19 198 VAL A O 1
ATOM 1611 N N . HIS A 1 199 ? 23.677 5.528 -25.543 1.00 89.50 199 HIS A N 1
ATOM 1612 C CA . HIS A 1 199 ? 24.593 6.651 -25.685 1.00 89.50 199 HIS A CA 1
ATOM 1613 C C . HIS A 1 199 ? 25.262 6.951 -24.340 1.00 89.50 199 HIS A C 1
ATOM 1615 O O . HIS A 1 199 ? 24.602 6.914 -23.302 1.00 89.50 199 HIS A O 1
ATOM 1621 N N . ARG A 1 200 ? 26.558 7.270 -24.346 1.00 84.38 200 ARG A N 1
ATOM 1622 C CA . ARG A 1 200 ? 27.325 7.581 -23.126 1.00 84.38 200 ARG A CA 1
ATOM 1623 C C . ARG A 1 200 ? 26.787 8.791 -22.361 1.00 84.38 200 ARG A C 1
ATOM 1625 O O . ARG A 1 200 ? 26.829 8.771 -21.140 1.00 84.38 200 ARG A O 1
ATOM 1632 N N . ASP A 1 201 ? 26.215 9.764 -23.064 1.00 84.56 201 ASP A N 1
ATOM 1633 C CA . ASP A 1 201 ? 25.700 11.003 -22.455 1.00 84.56 201 ASP A CA 1
ATOM 1634 C C . ASP A 1 201 ? 24.249 10.888 -21.945 1.00 84.56 201 ASP A C 1
ATOM 1636 O O . ASP A 1 201 ? 23.609 11.892 -21.647 1.00 84.56 201 ASP A O 1
ATOM 1640 N N . TRP A 1 202 ? 23.661 9.688 -21.898 1.00 87.19 202 TRP A N 1
ATOM 1641 C CA . TRP A 1 202 ? 22.338 9.511 -21.296 1.00 87.19 202 TRP A CA 1
ATOM 1642 C C . TRP A 1 202 ? 22.451 9.426 -19.775 1.00 87.19 202 TRP A C 1
ATOM 1644 O O . TRP A 1 202 ? 22.930 8.422 -19.257 1.00 87.19 202 TRP A O 1
ATOM 1654 N N . ASP A 1 203 ? 21.906 10.417 -19.065 1.00 85.44 203 ASP A N 1
ATOM 1655 C CA . ASP A 1 203 ? 21.887 10.458 -17.590 1.00 85.44 203 ASP A CA 1
ATOM 1656 C C . ASP A 1 203 ? 21.223 9.226 -16.956 1.00 85.44 203 ASP A C 1
ATOM 1658 O O . ASP A 1 203 ? 21.567 8.797 -15.854 1.00 85.44 203 ASP A O 1
ATOM 1662 N N . LYS A 1 204 ? 20.223 8.660 -17.643 1.00 86.19 204 LYS A N 1
ATOM 1663 C CA . LYS A 1 204 ? 19.463 7.484 -17.199 1.00 86.19 204 LYS A CA 1
ATOM 1664 C C . LYS A 1 204 ? 19.406 6.447 -18.319 1.00 86.19 204 LYS A C 1
ATOM 1666 O O . LYS A 1 204 ? 18.396 6.368 -19.028 1.00 86.19 204 LYS A O 1
ATOM 1671 N N . PRO A 1 205 ? 20.475 5.657 -18.506 1.00 86.81 205 PRO A N 1
ATOM 1672 C CA . PRO A 1 205 ? 20.509 4.649 -19.550 1.00 86.81 205 PRO A CA 1
ATOM 1673 C C . PRO A 1 205 ? 19.444 3.565 -19.289 1.00 86.81 205 PRO A C 1
ATOM 1675 O O . PRO A 1 205 ? 19.250 3.140 -18.145 1.00 86.81 205 PRO A O 1
ATOM 1678 N N . PRO A 1 206 ? 18.713 3.110 -20.323 1.00 87.94 206 PRO A N 1
ATOM 1679 C CA . PRO A 1 206 ? 17.658 2.120 -20.158 1.00 87.94 206 PRO A CA 1
ATOM 1680 C C . PRO A 1 206 ? 18.236 0.749 -19.800 1.00 87.94 206 PRO A C 1
ATOM 1682 O O . PRO A 1 206 ? 19.158 0.254 -20.440 1.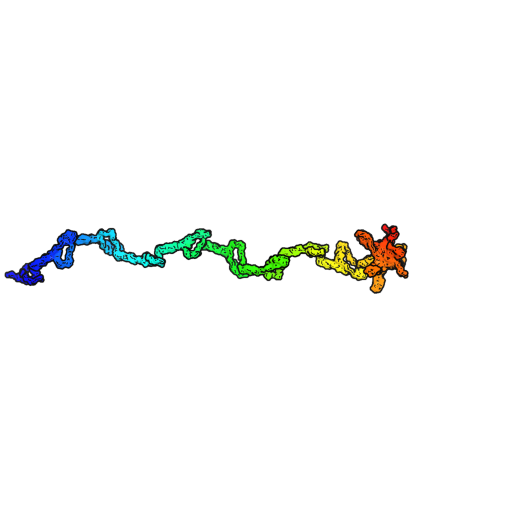00 87.94 206 PRO A O 1
ATOM 1685 N N . THR A 1 207 ? 17.627 0.096 -18.814 1.00 91.12 207 THR A N 1
ATOM 1686 C CA . THR A 1 207 ? 17.983 -1.267 -18.377 1.00 91.12 207 THR A CA 1
ATOM 1687 C C . THR A 1 207 ? 17.083 -2.349 -18.982 1.00 91.12 207 THR A C 1
ATOM 1689 O O . THR A 1 207 ? 17.362 -3.542 -18.855 1.00 91.12 207 THR A O 1
ATOM 1692 N N . LEU A 1 208 ? 15.997 -1.945 -19.648 1.00 91.81 208 LEU A N 1
ATOM 1693 C CA . LEU A 1 208 ? 15.003 -2.817 -20.272 1.00 91.81 208 LEU A CA 1
ATOM 1694 C C . LEU A 1 208 ? 14.833 -2.455 -21.746 1.00 91.81 208 LEU A C 1
ATOM 1696 O O . LEU A 1 208 ? 14.799 -1.274 -22.099 1.00 91.81 208 LEU A O 1
ATOM 1700 N N . CYS A 1 209 ? 14.680 -3.465 -22.604 1.00 91.50 209 CYS A N 1
ATOM 1701 C CA . CYS A 1 209 ? 14.368 -3.246 -24.011 1.00 91.50 209 CYS A CA 1
ATOM 1702 C C . CYS A 1 209 ? 12.932 -2.719 -24.171 1.00 91.50 209 CYS A C 1
ATOM 1704 O O . CYS A 1 209 ? 12.099 -2.834 -23.264 1.00 91.50 209 CYS A O 1
ATOM 1706 N N . LYS A 1 210 ? 12.631 -2.153 -25.347 1.00 89.62 210 LYS A N 1
ATOM 1707 C CA . LYS A 1 210 ? 11.312 -1.582 -25.671 1.00 89.62 210 LYS A CA 1
ATOM 1708 C C . LYS A 1 210 ? 10.171 -2.568 -25.394 1.00 89.62 210 LYS A C 1
ATOM 1710 O O . LYS A 1 210 ? 9.163 -2.181 -24.811 1.00 89.62 210 LYS A O 1
ATOM 1715 N N . GLU A 1 211 ? 10.352 -3.835 -25.758 1.00 89.38 211 GLU A N 1
ATOM 1716 C CA . GLU A 1 211 ? 9.349 -4.885 -25.565 1.00 89.38 211 GLU A CA 1
ATOM 1717 C C . GLU A 1 211 ? 9.158 -5.260 -24.095 1.00 89.38 211 GLU A C 1
ATOM 1719 O O . GLU A 1 211 ? 8.026 -5.313 -23.630 1.00 89.38 211 GLU A O 1
ATOM 1724 N N . CYS A 1 212 ? 10.232 -5.468 -23.327 1.00 88.88 212 CYS A N 1
ATOM 1725 C CA . CYS A 1 212 ? 10.124 -5.751 -21.891 1.00 88.88 212 CYS A CA 1
ATOM 1726 C C . CYS A 1 212 ? 9.508 -4.577 -21.127 1.00 88.88 212 CYS A C 1
ATOM 1728 O O . CYS A 1 212 ? 8.695 -4.789 -20.229 1.00 88.88 212 CYS A O 1
ATOM 1730 N N . LYS A 1 213 ? 9.826 -3.336 -21.518 1.00 89.06 213 LYS A N 1
ATOM 1731 C CA . LYS A 1 213 ? 9.168 -2.145 -20.973 1.00 89.06 213 LYS A CA 1
ATOM 1732 C C . LYS A 1 213 ? 7.663 -2.160 -21.268 1.00 89.06 213 LYS A C 1
ATOM 1734 O O . LYS A 1 213 ? 6.881 -1.925 -20.353 1.00 89.06 213 LYS A O 1
ATOM 1739 N N . ALA A 1 214 ? 7.269 -2.496 -22.499 1.00 87.88 214 ALA A N 1
ATOM 1740 C CA . ALA A 1 214 ? 5.865 -2.618 -22.893 1.00 87.88 214 ALA A CA 1
ATOM 1741 C C . ALA A 1 214 ? 5.138 -3.759 -22.154 1.00 87.88 214 ALA A C 1
ATOM 1743 O O . ALA A 1 214 ? 4.025 -3.571 -21.664 1.00 87.88 214 ALA A O 1
ATOM 1744 N N . LYS A 1 215 ? 5.785 -4.923 -21.996 1.00 86.31 215 LYS A N 1
ATOM 1745 C CA . LYS A 1 215 ? 5.258 -6.054 -21.214 1.00 86.31 215 LYS A CA 1
ATOM 1746 C C . LYS A 1 215 ? 5.035 -5.663 -19.756 1.00 86.31 215 LYS A C 1
ATOM 1748 O O . LYS A 1 215 ? 3.967 -5.928 -19.217 1.00 86.31 215 LYS A O 1
ATOM 1753 N N . ARG A 1 216 ? 6.000 -4.979 -19.131 1.00 85.75 216 ARG A N 1
ATOM 1754 C CA . ARG A 1 216 ? 5.843 -4.471 -17.761 1.00 85.75 216 ARG A CA 1
ATOM 1755 C C . ARG A 1 216 ? 4.723 -3.445 -17.652 1.00 85.75 216 ARG A C 1
ATOM 1757 O O . ARG A 1 216 ? 3.997 -3.497 -16.671 1.00 85.75 216 ARG A O 1
ATOM 1764 N N . SER A 1 217 ? 4.552 -2.543 -18.622 1.00 83.06 217 SER A N 1
ATOM 1765 C CA . SER A 1 217 ? 3.425 -1.600 -18.595 1.00 83.06 217 SER A CA 1
ATOM 1766 C C . SER A 1 217 ? 2.074 -2.292 -18.776 1.00 83.06 217 SER A C 1
ATOM 1768 O O . SER A 1 217 ? 1.124 -1.910 -18.109 1.00 83.06 217 SER A O 1
ATOM 1770 N N . ALA A 1 218 ? 1.995 -3.340 -19.602 1.00 86.12 218 ALA A N 1
ATOM 1771 C CA . ALA A 1 218 ? 0.761 -4.095 -19.839 1.00 86.12 218 ALA A CA 1
ATOM 1772 C C . ALA A 1 218 ? 0.285 -4.899 -18.616 1.00 86.12 218 ALA A C 1
ATOM 1774 O O . ALA A 1 218 ? -0.875 -5.287 -18.546 1.00 86.12 218 ALA A O 1
ATOM 1775 N N . GLN A 1 219 ? 1.161 -5.136 -17.635 1.00 89.31 219 GLN A N 1
ATOM 1776 C CA . GLN A 1 219 ? 0.776 -5.742 -16.358 1.00 89.31 219 GLN A CA 1
ATOM 1777 C C . GLN A 1 219 ? -0.012 -4.788 -15.454 1.00 89.31 219 GLN A C 1
ATOM 1779 O O . GLN A 1 219 ? -0.477 -5.222 -14.404 1.00 89.31 219 GLN A O 1
ATOM 1784 N N . TRP A 1 220 ? -0.134 -3.509 -15.810 1.00 90.94 220 TRP A N 1
ATOM 1785 C CA . TRP A 1 220 ? -0.884 -2.524 -15.042 1.00 90.94 220 TRP A CA 1
ATOM 1786 C C . TRP A 1 220 ? -2.182 -2.163 -15.758 1.00 90.94 220 TRP A C 1
ATOM 1788 O O . TRP A 1 220 ? -2.172 -1.852 -16.946 1.00 90.94 220 TRP A O 1
ATOM 1798 N N . TYR A 1 221 ? -3.288 -2.163 -15.022 1.00 89.88 221 TYR A N 1
ATOM 1799 C CA . TYR A 1 221 ? -4.606 -1.753 -15.502 1.00 89.88 221 TYR A CA 1
ATOM 1800 C C . TYR A 1 221 ? -5.264 -0.814 -14.489 1.00 89.88 221 TYR A C 1
ATOM 1802 O O . TYR A 1 221 ? -4.891 -0.785 -13.315 1.00 89.88 221 TYR A O 1
ATOM 1810 N N . GLU A 1 222 ? -6.217 -0.008 -14.949 1.00 92.50 222 GLU A N 1
ATOM 1811 C CA . GLU A 1 222 ? -6.939 0.938 -14.100 1.00 92.50 222 GLU A CA 1
ATOM 1812 C C . GLU A 1 222 ? -8.210 0.290 -13.537 1.00 92.50 222 GLU A C 1
ATOM 1814 O O . GLU A 1 222 ? -9.021 -0.263 -14.281 1.00 92.50 222 GLU A O 1
ATOM 1819 N N . VAL A 1 223 ? -8.411 0.397 -12.223 1.00 92.44 223 VAL A N 1
ATOM 1820 C CA . VAL A 1 223 ? -9.689 0.104 -11.556 1.00 92.44 223 VAL A CA 1
ATOM 1821 C C . VAL A 1 223 ? -10.262 1.375 -10.941 1.00 92.44 223 VAL A C 1
ATOM 1823 O O . VAL A 1 223 ? -9.529 2.294 -10.577 1.00 92.44 223 VAL A O 1
ATOM 1826 N N . ARG A 1 224 ? -11.587 1.443 -10.802 1.00 94.94 224 ARG A N 1
ATOM 1827 C CA . ARG A 1 224 ? -12.271 2.609 -10.229 1.00 94.94 224 ARG A CA 1
ATOM 1828 C C . ARG A 1 224 ? -12.370 2.484 -8.711 1.00 94.94 224 ARG A C 1
ATOM 1830 O O . ARG A 1 224 ? -12.824 1.464 -8.196 1.00 94.94 224 ARG A O 1
ATOM 1837 N N . CYS A 1 225 ? -11.982 3.539 -7.995 1.00 95.06 225 CYS A N 1
ATOM 1838 C CA . CYS A 1 225 ? -12.210 3.651 -6.556 1.00 95.06 225 CYS A CA 1
ATOM 1839 C C . CYS A 1 225 ? -13.704 3.519 -6.236 1.00 95.06 225 CYS A C 1
ATOM 1841 O O . CYS A 1 225 ? -14.514 4.260 -6.794 1.00 95.06 225 CYS A O 1
ATOM 1843 N N . LYS A 1 226 ? -14.054 2.641 -5.289 1.00 93.25 226 LYS A N 1
ATOM 1844 C CA . LYS A 1 226 ? -15.449 2.389 -4.892 1.00 93.25 226 LYS A CA 1
ATOM 1845 C C . LYS A 1 226 ? -16.178 3.633 -4.360 1.00 93.25 226 LYS A C 1
ATOM 1847 O O . LYS A 1 226 ? -17.379 3.750 -4.562 1.00 93.25 226 LYS A O 1
ATOM 1852 N N . ASP A 1 227 ? -15.460 4.547 -3.709 1.00 91.69 227 ASP A N 1
ATOM 1853 C CA . ASP A 1 227 ? -16.072 5.686 -3.011 1.00 91.69 227 ASP A CA 1
ATOM 1854 C C . ASP A 1 227 ? -16.148 6.960 -3.871 1.00 91.69 227 ASP A C 1
ATOM 1856 O O . ASP A 1 227 ? -17.049 7.769 -3.685 1.00 91.69 227 ASP A O 1
ATOM 1860 N N . CYS A 1 228 ? -15.197 7.177 -4.786 1.00 92.31 228 CYS A N 1
ATOM 1861 C CA . CYS A 1 228 ? -15.082 8.443 -5.529 1.00 92.31 228 CYS A CA 1
ATOM 1862 C C . CYS A 1 228 ? -14.854 8.292 -7.039 1.00 92.31 228 CYS A C 1
ATOM 1864 O O . CYS A 1 228 ? -14.742 9.296 -7.736 1.00 92.31 228 CYS A O 1
ATOM 1866 N N . GLY A 1 229 ? -14.718 7.067 -7.560 1.00 91.06 229 GLY A N 1
ATOM 1867 C CA . GLY A 1 229 ? -14.504 6.816 -8.991 1.00 91.06 229 GLY A CA 1
ATOM 1868 C C . GLY A 1 229 ? -13.112 7.175 -9.536 1.00 91.06 229 GLY A C 1
ATOM 1869 O O . GLY A 1 229 ? -12.834 6.919 -10.710 1.00 91.06 229 GLY A O 1
ATOM 1870 N N . THR A 1 230 ? -12.209 7.725 -8.716 1.00 93.94 230 THR A N 1
ATOM 1871 C CA . THR A 1 230 ? -10.816 7.994 -9.113 1.00 93.94 230 THR A CA 1
ATOM 1872 C C . THR A 1 230 ? -10.129 6.712 -9.583 1.00 93.94 230 THR A C 1
ATOM 1874 O O . THR A 1 230 ? -10.287 5.661 -8.957 1.00 93.94 230 THR A O 1
ATOM 1877 N N . GLY A 1 231 ? -9.369 6.806 -10.675 1.00 94.00 231 GLY A N 1
ATOM 1878 C CA . GLY A 1 231 ? -8.588 5.699 -11.220 1.00 94.00 231 GLY A CA 1
ATOM 1879 C C . GLY A 1 231 ? -7.479 5.245 -10.274 1.00 94.00 231 GLY A C 1
ATOM 1880 O O . GLY A 1 231 ? -6.780 6.062 -9.671 1.00 94.00 231 GLY A O 1
ATOM 1881 N N . ILE A 1 232 ? -7.318 3.933 -10.136 1.00 94.12 232 ILE A N 1
ATOM 1882 C CA . ILE A 1 232 ? -6.281 3.287 -9.334 1.00 94.12 232 ILE A CA 1
ATOM 1883 C C . ILE A 1 232 ? -5.526 2.332 -10.252 1.00 94.12 232 ILE A C 1
ATOM 1885 O O . ILE A 1 232 ? -6.120 1.416 -10.814 1.00 94.12 232 ILE A O 1
ATOM 1889 N N . MET A 1 233 ? -4.215 2.526 -10.389 1.00 93.12 233 MET A N 1
ATOM 1890 C CA . MET A 1 233 ? -3.371 1.599 -11.142 1.00 93.12 233 MET A CA 1
ATOM 1891 C C . MET A 1 233 ? -3.110 0.345 -10.312 1.00 93.12 233 MET A C 1
ATOM 1893 O O . MET A 1 233 ? -2.557 0.420 -9.212 1.00 93.12 233 MET A O 1
ATOM 1897 N N . VAL A 1 234 ? -3.482 -0.806 -10.858 1.00 91.25 234 VAL A N 1
ATOM 1898 C CA . VAL A 1 234 ? -3.360 -2.117 -10.219 1.00 91.25 234 VAL A CA 1
ATOM 1899 C C . VAL A 1 234 ? -2.533 -3.032 -11.104 1.00 91.25 234 VAL A C 1
ATOM 1901 O O . VAL A 1 234 ? -2.677 -3.026 -12.324 1.00 91.25 234 VAL A O 1
ATOM 1904 N N . ASN A 1 235 ? -1.653 -3.821 -10.489 1.00 91.69 235 ASN A N 1
ATOM 1905 C CA . ASN A 1 235 ? -0.906 -4.847 -11.201 1.00 91.69 235 ASN A CA 1
ATOM 1906 C C . ASN A 1 235 ? -1.712 -6.153 -11.257 1.00 91.69 235 ASN A C 1
ATOM 1908 O O . ASN A 1 235 ? -2.264 -6.578 -10.243 1.00 91.69 235 ASN A O 1
ATOM 1912 N N . VAL A 1 236 ? -1.730 -6.824 -12.409 1.00 87.38 236 VAL A N 1
ATOM 1913 C CA . VAL A 1 236 ? -2.430 -8.110 -12.616 1.00 87.38 236 VAL A CA 1
ATOM 1914 C C . VAL A 1 236 ? -1.993 -9.216 -11.654 1.00 87.38 236 VAL A C 1
ATOM 1916 O O . VAL A 1 236 ? -2.775 -10.118 -11.382 1.00 87.38 236 VAL A O 1
ATOM 1919 N N . ASN A 1 237 ? -0.778 -9.140 -11.104 1.00 87.12 237 ASN A N 1
ATOM 1920 C CA . ASN A 1 237 ? -0.250 -10.147 -10.181 1.00 87.12 237 ASN A CA 1
ATOM 1921 C C . ASN A 1 237 ? -0.573 -9.864 -8.701 1.00 87.12 237 ASN A C 1
ATOM 1923 O O . ASN A 1 237 ? -0.113 -10.596 -7.826 1.00 87.12 237 ASN A O 1
ATOM 1927 N N . TRP A 1 238 ? -1.298 -8.788 -8.375 1.00 89.06 238 TRP A N 1
ATOM 1928 C CA . TRP A 1 238 ? -1.685 -8.505 -6.990 1.00 89.06 238 TRP A CA 1
ATOM 1929 C C . TRP A 1 238 ? -2.850 -9.396 -6.562 1.00 89.06 238 TRP A C 1
ATOM 1931 O O . TRP A 1 238 ? -3.925 -9.344 -7.148 1.00 89.06 238 TRP A O 1
ATOM 1941 N N . THR A 1 239 ? -2.651 -10.173 -5.497 1.00 88.69 239 THR A N 1
ATOM 1942 C CA . THR A 1 239 ? -3.680 -11.060 -4.927 1.00 88.69 239 THR A CA 1
ATOM 1943 C C . THR A 1 239 ? -4.795 -10.295 -4.218 1.00 88.69 239 THR A C 1
ATOM 1945 O O . THR A 1 239 ? -5.944 -10.714 -4.263 1.00 88.69 239 THR A O 1
ATOM 1948 N N . ASN A 1 240 ? -4.467 -9.154 -3.603 1.00 87.81 240 ASN A N 1
ATOM 1949 C CA . ASN A 1 240 ? -5.413 -8.274 -2.915 1.00 87.81 240 ASN A CA 1
ATOM 1950 C C . ASN A 1 240 ? -5.294 -6.841 -3.453 1.00 87.81 240 ASN A C 1
ATOM 1952 O O . ASN A 1 240 ? -4.675 -5.985 -2.810 1.00 87.81 240 ASN A O 1
ATOM 1956 N N . PRO A 1 241 ? -5.828 -6.569 -4.654 1.00 88.62 241 PRO A N 1
ATOM 1957 C CA . PRO A 1 241 ? -5.763 -5.241 -5.235 1.00 88.62 241 PRO A CA 1
ATOM 1958 C C . PRO A 1 241 ? -6.610 -4.236 -4.431 1.00 88.62 241 PRO A C 1
ATOM 1960 O O . PRO A 1 241 ? -7.684 -4.579 -3.930 1.00 88.62 241 PRO A O 1
ATOM 1963 N N . PRO A 1 242 ? -6.151 -2.981 -4.283 1.00 90.12 242 PRO A N 1
ATOM 1964 C CA . PRO A 1 242 ? -6.875 -1.964 -3.531 1.00 90.12 242 PRO A CA 1
ATOM 1965 C C . PRO A 1 242 ? -8.188 -1.583 -4.224 1.00 90.12 242 PRO A C 1
ATOM 1967 O O . PRO A 1 242 ? -8.215 -1.271 -5.410 1.00 90.12 242 PRO A O 1
ATOM 1970 N N . THR A 1 243 ? -9.274 -1.525 -3.452 1.00 92.25 243 THR A N 1
ATOM 1971 C CA . THR A 1 243 ? -10.599 -1.084 -3.929 1.00 92.25 243 THR A CA 1
ATOM 1972 C C . THR A 1 243 ? -10.870 0.403 -3.672 1.00 92.25 243 THR A C 1
ATOM 1974 O O . THR A 1 243 ? -11.888 0.941 -4.107 1.00 92.25 243 THR A O 1
ATOM 1977 N N . LEU A 1 244 ? -9.994 1.065 -2.910 1.00 92.56 244 LEU A N 1
ATOM 1978 C CA . LEU A 1 244 ? -10.098 2.469 -2.517 1.00 92.56 244 LEU A CA 1
ATOM 1979 C C . LEU A 1 244 ? -8.831 3.215 -2.920 1.00 92.56 244 LEU A C 1
ATOM 1981 O O . LEU A 1 244 ? -7.724 2.702 -2.750 1.00 92.56 244 LEU A O 1
ATOM 1985 N N . CYS A 1 245 ? -8.988 4.444 -3.411 1.00 92.56 245 CYS A N 1
ATOM 1986 C CA . CYS A 1 245 ? -7.852 5.315 -3.674 1.00 92.56 245 CYS A CA 1
ATOM 1987 C C . CYS A 1 245 ? -7.195 5.738 -2.350 1.00 92.56 245 CYS A C 1
ATOM 1989 O O . CYS A 1 245 ? -7.802 5.664 -1.275 1.00 92.56 245 CYS A O 1
ATOM 1991 N N . LYS A 1 246 ? -5.947 6.213 -2.433 1.00 90.94 246 LYS A N 1
ATOM 1992 C CA . LYS A 1 246 ? -5.154 6.636 -1.268 1.00 90.94 246 LYS A CA 1
ATOM 1993 C C . LYS A 1 246 ? -5.907 7.637 -0.382 1.00 90.94 246 LYS A C 1
ATOM 1995 O O . LYS A 1 246 ? -5.873 7.514 0.838 1.00 90.94 246 LYS A O 1
ATOM 2000 N N . GLU A 1 247 ? -6.611 8.588 -0.990 1.00 91.25 247 GLU A N 1
ATOM 2001 C CA . GLU A 1 247 ? -7.363 9.620 -0.272 1.00 91.25 247 GLU A CA 1
ATOM 2002 C C . GLU A 1 247 ? -8.606 9.068 0.426 1.00 91.25 247 GLU A C 1
ATOM 2004 O O . GLU A 1 247 ? -8.809 9.345 1.605 1.00 91.25 247 GLU A O 1
ATOM 2009 N N . CYS A 1 248 ? -9.424 8.254 -0.251 1.00 90.81 248 CYS A N 1
ATOM 2010 C CA . CYS A 1 248 ? -10.603 7.648 0.377 1.00 90.81 248 CYS A CA 1
ATOM 2011 C C . CYS A 1 248 ? -10.213 6.673 1.486 1.00 90.81 248 CYS A C 1
ATOM 2013 O O . CYS A 1 248 ? -10.845 6.668 2.543 1.00 90.81 248 CYS A O 1
ATOM 2015 N N . LYS A 1 249 ? -9.123 5.918 1.303 1.00 91.31 249 LYS A N 1
ATOM 2016 C CA . LYS A 1 249 ? -8.549 5.106 2.378 1.00 91.31 249 LYS A CA 1
ATOM 2017 C C . LYS A 1 249 ? -8.157 5.974 3.578 1.00 91.31 249 LYS A C 1
ATOM 2019 O O . LYS A 1 249 ? -8.570 5.667 4.690 1.00 91.31 249 LYS A O 1
ATOM 2024 N N . ALA A 1 250 ? -7.447 7.081 3.355 1.00 89.06 250 ALA A N 1
ATOM 2025 C CA . ALA A 1 250 ? -7.067 7.999 4.428 1.00 89.06 250 ALA A CA 1
ATOM 2026 C C . ALA A 1 250 ? -8.286 8.622 5.132 1.00 89.06 250 ALA A C 1
ATOM 202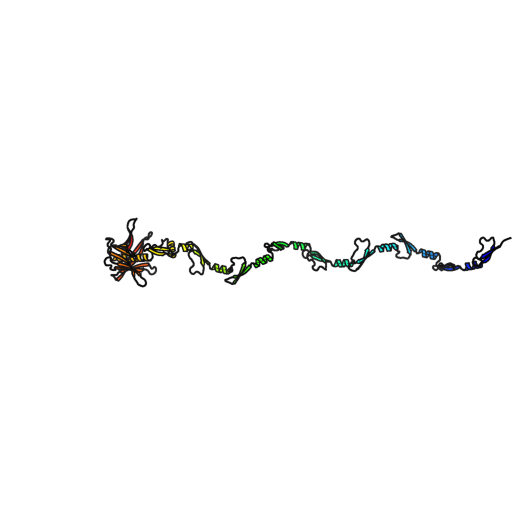8 O O . ALA A 1 250 ? -8.300 8.712 6.357 1.00 89.06 250 ALA A O 1
ATOM 2029 N N . LYS A 1 251 ? -9.336 8.996 4.386 1.00 87.50 251 LYS A N 1
ATOM 2030 C CA . LYS A 1 251 ? -10.597 9.502 4.956 1.00 87.50 251 LYS A CA 1
ATOM 2031 C C . LYS A 1 251 ? -11.270 8.465 5.853 1.00 87.50 251 LYS A C 1
ATOM 2033 O O . LYS A 1 251 ? -11.722 8.821 6.936 1.00 87.50 251 LYS A O 1
ATOM 2038 N N . ARG A 1 252 ? -11.312 7.197 5.430 1.00 86.88 252 ARG A N 1
ATOM 2039 C CA . ARG A 1 252 ? -11.844 6.090 6.241 1.00 86.88 252 ARG A CA 1
ATOM 2040 C C . ARG A 1 252 ? -11.006 5.853 7.492 1.00 86.88 252 ARG A C 1
ATOM 2042 O O . ARG A 1 252 ? -11.552 5.754 8.584 1.00 86.88 252 ARG A O 1
ATOM 2049 N N . ASP A 1 253 ? -9.686 5.819 7.339 1.00 86.25 253 ASP A N 1
ATOM 2050 C CA . ASP A 1 253 ? -8.758 5.603 8.449 1.00 86.25 253 ASP A CA 1
ATOM 2051 C C . ASP A 1 253 ? -8.855 6.757 9.478 1.00 86.25 253 ASP A C 1
ATOM 2053 O O . ASP A 1 253 ? -8.805 6.513 10.681 1.00 86.25 253 ASP A O 1
ATOM 2057 N N . ALA A 1 254 ? -9.117 7.998 9.041 1.00 86.56 254 ALA A N 1
ATOM 2058 C CA . ALA A 1 254 ? -9.310 9.169 9.911 1.00 86.56 254 ALA A CA 1
ATOM 2059 C C . ALA A 1 254 ? -10.601 9.141 10.760 1.00 86.56 254 ALA A C 1
ATOM 2061 O O . ALA A 1 254 ? -10.730 9.899 11.732 1.00 86.56 254 ALA A O 1
ATOM 2062 N N . GLN A 1 255 ? -11.559 8.270 10.420 1.00 88.00 255 GLN A N 1
ATOM 2063 C CA . GLN A 1 255 ? -12.750 8.034 11.243 1.00 88.00 255 GLN A CA 1
ATOM 2064 C C . GLN A 1 255 ? -12.426 7.242 12.515 1.00 88.00 255 GLN A C 1
ATOM 2066 O O . GLN A 1 255 ? -13.238 7.220 13.439 1.00 88.00 255 GLN A O 1
ATOM 2071 N N . TRP A 1 256 ? -11.241 6.638 12.600 1.00 90.44 256 TRP A N 1
ATOM 2072 C CA . TRP A 1 256 ? -10.752 5.957 13.791 1.00 90.44 256 TRP A CA 1
ATOM 2073 C C . TRP A 1 256 ? -9.832 6.877 14.595 1.00 90.44 256 TRP A C 1
ATOM 2075 O O . TRP A 1 256 ? -9.002 7.601 14.045 1.00 90.44 256 TRP A O 1
ATOM 2085 N N . TYR A 1 257 ? -9.956 6.847 15.919 1.00 90.31 257 TYR A N 1
ATOM 2086 C CA . TYR A 1 257 ? -9.068 7.565 16.830 1.00 90.31 257 TYR A CA 1
ATOM 2087 C C . TYR A 1 257 ? -8.643 6.673 17.994 1.00 90.31 257 TYR A C 1
ATOM 2089 O O . TYR A 1 257 ? -9.281 5.666 18.307 1.00 90.31 257 TYR A O 1
ATOM 2097 N N . LYS A 1 258 ? -7.523 7.039 18.618 1.00 91.94 258 LYS A N 1
ATOM 2098 C CA . LYS A 1 258 ? -6.966 6.331 19.771 1.00 91.94 258 LYS A CA 1
ATOM 2099 C C . LYS A 1 258 ? -7.559 6.901 21.056 1.00 91.94 258 LYS A C 1
ATOM 2101 O O . LYS A 1 258 ? -7.605 8.115 21.230 1.00 91.94 258 LYS A O 1
ATOM 2106 N N . THR A 1 259 ? -7.966 6.021 21.956 1.00 91.69 259 THR A N 1
ATOM 2107 C CA . THR A 1 259 ? -8.331 6.326 23.343 1.00 91.69 259 THR A CA 1
ATOM 2108 C C . THR A 1 259 ? -7.677 5.297 24.276 1.00 91.69 259 THR A C 1
ATOM 2110 O O . THR A 1 259 ? -6.954 4.411 23.809 1.00 91.69 259 THR A O 1
ATOM 2113 N N . SER A 1 260 ? -7.834 5.433 25.590 1.00 91.50 260 SER A N 1
ATOM 2114 C CA . SER A 1 260 ? -7.156 4.603 26.594 1.00 91.50 260 SER A CA 1
ATOM 2115 C C . SER A 1 260 ? -8.145 3.815 27.440 1.00 91.50 260 SER A C 1
ATOM 2117 O O . SER A 1 260 ? -9.147 4.363 27.894 1.00 91.50 260 SER A O 1
ATOM 2119 N N . CYS A 1 261 ? -7.828 2.549 27.710 1.00 92.62 261 CYS A N 1
ATOM 2120 C CA . CYS A 1 261 ? -8.589 1.735 28.648 1.00 92.62 261 CYS A CA 1
ATOM 2121 C C . CYS A 1 261 ? -8.533 2.324 30.069 1.00 92.62 261 CYS A C 1
ATOM 2123 O O . CYS A 1 261 ? -7.446 2.549 30.597 1.00 92.62 261 CYS A O 1
ATOM 2125 N N . GLU A 1 262 ? -9.685 2.479 30.723 1.00 89.69 262 GLU A N 1
ATOM 2126 C CA . GLU A 1 262 ? -9.797 3.044 32.082 1.00 89.69 262 GLU A CA 1
ATOM 2127 C C . GLU A 1 262 ? -9.103 2.206 33.173 1.00 89.69 262 GLU A C 1
ATOM 2129 O O . GLU A 1 262 ? -8.804 2.720 34.245 1.00 89.69 262 GLU A O 1
ATOM 2134 N N . VAL A 1 263 ? -8.845 0.916 32.921 1.00 89.25 263 VAL A N 1
ATOM 2135 C CA . VAL A 1 263 ? -8.303 -0.017 33.927 1.00 89.25 263 VAL A CA 1
ATOM 2136 C C . VAL A 1 263 ? -6.803 -0.256 33.774 1.00 89.25 263 VAL A C 1
ATOM 2138 O O . VAL A 1 263 ? -6.088 -0.306 34.770 1.00 89.25 263 VAL A O 1
ATOM 2141 N N . CYS A 1 264 ? -6.329 -0.478 32.547 1.00 91.25 264 CYS A N 1
ATOM 2142 C CA . CYS A 1 264 ? -4.930 -0.837 32.280 1.00 91.25 264 CYS A CA 1
ATOM 2143 C C . CYS A 1 264 ? -4.193 0.177 31.401 1.00 91.25 264 CYS A C 1
ATOM 2145 O O . CYS A 1 264 ? -3.047 -0.069 31.037 1.00 91.25 264 CYS A O 1
ATOM 2147 N N . HIS A 1 265 ? -4.850 1.277 31.019 1.00 92.06 265 HIS A N 1
ATOM 2148 C CA . HIS A 1 265 ? -4.295 2.361 30.199 1.00 92.06 265 HIS A CA 1
ATOM 2149 C C . HIS A 1 265 ? -3.764 1.943 28.818 1.00 92.06 265 HIS A C 1
ATOM 2151 O O . HIS A 1 265 ? -3.147 2.742 28.117 1.00 92.06 265 HIS A O 1
ATOM 2157 N N . THR A 1 266 ? -4.050 0.714 28.379 1.00 93.56 266 THR A N 1
ATOM 2158 C CA . THR A 1 266 ? -3.722 0.251 27.026 1.00 93.56 266 THR A CA 1
ATOM 2159 C C . THR A 1 266 ? -4.500 1.034 25.974 1.00 93.56 266 THR A C 1
ATOM 2161 O O . THR A 1 266 ? -5.637 1.459 26.198 1.00 93.56 266 THR A O 1
ATOM 2164 N N . THR A 1 267 ? -3.879 1.227 24.809 1.00 92.69 267 THR A N 1
ATOM 2165 C CA . THR A 1 267 ? -4.516 1.907 23.681 1.00 92.69 267 THR A CA 1
ATOM 2166 C C . THR A 1 267 ? -5.657 1.068 23.121 1.00 92.69 267 THR A C 1
ATOM 2168 O O . THR A 1 267 ? -5.488 -0.110 22.809 1.00 92.69 267 THR A O 1
ATOM 2171 N N . ILE A 1 268 ? -6.801 1.713 22.938 1.00 93.94 268 ILE A N 1
ATOM 2172 C CA . ILE A 1 268 ? -7.987 1.174 22.282 1.00 93.94 268 ILE A CA 1
ATOM 2173 C C . ILE A 1 268 ? -8.379 2.092 21.120 1.00 93.94 268 ILE A C 1
ATOM 2175 O O . ILE A 1 268 ? -8.150 3.302 21.162 1.00 93.94 268 ILE A O 1
ATOM 2179 N N . TYR A 1 269 ? -8.939 1.512 20.062 1.00 91.38 269 TYR A N 1
ATOM 2180 C CA . TYR A 1 269 ? -9.397 2.254 18.890 1.00 91.38 269 TYR A CA 1
ATOM 2181 C C . TYR A 1 269 ? -10.908 2.433 18.958 1.00 91.38 269 TYR A C 1
ATOM 2183 O O . TYR A 1 269 ? -11.643 1.474 19.192 1.00 91.38 269 TYR A O 1
ATOM 2191 N N . ALA A 1 270 ? -11.361 3.662 18.743 1.00 90.38 270 ALA A N 1
ATOM 2192 C CA . ALA A 1 270 ? -12.772 4.006 18.699 1.00 90.38 270 ALA A CA 1
ATOM 2193 C C . ALA A 1 270 ? -13.105 4.658 17.358 1.00 90.38 270 ALA A C 1
ATOM 2195 O O . ALA A 1 270 ? -12.307 5.411 16.794 1.00 90.38 270 ALA A O 1
ATOM 2196 N N . HIS A 1 271 ? -14.292 4.349 16.847 1.00 90.31 271 HIS A N 1
ATOM 2197 C CA . HIS A 1 271 ? -14.817 4.982 15.650 1.00 90.31 271 HIS A CA 1
ATOM 2198 C C . HIS A 1 271 ? -15.573 6.259 16.026 1.00 90.31 271 HIS A C 1
ATOM 2200 O O . HIS A 1 271 ? -16.366 6.259 16.966 1.00 90.31 271 HIS A O 1
ATOM 2206 N N . ARG A 1 272 ? -15.372 7.347 15.278 1.00 86.69 272 ARG A N 1
ATOM 2207 C CA . ARG A 1 272 ? -15.998 8.657 15.551 1.00 86.69 272 ARG A CA 1
ATOM 2208 C C . ARG A 1 272 ? -17.525 8.646 15.473 1.00 86.69 272 ARG A C 1
ATOM 2210 O O . ARG A 1 272 ? -18.151 9.524 16.046 1.00 86.69 272 ARG A O 1
ATOM 2217 N N . SER A 1 273 ? -18.119 7.678 14.773 1.00 86.81 273 SER A N 1
ATOM 2218 C CA . SER A 1 273 ? -19.580 7.542 14.676 1.00 86.81 273 SER A CA 1
ATOM 2219 C C . SER A 1 273 ? -20.211 6.728 15.812 1.00 86.81 273 SER A C 1
ATOM 2221 O O . SER A 1 273 ? -21.421 6.522 15.799 1.00 86.81 273 SER A O 1
ATOM 2223 N N . TRP A 1 274 ? -19.424 6.181 16.743 1.00 88.31 274 TRP A N 1
ATOM 2224 C CA . TRP A 1 274 ? -19.976 5.433 17.869 1.00 88.31 274 TRP A CA 1
ATOM 2225 C C . TRP A 1 274 ? -20.495 6.400 18.933 1.00 88.31 274 TRP A C 1
ATOM 2227 O O . TRP A 1 274 ? -19.714 7.134 19.527 1.00 88.31 274 TRP A O 1
ATOM 2237 N N . GLU A 1 275 ? -21.800 6.356 19.219 1.00 87.56 275 GLU A N 1
ATOM 2238 C CA . GLU A 1 275 ? -22.415 7.159 20.291 1.00 87.56 275 GLU A CA 1
ATOM 2239 C C . GLU A 1 275 ? -21.820 6.847 21.671 1.00 87.56 275 GLU A C 1
ATOM 2241 O O . GLU A 1 275 ? -21.693 7.724 22.523 1.00 87.56 275 GLU A O 1
ATOM 2246 N N . LYS A 1 276 ? -21.454 5.579 21.895 1.00 86.56 276 LYS A N 1
ATOM 2247 C CA . LYS A 1 276 ? -20.851 5.084 23.137 1.00 86.56 276 LYS A CA 1
ATOM 2248 C C . LYS A 1 276 ? -19.534 4.382 22.819 1.00 86.56 276 LYS A C 1
ATOM 2250 O O . LYS A 1 276 ? -19.529 3.161 22.645 1.00 86.56 276 LYS A O 1
ATOM 2255 N N . PRO A 1 277 ? -18.424 5.130 22.699 1.00 88.19 277 PRO A N 1
ATOM 2256 C CA . PRO A 1 277 ? -17.122 4.532 22.456 1.00 88.19 277 PRO A CA 1
ATOM 2257 C C . PRO A 1 277 ? -16.709 3.632 23.634 1.00 88.19 277 PRO A C 1
ATOM 2259 O O . PRO A 1 277 ? -17.076 3.905 24.781 1.00 88.19 277 PRO A O 1
ATOM 2262 N N . PRO A 1 278 ? -15.952 2.551 23.380 1.00 89.25 278 PRO A N 1
ATOM 2263 C CA . PRO A 1 278 ? -15.510 1.650 24.431 1.00 89.25 278 PRO A CA 1
ATOM 2264 C C . PRO A 1 278 ? -14.570 2.373 25.394 1.00 89.25 278 PRO A C 1
ATOM 2266 O O . PRO A 1 278 ? -13.675 3.105 24.975 1.00 89.25 278 PRO A O 1
ATOM 2269 N N . THR A 1 279 ? -14.747 2.117 26.688 1.00 90.00 279 THR A N 1
ATOM 2270 C CA . THR A 1 279 ? -13.860 2.623 27.746 1.00 90.00 279 THR A CA 1
ATOM 2271 C C . THR A 1 279 ? -12.921 1.546 28.299 1.00 90.00 279 THR A C 1
ATOM 2273 O O . THR A 1 279 ? -11.950 1.836 28.997 1.00 90.00 279 THR A O 1
ATOM 2276 N N . LEU A 1 280 ? -13.168 0.279 27.956 1.00 91.38 280 LEU A N 1
ATOM 2277 C CA . LEU A 1 280 ? -12.374 -0.875 28.364 1.00 91.38 280 LEU A CA 1
ATOM 2278 C C . LEU A 1 280 ? -11.780 -1.570 27.139 1.00 91.38 280 LEU A C 1
ATOM 2280 O O . LEU A 1 280 ? -12.444 -1.699 26.112 1.00 91.38 280 LEU A O 1
ATOM 2284 N N . CYS A 1 281 ? -10.545 -2.062 27.258 1.00 92.25 281 CYS A N 1
ATOM 2285 C CA . CYS A 1 281 ? -10.001 -2.994 26.275 1.00 92.25 281 CYS A CA 1
ATOM 2286 C C . CYS A 1 281 ? -10.700 -4.355 26.385 1.00 92.25 281 CYS A C 1
ATOM 2288 O O . CYS A 1 281 ? -11.284 -4.679 27.420 1.00 92.25 281 CYS A O 1
ATOM 2290 N N . GLU A 1 282 ? -10.608 -5.176 25.339 1.00 91.19 282 GLU A N 1
ATOM 2291 C CA . GLU A 1 282 ? -11.285 -6.478 25.277 1.00 91.19 282 GLU A CA 1
ATOM 2292 C C . GLU A 1 282 ? -10.948 -7.379 26.478 1.00 91.19 282 GLU A C 1
ATOM 2294 O O . GLU A 1 282 ? -11.829 -8.025 27.043 1.00 91.19 282 GLU A O 1
ATOM 2299 N N . LYS A 1 283 ? -9.684 -7.372 26.920 1.00 92.94 283 LYS A N 1
ATOM 2300 C CA . LYS A 1 283 ? -9.242 -8.136 28.091 1.00 92.94 283 LYS A CA 1
ATOM 2301 C C . LYS A 1 283 ? -9.925 -7.654 29.372 1.00 92.94 283 LYS A C 1
ATOM 2303 O O . LYS A 1 283 ? -10.534 -8.453 30.073 1.00 92.94 283 LYS A O 1
ATOM 2308 N N . CYS A 1 284 ? -9.898 -6.349 29.649 1.00 91.69 284 CYS A N 1
ATOM 2309 C CA . CYS A 1 284 ? -10.558 -5.796 30.833 1.00 91.69 284 CYS A CA 1
ATOM 2310 C C . CYS A 1 284 ? -12.084 -5.941 30.765 1.00 91.69 284 CYS A C 1
ATOM 2312 O O . CYS A 1 284 ? -12.720 -6.176 31.787 1.00 91.69 284 CYS A O 1
ATOM 2314 N N . LEU A 1 285 ? -12.688 -5.857 29.579 1.00 90.69 285 LEU A N 1
ATOM 2315 C CA . LEU A 1 285 ? -14.116 -6.118 29.420 1.00 90.69 285 LEU A CA 1
ATOM 2316 C C . LEU A 1 285 ? -14.475 -7.552 29.847 1.00 90.69 285 LEU A C 1
ATOM 2318 O O . LEU A 1 285 ? -15.486 -7.744 30.519 1.00 90.69 285 LEU A O 1
ATOM 2322 N N . LYS A 1 286 ? -13.628 -8.538 29.518 1.00 91.56 286 LYS A N 1
ATOM 2323 C CA . LYS A 1 286 ? -13.788 -9.935 29.956 1.00 91.56 286 LYS A CA 1
ATOM 2324 C C . LYS A 1 286 ? -13.526 -10.106 31.457 1.00 91.56 286 LYS A C 1
ATOM 2326 O O . LYS A 1 286 ? -14.340 -10.716 32.145 1.00 91.56 286 LYS A O 1
ATOM 2331 N N . ASP A 1 287 ? -12.453 -9.520 31.989 1.00 90.62 287 ASP A N 1
ATOM 2332 C CA . ASP A 1 287 ? -12.083 -9.644 33.412 1.00 90.62 287 ASP A CA 1
ATOM 2333 C C . ASP A 1 287 ? -13.159 -9.074 34.362 1.00 90.62 287 ASP A C 1
ATOM 2335 O O . ASP A 1 287 ? -13.402 -9.601 35.460 1.00 90.62 287 ASP A O 1
ATOM 2339 N N . PHE A 1 288 ? -13.824 -7.999 33.924 1.00 91.12 288 PHE A N 1
ATOM 2340 C CA . PHE A 1 288 ? -14.909 -7.321 34.639 1.00 91.12 288 PHE A CA 1
ATOM 2341 C C . PHE A 1 288 ? -16.291 -7.621 34.044 1.00 91.12 288 PHE A C 1
ATOM 2343 O O . PHE A 1 288 ? -17.240 -6.866 34.284 1.00 91.12 288 PHE A O 1
ATOM 2350 N N . ALA A 1 289 ? -16.440 -8.710 33.285 1.00 90.19 289 ALA A N 1
ATOM 2351 C CA . ALA A 1 289 ? -17.747 -9.156 32.814 1.00 90.19 289 ALA A CA 1
ATOM 2352 C C . ALA A 1 289 ? -18.706 -9.349 34.006 1.00 90.19 289 ALA A C 1
ATOM 2354 O O . ALA A 1 289 ? -18.240 -9.668 35.107 1.00 90.19 289 ALA A O 1
ATOM 2355 N N . PRO A 1 290 ? -20.023 -9.127 33.840 1.00 93.56 290 PRO A N 1
ATOM 2356 C CA . PRO A 1 290 ? -20.992 -9.322 34.913 1.00 93.56 290 PRO A CA 1
ATOM 2357 C C . PRO A 1 290 ? -20.843 -10.697 35.577 1.00 93.56 290 PRO A C 1
ATOM 2359 O O . PRO A 1 290 ? -20.707 -11.706 34.891 1.00 93.56 290 PRO A O 1
ATOM 2362 N N . LYS A 1 291 ? -20.827 -10.721 36.915 1.00 91.38 291 LYS A N 1
ATOM 2363 C CA . LYS A 1 291 ? -20.618 -11.943 37.709 1.00 91.38 291 LYS A CA 1
ATOM 2364 C C . LYS A 1 291 ? -21.828 -12.227 38.570 1.00 91.38 291 LYS A C 1
ATOM 2366 O O . LYS A 1 291 ? -22.299 -11.336 39.274 1.00 91.38 291 LYS A O 1
ATOM 2371 N N . ASP A 1 292 ? -22.258 -13.475 38.575 1.00 93.62 292 ASP A N 1
ATOM 2372 C CA . ASP A 1 292 ? -23.354 -13.941 39.407 1.00 93.62 292 ASP A CA 1
ATOM 2373 C C . ASP A 1 292 ? -22.827 -14.432 40.755 1.00 93.62 292 ASP A C 1
ATOM 2375 O O . ASP A 1 292 ? -21.969 -15.310 40.833 1.00 93.62 292 ASP A O 1
ATOM 2379 N N . ILE A 1 293 ? -23.325 -13.831 41.836 1.00 89.69 293 ILE A N 1
ATOM 2380 C CA . ILE A 1 293 ? -22.920 -14.146 43.208 1.00 89.69 293 ILE A CA 1
ATOM 2381 C C . ILE A 1 293 ? -24.129 -14.687 43.966 1.00 89.69 293 ILE A C 1
ATOM 2383 O O . ILE A 1 293 ? -25.227 -14.129 43.911 1.00 89.69 293 ILE A O 1
ATOM 2387 N N . ARG A 1 294 ? -23.925 -15.770 44.719 1.00 88.88 294 ARG A N 1
ATOM 2388 C CA . ARG A 1 294 ? -24.938 -16.319 45.622 1.00 88.88 294 ARG A CA 1
ATOM 2389 C C . ARG A 1 294 ? -25.039 -15.455 46.879 1.00 88.88 294 ARG A C 1
ATOM 2391 O O . ARG A 1 294 ? -24.051 -15.244 47.579 1.00 88.88 294 ARG A O 1
ATOM 2398 N N . CYS A 1 295 ? -26.236 -14.967 47.191 1.00 85.00 295 CYS A N 1
ATOM 2399 C CA . CYS A 1 295 ? -26.471 -14.191 48.400 1.00 85.00 295 CYS A CA 1
ATOM 2400 C C . CYS A 1 295 ? -26.228 -15.046 49.649 1.00 85.00 295 CYS A C 1
ATOM 2402 O O . CYS A 1 295 ? -26.900 -16.055 49.853 1.00 85.00 295 CYS A O 1
ATOM 2404 N N . SER A 1 296 ? -25.350 -14.583 50.540 1.00 80.94 296 SER A N 1
ATOM 2405 C CA . SER A 1 296 ? -25.014 -15.275 51.793 1.00 80.94 296 SER A CA 1
ATOM 2406 C C . SER A 1 296 ? -26.178 -15.407 52.781 1.00 80.94 296 SER A C 1
ATOM 2408 O O . SER A 1 296 ? -26.085 -16.170 53.734 1.00 80.94 296 SER A O 1
ATOM 2410 N N . GLN A 1 297 ? -27.265 -14.655 52.582 1.00 76.00 297 GLN A N 1
ATOM 2411 C CA . GLN A 1 297 ? -28.401 -14.613 53.500 1.00 76.00 297 GLN A CA 1
ATOM 2412 C C . GLN A 1 297 ? -29.654 -15.340 53.003 1.00 76.00 297 GLN A C 1
ATOM 2414 O O . GLN A 1 297 ? -30.459 -15.736 53.840 1.00 76.00 297 GLN A O 1
ATOM 2419 N N . CYS A 1 298 ? -29.903 -15.432 51.696 1.00 77.38 298 CYS A N 1
ATOM 2420 C CA . CYS A 1 298 ? -31.087 -16.124 51.159 1.00 77.38 298 CYS A CA 1
ATOM 2421 C C . CYS A 1 298 ? -30.763 -17.179 50.100 1.00 77.38 298 CYS A C 1
ATOM 2423 O O . CYS A 1 298 ? -31.673 -17.835 49.621 1.00 77.38 298 CYS A O 1
ATOM 2425 N N . GLY A 1 299 ? -29.501 -17.327 49.689 1.00 80.19 299 GLY A N 1
ATOM 2426 C CA . GLY A 1 299 ? -29.121 -18.275 48.642 1.00 80.19 299 GLY A CA 1
ATOM 2427 C C . GLY A 1 299 ? -29.497 -17.852 47.216 1.00 80.19 299 GLY A C 1
ATOM 2428 O O . GLY A 1 299 ? -29.018 -18.476 46.274 1.00 80.19 299 GLY A O 1
ATOM 2429 N N . ASN A 1 300 ? -30.273 -16.777 47.027 1.00 83.25 300 ASN A N 1
ATOM 2430 C CA . ASN A 1 300 ? -30.610 -16.280 45.690 1.00 83.25 300 ASN A CA 1
ATOM 2431 C C . ASN A 1 300 ? -29.370 -15.750 44.966 1.00 83.25 300 ASN A C 1
ATOM 2433 O O . ASN A 1 300 ? -28.510 -15.099 45.569 1.00 83.25 300 ASN A O 1
ATOM 2437 N N . ILE A 1 301 ? -29.307 -15.996 43.663 1.00 88.31 301 ILE A N 1
ATOM 2438 C CA . ILE A 1 301 ? -28.243 -15.507 42.788 1.00 88.31 301 ILE A CA 1
ATOM 2439 C C . ILE A 1 301 ? -28.572 -14.073 42.363 1.00 88.31 301 ILE A C 1
ATOM 2441 O O . ILE A 1 301 ? -29.719 -13.764 42.044 1.00 88.31 301 ILE A O 1
ATOM 2445 N N . PHE A 1 302 ? -27.579 -13.185 42.385 1.00 90.31 302 PHE A N 1
ATOM 2446 C CA . PHE A 1 302 ? -27.714 -11.832 41.853 1.00 90.31 302 PHE A CA 1
ATOM 2447 C C . PHE A 1 302 ? -26.470 -11.420 41.067 1.00 90.31 302 PHE A C 1
ATOM 2449 O O . PHE A 1 302 ? -25.344 -11.773 41.427 1.00 90.31 302 PHE A O 1
ATOM 2456 N N . THR A 1 303 ? -26.684 -10.633 40.016 1.00 93.31 303 THR A N 1
ATOM 2457 C CA . THR A 1 303 ? -25.623 -10.205 39.104 1.00 93.31 303 THR A CA 1
ATOM 2458 C C . THR A 1 303 ? -24.955 -8.922 39.588 1.00 93.31 303 THR A C 1
ATOM 2460 O O . THR A 1 303 ? -25.597 -7.897 39.834 1.00 93.31 303 THR A O 1
ATOM 2463 N N . VAL A 1 304 ? -23.630 -8.951 39.679 1.00 91.62 304 VAL A N 1
ATOM 2464 C CA . VAL A 1 304 ? -22.778 -7.787 39.915 1.00 91.62 304 VAL A CA 1
ATOM 2465 C C . VAL A 1 304 ? -22.316 -7.243 38.569 1.00 91.62 304 VAL A C 1
ATOM 2467 O O . VAL A 1 304 ? -21.473 -7.837 37.893 1.00 91.62 304 VAL A O 1
ATOM 2470 N N . SER A 1 305 ? -22.855 -6.085 38.186 1.00 92.56 305 SER A N 1
ATOM 2471 C CA . SER A 1 305 ? -22.524 -5.425 36.921 1.00 92.56 305 SER A CA 1
ATOM 2472 C C . SER A 1 305 ? -21.055 -5.001 36.844 1.00 92.56 305 SER A C 1
ATOM 2474 O O . SER A 1 305 ? -20.425 -4.698 37.860 1.00 92.56 305 SER A O 1
ATOM 2476 N N . THR A 1 306 ? -20.523 -4.898 35.624 1.00 90.94 306 THR A N 1
ATOM 2477 C CA . THR A 1 306 ? -19.169 -4.390 35.339 1.00 90.94 306 THR A CA 1
ATOM 2478 C C . THR A 1 306 ? -18.899 -3.059 36.038 1.00 90.94 306 THR A C 1
ATOM 2480 O O . THR A 1 306 ? -17.886 -2.904 36.713 1.00 90.94 306 THR A O 1
ATOM 2483 N N . LYS A 1 307 ? -19.855 -2.122 35.981 1.00 90.25 307 LYS A N 1
ATOM 2484 C CA . LYS A 1 307 ? -19.745 -0.808 36.633 1.00 90.25 307 LYS A CA 1
ATOM 2485 C C . LYS A 1 307 ? -19.574 -0.915 38.152 1.00 90.25 307 LYS A C 1
ATOM 2487 O O . LYS A 1 307 ? -18.789 -0.170 38.734 1.00 90.25 307 LYS A O 1
ATOM 2492 N N . LEU A 1 308 ? -20.290 -1.837 38.801 1.00 90.06 308 LEU A N 1
ATOM 2493 C CA . LEU A 1 308 ? -20.154 -2.058 40.241 1.00 90.06 308 LEU A CA 1
ATOM 2494 C C . LEU A 1 308 ? -18.812 -2.715 40.581 1.00 90.06 308 LEU A C 1
ATOM 2496 O O . LEU A 1 308 ? -18.175 -2.294 41.541 1.00 90.06 308 LEU A O 1
ATOM 2500 N N . GLN A 1 309 ? -18.353 -3.681 39.780 1.00 93.06 309 GLN A N 1
ATOM 2501 C CA . GLN A 1 309 ? -17.035 -4.301 39.967 1.00 93.06 309 GLN A CA 1
ATOM 2502 C C . GLN A 1 309 ? -15.899 -3.273 39.843 1.00 93.06 309 GLN A C 1
ATOM 2504 O O . GLN A 1 309 ? -15.002 -3.251 40.686 1.00 93.06 309 GLN A O 1
ATOM 2509 N N . LEU A 1 310 ? -15.968 -2.386 38.843 1.00 90.19 310 LEU A N 1
ATOM 2510 C CA . LEU A 1 310 ? -15.007 -1.293 38.663 1.00 90.19 310 LEU A CA 1
ATOM 2511 C C . LEU A 1 310 ? -15.020 -0.330 39.855 1.00 90.19 310 LEU A C 1
ATOM 2513 O O . LEU A 1 310 ? -13.965 -0.038 40.412 1.00 90.19 310 LEU A O 1
ATOM 2517 N N . LYS A 1 311 ? -16.208 0.089 40.311 1.00 89.06 311 LYS A N 1
ATOM 2518 C CA . LYS A 1 311 ? -16.349 0.962 41.487 1.00 89.06 311 LYS A CA 1
ATOM 2519 C C . LYS A 1 311 ? -15.805 0.311 42.763 1.00 89.06 311 LYS A C 1
ATOM 2521 O O . LYS A 1 311 ? -15.155 0.980 43.561 1.00 89.06 311 LYS A O 1
ATOM 2526 N N . CYS A 1 312 ? -16.052 -0.986 42.959 1.00 88.50 312 CYS A N 1
ATOM 2527 C CA . CYS A 1 312 ? -15.491 -1.739 44.079 1.00 88.50 312 CYS A CA 1
ATOM 2528 C C . CYS A 1 312 ? -13.959 -1.737 44.032 1.00 88.50 312 CYS A C 1
ATOM 2530 O O . CYS A 1 312 ? -13.331 -1.443 45.044 1.00 88.50 312 CYS A O 1
ATOM 2532 N N . ARG A 1 313 ? -13.355 -1.974 42.862 1.00 87.12 313 ARG A N 1
ATOM 2533 C CA . ARG A 1 313 ? -11.897 -1.914 42.691 1.00 87.12 313 ARG A CA 1
ATOM 2534 C C . ARG A 1 313 ? -11.331 -0.523 42.977 1.00 87.12 313 ARG A C 1
ATOM 2536 O O . ARG A 1 313 ? -10.368 -0.420 43.726 1.00 87.12 313 ARG A O 1
ATOM 2543 N N . GLU A 1 314 ? -11.934 0.524 42.417 1.00 87.25 314 GLU A N 1
ATOM 2544 C CA . GLU A 1 314 ? -11.498 1.918 42.596 1.00 87.25 314 GLU A CA 1
ATOM 2545 C C . GLU A 1 314 ? -11.498 2.336 44.076 1.00 87.25 314 GLU A C 1
ATOM 2547 O O . GLU A 1 314 ? -10.602 3.039 44.533 1.00 87.25 314 GLU A O 1
ATOM 2552 N N . LYS A 1 315 ? -12.494 1.880 44.845 1.00 86.25 315 LYS A N 1
ATOM 2553 C CA . LYS A 1 315 ? -12.630 2.200 46.274 1.00 86.25 315 LYS A CA 1
ATOM 2554 C C . LYS A 1 315 ? -11.972 1.185 47.217 1.00 86.25 315 LYS A C 1
ATOM 2556 O O . LYS A 1 315 ? -12.078 1.352 48.429 1.00 86.25 315 LYS A O 1
ATOM 2561 N N . GLY A 1 316 ? -11.339 0.129 46.696 1.00 85.00 316 GLY A N 1
ATOM 2562 C CA . GLY A 1 316 ? -10.782 -0.958 47.511 1.00 85.00 316 GLY A CA 1
ATOM 2563 C C . GLY A 1 316 ? -11.839 -1.760 48.286 1.00 85.00 316 GLY A C 1
ATOM 2564 O O . GLY A 1 316 ? -11.555 -2.306 49.349 1.00 85.00 316 GLY A O 1
ATOM 2565 N N . TRP A 1 317 ? -13.079 -1.805 47.795 1.00 86.31 317 TRP A N 1
ATOM 2566 C CA . TRP A 1 317 ? -14.179 -2.537 48.420 1.00 86.31 317 TRP A CA 1
ATOM 2567 C C . TRP A 1 317 ? -14.240 -3.988 47.948 1.00 86.31 317 TRP A C 1
ATOM 2569 O O . TRP A 1 317 ? -14.087 -4.290 46.765 1.00 86.31 317 TRP A O 1
ATOM 2579 N N . ASN A 1 318 ? -14.603 -4.879 48.869 1.00 88.06 318 ASN A N 1
ATOM 2580 C CA . ASN A 1 318 ? -15.002 -6.237 48.523 1.00 88.06 318 ASN A CA 1
ATOM 2581 C C . ASN A 1 318 ? -16.326 -6.236 47.743 1.00 88.06 318 ASN A C 1
ATOM 2583 O O . ASN A 1 318 ? -17.189 -5.372 47.943 1.00 88.06 318 ASN A O 1
ATOM 2587 N N . LEU A 1 319 ? -16.507 -7.235 46.874 1.00 89.19 319 LEU A N 1
ATOM 2588 C CA . LEU A 1 319 ? -17.773 -7.431 46.169 1.00 89.19 319 LEU A CA 1
ATOM 2589 C C . LEU A 1 319 ? -18.917 -7.689 47.166 1.00 89.19 319 LEU A C 1
ATOM 2591 O O . LEU A 1 319 ? -18.706 -8.296 48.221 1.00 89.19 319 LEU A O 1
ATOM 2595 N N . PRO A 1 320 ? -20.144 -7.230 46.861 1.00 88.25 320 PRO A N 1
ATOM 2596 C CA . PRO A 1 320 ? -21.280 -7.450 47.741 1.00 88.25 320 PRO A CA 1
ATOM 2597 C C . PRO A 1 320 ? -21.552 -8.948 47.918 1.00 88.25 320 PRO A C 1
ATOM 2599 O O . PRO A 1 320 ? -21.595 -9.701 46.954 1.00 88.25 320 PRO A O 1
ATOM 2602 N N . THR A 1 321 ? -21.811 -9.361 49.158 1.00 87.06 321 THR A N 1
ATOM 2603 C CA . THR A 1 321 ? -22.193 -10.743 49.508 1.00 87.06 321 THR A CA 1
ATOM 2604 C C . THR A 1 321 ? -23.697 -10.905 49.741 1.00 87.06 321 THR A C 1
ATOM 2606 O O . THR A 1 321 ? -24.213 -12.018 49.819 1.00 87.06 321 THR A O 1
ATOM 2609 N N . ARG A 1 322 ? -24.428 -9.789 49.853 1.00 85.44 322 ARG A N 1
ATOM 2610 C CA . ARG A 1 322 ? -25.879 -9.742 50.081 1.00 85.44 322 ARG A CA 1
ATOM 2611 C C . ARG A 1 322 ? -26.588 -9.072 48.909 1.00 85.44 322 ARG A C 1
ATOM 2613 O O . ARG A 1 322 ? -26.167 -7.986 48.501 1.00 85.44 322 ARG A O 1
ATOM 2620 N N . CYS A 1 323 ? -27.672 -9.685 48.430 1.00 85.94 323 CYS A N 1
ATOM 2621 C CA . CYS A 1 323 ? -28.516 -9.118 47.383 1.00 85.94 323 CYS A CA 1
ATOM 2622 C C . CYS A 1 323 ? -29.248 -7.858 47.879 1.00 85.94 323 CYS A C 1
ATOM 2624 O O . CYS A 1 323 ? -29.352 -7.606 49.085 1.00 85.94 323 CYS A O 1
ATOM 2626 N N . PHE A 1 324 ? -29.764 -7.061 46.940 1.00 85.06 324 PHE A N 1
ATOM 2627 C CA . PHE A 1 324 ? -30.477 -5.819 47.248 1.00 85.06 324 PHE A CA 1
ATOM 2628 C C . PHE A 1 324 ? -31.673 -6.048 48.183 1.00 85.06 324 PHE A C 1
ATOM 2630 O O . PHE A 1 324 ? -31.810 -5.330 49.171 1.00 85.06 324 PHE A O 1
ATOM 2637 N N . GLN A 1 325 ? -32.468 -7.092 47.933 1.00 83.56 325 GLN A N 1
ATOM 2638 C CA . GLN A 1 325 ? -33.642 -7.424 48.742 1.00 83.56 325 GLN A CA 1
ATOM 2639 C C . GLN A 1 325 ? -33.272 -7.764 50.190 1.00 83.56 325 GLN A C 1
ATOM 2641 O O . GLN A 1 325 ? -33.823 -7.181 51.108 1.00 83.56 325 GLN A O 1
ATOM 2646 N N . CYS A 1 326 ? -32.268 -8.615 50.421 1.00 82.75 326 CYS A N 1
ATOM 2647 C CA . CYS A 1 326 ? -31.817 -8.925 51.782 1.00 82.75 326 CYS A CA 1
ATOM 2648 C C . CYS A 1 326 ? -31.249 -7.700 52.518 1.00 82.75 326 CYS A C 1
ATOM 2650 O O . CYS A 1 326 ? -31.418 -7.579 53.728 1.00 82.75 326 CYS A O 1
ATOM 2652 N N . LYS A 1 327 ? -30.578 -6.781 51.807 1.00 83.75 327 LYS A N 1
ATOM 2653 C CA . LYS A 1 327 ? -30.145 -5.500 52.396 1.00 83.75 327 LYS A CA 1
ATOM 2654 C C . LYS A 1 327 ? -31.332 -4.590 52.726 1.00 83.75 327 LYS A C 1
ATOM 2656 O O . LYS A 1 327 ? -31.266 -3.858 53.705 1.00 83.75 327 LYS A O 1
ATOM 2661 N N . HIS A 1 328 ? -32.376 -4.612 51.901 1.00 84.50 328 HIS A N 1
ATOM 2662 C CA . HIS A 1 328 ? -33.613 -3.871 52.125 1.00 84.50 328 HIS A CA 1
ATOM 2663 C C . HIS A 1 328 ? -34.383 -4.435 53.333 1.00 84.50 328 HIS A C 1
ATOM 2665 O O . HIS A 1 328 ? -34.680 -3.684 54.256 1.00 84.50 328 HIS A O 1
ATOM 2671 N N . ASP A 1 329 ? -34.599 -5.750 53.389 1.00 86.00 329 ASP A N 1
ATOM 2672 C CA . ASP A 1 329 ? -35.274 -6.427 54.503 1.00 86.00 329 ASP A CA 1
ATOM 2673 C C . ASP A 1 329 ? -34.546 -6.192 55.842 1.00 86.00 329 ASP A C 1
ATOM 2675 O O . ASP A 1 329 ? -35.182 -5.922 56.854 1.00 86.00 329 ASP A O 1
ATOM 2679 N N . ASP A 1 330 ? -33.205 -6.222 55.853 1.00 85.88 330 ASP A N 1
ATOM 2680 C CA . ASP A 1 330 ? -32.385 -5.951 57.049 1.00 85.88 330 ASP A CA 1
ATOM 2681 C C . ASP A 1 330 ? -32.644 -4.552 57.639 1.00 85.88 330 ASP A C 1
ATOM 2683 O O . ASP A 1 330 ? -32.651 -4.394 58.858 1.00 85.88 330 ASP A O 1
ATOM 2687 N N . LEU A 1 331 ? -32.888 -3.538 56.798 1.00 88.94 331 LEU A N 1
ATOM 2688 C CA . LEU A 1 331 ? -33.241 -2.189 57.252 1.00 88.94 331 LEU A CA 1
ATOM 2689 C C . LEU A 1 331 ? -34.655 -2.151 57.852 1.00 88.94 331 LEU A C 1
ATOM 2691 O O . LEU A 1 331 ? -34.836 -1.594 58.934 1.00 88.94 331 LEU A O 1
ATOM 2695 N N . LEU A 1 332 ? -35.636 -2.765 57.185 1.00 90.88 332 LEU A N 1
ATOM 2696 C CA . LEU A 1 332 ? -37.023 -2.782 57.662 1.00 90.88 332 LEU A CA 1
ATOM 2697 C C . LEU A 1 332 ? -37.167 -3.547 58.981 1.00 90.88 332 LEU A C 1
ATOM 2699 O O . LEU A 1 332 ? -37.803 -3.051 59.908 1.00 90.88 332 LEU A O 1
ATOM 2703 N N . ILE A 1 333 ? -36.511 -4.705 59.101 1.00 89.50 333 ILE A N 1
ATOM 2704 C CA . ILE A 1 333 ? -36.485 -5.495 60.338 1.00 89.50 333 ILE A CA 1
ATOM 2705 C C . ILE A 1 333 ? -35.868 -4.677 61.477 1.00 89.50 333 ILE A C 1
ATOM 2707 O O . ILE A 1 333 ? -36.442 -4.607 62.561 1.00 89.50 333 ILE A O 1
ATOM 2711 N N . LYS A 1 334 ? -34.731 -4.007 61.241 1.00 90.25 334 LYS A N 1
ATOM 2712 C CA . LYS A 1 334 ? -34.104 -3.139 62.252 1.00 90.25 334 LYS A CA 1
ATOM 2713 C C . LYS A 1 334 ? -35.007 -1.980 62.667 1.00 90.25 334 LYS A C 1
ATOM 2715 O O . LYS A 1 334 ? -35.009 -1.632 63.842 1.00 90.25 334 LYS A O 1
ATOM 2720 N N . GLY A 1 335 ? -35.777 -1.410 61.740 1.00 90.62 335 GLY A N 1
ATOM 2721 C CA . GLY A 1 335 ? -36.728 -0.349 62.067 1.00 90.62 335 GLY A CA 1
ATOM 2722 C C . GLY A 1 335 ? -37.942 -0.823 62.861 1.00 90.62 335 GLY A C 1
ATOM 2723 O O . GLY A 1 335 ? -38.361 -0.142 63.797 1.00 90.62 335 GLY A O 1
ATOM 2724 N N . ALA A 1 336 ? -38.449 -2.022 62.569 1.00 91.38 336 ALA A N 1
ATOM 2725 C CA . ALA A 1 336 ? -39.501 -2.650 63.365 1.00 91.38 336 ALA A CA 1
ATOM 2726 C C . ALA A 1 336 ? -39.021 -2.927 64.801 1.00 91.38 336 ALA A C 1
ATOM 2728 O O . ALA A 1 336 ? -39.687 -2.541 65.759 1.00 91.38 336 ALA A O 1
ATOM 2729 N N . ILE A 1 337 ? -37.826 -3.514 64.963 1.00 91.12 337 ILE A N 1
ATOM 2730 C CA . ILE A 1 337 ? -37.220 -3.771 66.284 1.00 91.12 337 ILE A CA 1
ATOM 2731 C C . ILE A 1 337 ? -36.964 -2.457 67.037 1.00 91.12 337 ILE A C 1
ATOM 2733 O O . ILE A 1 337 ? -37.262 -2.350 68.225 1.00 91.12 337 ILE A O 1
ATOM 2737 N N . GLY A 1 338 ? -36.439 -1.443 66.343 1.00 89.69 338 GLY A N 1
ATOM 2738 C CA . GLY A 1 338 ? -36.188 -0.121 66.911 1.00 89.69 338 GLY A CA 1
ATOM 2739 C C . GLY A 1 338 ? -37.452 0.566 67.428 1.00 89.69 338 GLY A C 1
ATOM 2740 O O . GLY A 1 338 ? -37.399 1.206 68.471 1.00 89.69 338 GLY A O 1
ATOM 2741 N N . ALA A 1 339 ? -38.585 0.408 66.741 1.00 90.75 339 ALA A N 1
ATOM 2742 C CA . ALA A 1 339 ? -39.873 0.939 67.187 1.00 90.75 339 ALA A CA 1
ATOM 2743 C C . ALA A 1 339 ? -40.470 0.140 68.359 1.00 90.75 339 ALA A C 1
ATOM 2745 O O . ALA A 1 339 ? -41.062 0.724 69.264 1.00 90.75 339 ALA A O 1
ATOM 2746 N N . LEU A 1 340 ? -40.280 -1.186 68.381 1.00 91.25 340 LEU A N 1
ATOM 2747 C CA . LEU A 1 340 ? -40.709 -2.034 69.500 1.00 91.25 340 LEU A CA 1
ATOM 2748 C C . LEU A 1 340 ? -40.031 -1.638 70.818 1.00 91.25 340 LEU A C 1
ATOM 2750 O O . LEU A 1 340 ? -40.631 -1.795 71.876 1.00 91.25 340 LEU A O 1
ATOM 2754 N N . ARG A 1 341 ? -38.810 -1.087 70.779 1.00 91.00 341 ARG A N 1
ATOM 2755 C CA . ARG A 1 341 ? -38.086 -0.655 71.986 1.00 91.00 341 ARG A CA 1
ATOM 2756 C C . ARG A 1 341 ? -38.842 0.383 72.816 1.00 91.00 341 ARG A C 1
ATOM 2758 O O . ARG A 1 341 ? -38.636 0.404 74.024 1.00 91.00 341 ARG A O 1
ATOM 2765 N N . ASP A 1 342 ? -39.708 1.199 72.215 1.00 88.31 342 ASP A N 1
ATOM 2766 C CA . ASP A 1 342 ? -40.518 2.186 72.945 1.00 88.31 342 ASP A CA 1
ATOM 2767 C C . ASP A 1 342 ? -41.809 1.618 73.546 1.00 88.31 342 ASP A C 1
ATOM 2769 O O . ASP A 1 342 ? -42.441 2.282 74.364 1.00 88.31 342 ASP A O 1
ATOM 2773 N N . GLN A 1 343 ? -42.189 0.391 73.185 1.00 86.38 343 GLN A N 1
ATOM 2774 C CA . GLN A 1 343 ? -43.332 -0.305 73.786 1.00 86.38 343 GLN A CA 1
ATOM 2775 C C . GLN A 1 343 ? -42.955 -1.079 75.054 1.00 86.38 343 GLN A C 1
ATOM 2777 O O . GLN A 1 343 ? -43.832 -1.481 75.813 1.00 86.38 343 GLN A O 1
ATOM 2782 N N . PHE A 1 344 ? -41.656 -1.274 75.288 1.00 87.12 344 PHE A N 1
ATOM 2783 C CA . PHE A 1 344 ? -41.131 -2.028 76.418 1.00 87.12 344 PHE A CA 1
ATOM 2784 C C . PHE A 1 344 ? -40.160 -1.168 77.233 1.00 87.12 344 PHE A C 1
ATOM 2786 O O . PHE A 1 344 ? -39.345 -0.422 76.693 1.00 87.12 344 PHE A O 1
ATOM 2793 N N . ASP A 1 345 ? -40.203 -1.285 78.554 1.00 85.88 345 ASP A N 1
ATOM 2794 C CA . ASP A 1 345 ? -39.326 -0.570 79.491 1.00 85.88 345 ASP A CA 1
ATOM 2795 C C . ASP A 1 345 ? -37.954 -1.251 79.678 1.00 85.88 345 ASP A C 1
ATOM 2797 O O . ASP A 1 345 ? -37.071 -0.734 80.362 1.00 85.88 345 ASP A O 1
ATOM 2801 N N . PHE A 1 346 ? -37.731 -2.387 79.018 1.00 89.62 346 PHE A N 1
ATOM 2802 C CA . PHE A 1 346 ? -36.495 -3.162 79.065 1.00 89.62 346 PHE A CA 1
ATOM 2803 C C . PHE A 1 346 ? -35.754 -3.195 77.716 1.00 89.62 346 PHE A C 1
ATOM 2805 O O . PHE A 1 346 ? -36.359 -3.036 76.653 1.00 89.62 346 PHE A O 1
ATOM 2812 N N . PRO A 1 347 ? -34.429 -3.439 77.734 1.00 89.56 347 PRO A N 1
ATOM 2813 C CA . PRO A 1 347 ? -33.656 -3.648 76.515 1.00 89.56 347 PRO A CA 1
ATOM 2814 C C . PRO A 1 347 ? -34.094 -4.915 75.776 1.00 89.56 347 PRO A C 1
ATOM 2816 O O . PRO A 1 347 ? -34.440 -5.931 76.392 1.00 89.56 347 PRO A O 1
ATOM 2819 N N . LEU A 1 348 ? -34.018 -4.867 74.447 1.00 91.81 348 LEU A N 1
ATOM 2820 C CA . LEU A 1 348 ? -34.438 -5.959 73.575 1.00 91.81 348 LEU A CA 1
ATOM 2821 C C . LEU A 1 348 ? -33.228 -6.696 73.000 1.00 91.81 348 LEU A C 1
ATOM 2823 O O . LEU A 1 348 ? -32.254 -6.086 72.554 1.00 91.81 348 LEU A O 1
ATOM 2827 N N . GLU A 1 349 ? -33.314 -8.021 72.966 1.00 91.00 349 GLU A N 1
ATOM 2828 C CA . GLU A 1 349 ? -32.400 -8.877 72.216 1.00 91.00 349 GLU A CA 1
ATOM 2829 C C . GLU A 1 349 ? -33.172 -9.565 71.094 1.00 91.00 349 GLU A C 1
ATOM 2831 O O . GLU A 1 349 ? -34.159 -10.258 71.328 1.00 91.00 349 GLU A O 1
ATOM 2836 N N . THR A 1 350 ? -32.713 -9.398 69.859 1.00 89.00 350 THR A N 1
ATOM 2837 C CA . THR A 1 350 ? -33.336 -9.998 68.685 1.00 89.00 350 THR A CA 1
ATOM 2838 C C . THR A 1 350 ? -32.408 -10.994 68.020 1.00 89.00 350 THR A C 1
ATOM 2840 O O . THR A 1 350 ? -31.242 -10.711 67.721 1.00 89.00 350 THR A O 1
ATOM 2843 N N . LYS A 1 351 ? -32.963 -12.165 67.718 1.00 86.31 351 LYS A N 1
ATOM 2844 C CA . LYS A 1 351 ? -32.291 -13.204 66.945 1.00 86.31 351 LYS A CA 1
ATOM 2845 C C . LYS A 1 351 ? -33.107 -13.512 65.702 1.00 86.31 351 LYS A C 1
ATOM 2847 O O . LYS A 1 351 ? -34.304 -13.761 65.791 1.00 86.31 351 LYS A O 1
ATOM 2852 N N . ILE A 1 352 ? -32.449 -13.513 64.548 1.00 78.00 352 ILE A N 1
ATOM 2853 C CA . ILE A 1 352 ? -33.074 -13.954 63.303 1.00 78.00 352 ILE A CA 1
ATOM 2854 C C . ILE A 1 352 ? -33.036 -15.481 63.289 1.00 78.00 352 ILE A C 1
ATOM 2856 O O . ILE A 1 352 ? -31.962 -16.086 63.271 1.00 78.00 352 ILE A O 1
ATOM 2860 N N . GLU A 1 353 ? -34.212 -16.088 63.329 1.00 76.88 353 GLU A N 1
ATOM 2861 C CA . GLU A 1 353 ? -34.423 -17.523 63.192 1.00 76.88 353 GLU A CA 1
ATOM 2862 C C . GLU A 1 353 ? -34.958 -17.808 61.786 1.00 76.88 353 GLU A C 1
ATOM 2864 O O . GLU A 1 353 ? -35.789 -17.068 61.260 1.00 76.88 353 GLU A O 1
ATOM 2869 N N . GLN A 1 354 ? -34.464 -18.872 61.159 1.00 65.12 354 GLN A N 1
ATOM 2870 C CA . GLN A 1 354 ? -35.072 -19.419 59.948 1.00 65.12 354 GLN A CA 1
ATOM 2871 C C . GLN A 1 354 ? -36.128 -20.431 60.388 1.00 65.12 354 GLN A C 1
ATOM 2873 O O . GLN A 1 354 ? -35.796 -21.380 61.100 1.00 65.12 354 GLN A O 1
ATOM 2878 N N . ARG A 1 355 ? -37.389 -20.216 60.009 1.00 63.50 355 ARG A N 1
ATOM 2879 C CA . ARG A 1 355 ? -38.496 -21.133 60.319 1.00 63.50 355 ARG A CA 1
ATOM 2880 C C . ARG A 1 355 ? -39.076 -21.690 59.016 1.00 63.50 355 ARG A C 1
ATOM 2882 O O . ARG A 1 355 ? -39.234 -20.938 58.062 1.00 63.50 355 ARG A O 1
ATOM 2889 N N . GLY A 1 356 ? -39.373 -22.994 58.987 1.00 52.19 356 GLY A N 1
ATOM 2890 C CA . GLY A 1 356 ? -39.974 -23.694 57.839 1.00 52.19 356 GLY A CA 1
ATOM 2891 C C . GLY A 1 356 ? -39.082 -24.778 57.212 1.00 52.19 356 GLY A C 1
ATOM 2892 O O . GLY A 1 356 ? -37.860 -24.665 57.226 1.00 52.19 356 GLY A O 1
ATOM 2893 N N . ILE A 1 357 ? -39.711 -25.838 56.677 1.00 44.16 357 ILE A N 1
ATOM 2894 C CA . ILE A 1 357 ? -39.048 -27.011 56.056 1.00 44.16 357 ILE A CA 1
ATOM 2895 C C . ILE A 1 357 ? -38.917 -26.849 54.522 1.00 44.16 357 ILE A C 1
ATOM 2897 O O . ILE A 1 357 ? -38.035 -27.448 53.918 1.00 44.16 357 ILE A O 1
ATOM 2901 N N . ILE A 1 358 ? -39.761 -26.015 53.891 1.00 43.22 358 ILE A N 1
ATOM 2902 C CA . ILE A 1 358 ? -39.859 -25.872 52.419 1.00 43.22 358 ILE A CA 1
ATOM 2903 C C . ILE A 1 358 ? -39.525 -24.442 51.943 1.00 43.22 358 ILE A C 1
ATOM 2905 O O . ILE A 1 358 ? -38.819 -24.272 50.954 1.00 43.22 358 ILE A O 1
ATOM 2909 N N . LEU A 1 359 ? -39.965 -23.410 52.671 1.00 44.28 359 LEU A N 1
ATOM 2910 C CA . LEU A 1 359 ? -39.581 -22.005 52.487 1.00 44.28 359 LEU A CA 1
ATOM 2911 C C . LEU A 1 359 ? -39.115 -21.477 53.846 1.00 44.28 359 LEU A C 1
ATOM 2913 O O . LEU A 1 359 ? -39.875 -21.495 54.810 1.00 44.28 359 LEU A O 1
ATOM 2917 N N . THR A 1 360 ? -37.847 -21.080 53.954 1.00 53.56 360 THR A N 1
ATOM 2918 C CA . THR A 1 360 ? -37.292 -20.559 55.208 1.00 53.56 360 THR A CA 1
ATOM 2919 C C . THR A 1 360 ? -37.648 -19.084 55.356 1.00 53.56 360 THR A C 1
ATOM 2921 O O . THR A 1 360 ? -36.893 -18.213 54.904 1.00 53.56 360 THR A O 1
ATOM 2924 N N . ASP A 1 361 ? -38.775 -18.791 55.997 1.00 62.00 361 ASP A N 1
ATOM 2925 C CA . ASP A 1 361 ? -39.109 -17.418 56.353 1.00 62.00 361 ASP A CA 1
ATOM 2926 C C . ASP A 1 361 ? -38.185 -16.955 57.482 1.00 62.00 361 ASP A C 1
ATOM 2928 O O . ASP A 1 361 ? -37.991 -17.626 58.503 1.00 62.00 361 ASP A O 1
ATOM 2932 N N . LYS A 1 362 ? -37.548 -15.801 57.272 1.00 69.88 362 LYS A N 1
ATOM 2933 C CA . LYS A 1 362 ? -36.720 -15.162 58.296 1.00 69.88 362 LYS A CA 1
ATOM 2934 C C . LYS A 1 362 ? -37.642 -14.487 59.293 1.00 69.88 362 LYS A C 1
ATOM 2936 O O . LYS A 1 362 ? -38.278 -13.487 58.966 1.00 69.88 362 LYS A O 1
ATOM 2941 N N . VAL A 1 363 ? -37.657 -15.008 60.511 1.00 81.44 363 VAL A N 1
ATOM 2942 C CA . VAL A 1 363 ? -38.411 -14.440 61.625 1.00 81.44 363 VAL A CA 1
ATOM 2943 C C . VAL A 1 363 ? -37.419 -13.848 62.613 1.00 81.44 363 VAL A C 1
ATOM 2945 O O . VAL A 1 363 ? -36.597 -14.554 63.199 1.00 81.44 363 VAL A O 1
ATOM 2948 N N . ALA A 1 364 ? -37.467 -12.535 62.792 1.00 87.88 364 ALA A N 1
ATOM 2949 C CA . ALA A 1 364 ? -36.740 -11.862 63.855 1.00 87.88 364 ALA A CA 1
ATOM 2950 C C . ALA A 1 364 ? -37.521 -12.034 65.162 1.00 87.88 364 ALA A C 1
ATOM 2952 O O . ALA A 1 364 ? -38.588 -11.459 65.351 1.00 87.88 364 ALA A O 1
ATOM 2953 N N . VAL A 1 365 ? -36.996 -12.866 66.057 1.00 89.75 365 VAL A N 1
ATOM 2954 C CA . VAL A 1 365 ? -37.607 -13.149 67.356 1.00 89.75 365 VAL A CA 1
ATOM 2955 C C . VAL A 1 365 ? -37.029 -12.190 68.382 1.00 89.75 365 VAL A C 1
ATOM 2957 O O . VAL A 1 365 ? -35.836 -12.266 68.696 1.00 89.75 365 VAL A O 1
ATOM 2960 N N . VAL A 1 366 ? -37.880 -11.296 68.876 1.00 92.06 366 VAL A N 1
ATOM 2961 C CA . VAL A 1 366 ? -37.536 -10.222 69.808 1.00 92.06 366 VAL A CA 1
ATOM 2962 C C . VAL A 1 366 ? -37.822 -10.695 71.226 1.00 92.06 366 VAL A C 1
ATOM 2964 O O . VAL A 1 366 ? -38.931 -11.131 71.543 1.00 92.06 366 VAL A O 1
ATOM 2967 N N . ARG A 1 367 ? -36.806 -10.625 72.081 1.00 93.06 367 ARG A N 1
ATOM 2968 C CA . ARG A 1 367 ? -36.850 -11.083 73.465 1.00 93.06 367 ARG A CA 1
ATOM 2969 C C . ARG A 1 367 ? -36.535 -9.951 74.423 1.00 93.06 367 ARG A C 1
ATOM 2971 O O . ARG A 1 367 ? -35.730 -9.071 74.114 1.00 93.06 367 ARG A O 1
ATOM 2978 N N . ASN A 1 368 ? -37.107 -10.024 75.616 1.00 91.56 368 ASN A N 1
ATOM 2979 C CA . ASN A 1 368 ? -36.611 -9.266 76.752 1.00 91.56 368 ASN A CA 1
ATOM 2980 C C . ASN A 1 368 ? -35.169 -9.717 77.043 1.00 91.56 368 ASN A C 1
ATOM 2982 O O . ASN A 1 368 ? -34.930 -10.890 77.327 1.00 91.56 368 ASN A O 1
ATOM 2986 N N . LYS A 1 369 ? -34.197 -8.802 76.975 1.00 88.31 369 LYS A N 1
ATOM 2987 C CA . LYS A 1 369 ? -32.774 -9.134 77.168 1.00 88.31 369 LYS A CA 1
ATOM 2988 C C . LYS A 1 369 ? -32.468 -9.650 78.581 1.00 88.31 369 LYS A C 1
ATOM 2990 O O . LYS A 1 369 ? -31.504 -10.391 78.751 1.00 88.31 369 LYS A O 1
ATOM 2995 N N . LYS A 1 370 ? -33.253 -9.252 79.588 1.00 87.19 370 LYS A N 1
ATOM 2996 C CA . LYS A 1 370 ? -33.051 -9.647 80.991 1.00 87.19 370 LYS A CA 1
ATOM 2997 C C . LYS A 1 370 ? -33.639 -11.026 81.291 1.00 87.19 370 LYS A C 1
ATOM 2999 O O . LYS A 1 370 ? -32.993 -11.812 81.971 1.00 87.19 370 LYS A O 1
ATOM 3004 N N . THR A 1 371 ? -34.848 -11.310 80.802 1.00 89.31 371 THR A N 1
ATOM 3005 C CA . THR A 1 371 ? -35.588 -12.542 81.150 1.00 89.31 371 THR A CA 1
ATOM 3006 C C . THR A 1 371 ? -35.547 -13.616 80.063 1.00 89.31 371 THR A C 1
ATOM 3008 O O . THR A 1 371 ? -35.791 -14.783 80.346 1.00 89.31 371 THR A O 1
ATOM 3011 N N . GLY A 1 372 ? -35.254 -13.245 78.814 1.00 86.69 372 GLY A N 1
ATOM 3012 C CA . GLY A 1 372 ? -35.296 -14.138 77.655 1.00 86.69 372 GLY A CA 1
ATOM 3013 C C . GLY A 1 372 ? -36.702 -14.406 77.102 1.00 86.69 372 GLY A C 1
ATOM 3014 O O . GLY A 1 372 ? -36.822 -15.106 76.093 1.00 86.69 372 GLY A O 1
ATOM 3015 N N . GLU A 1 373 ? -37.755 -13.849 77.712 1.00 90.81 373 GLU A N 1
ATOM 3016 C CA . GLU A 1 373 ? -39.137 -14.009 77.247 1.00 90.81 373 GLU A CA 1
ATOM 3017 C C . GLU A 1 373 ? -39.320 -13.413 75.846 1.00 90.81 373 GLU A C 1
ATOM 3019 O O . GLU A 1 373 ? -38.821 -12.324 75.560 1.00 90.81 373 GLU A O 1
ATOM 3024 N N . ILE A 1 374 ? -40.035 -14.123 74.967 1.00 91.31 374 ILE A N 1
ATOM 3025 C CA . ILE A 1 374 ? -40.361 -13.635 73.623 1.00 91.31 374 ILE A CA 1
ATOM 3026 C C . ILE A 1 374 ? -41.511 -12.636 73.735 1.00 91.31 374 ILE A C 1
ATOM 3028 O O . ILE A 1 374 ? -42.611 -13.003 74.141 1.00 91.31 374 ILE A O 1
ATOM 3032 N N . VAL A 1 375 ? -41.256 -11.397 73.322 1.00 91.81 375 VAL A N 1
ATOM 3033 C CA . VAL A 1 375 ? -42.206 -10.281 73.450 1.00 91.81 375 VAL A CA 1
ATOM 3034 C C . VAL A 1 375 ? -42.783 -9.840 72.108 1.00 91.81 375 VAL A C 1
ATOM 3036 O O . VAL A 1 375 ? -43.883 -9.305 72.058 1.00 91.81 375 VAL A O 1
ATOM 3039 N N . ALA A 1 376 ? -42.075 -10.102 71.005 1.00 92.81 376 ALA A N 1
ATOM 3040 C CA . ALA A 1 376 ? -42.560 -9.828 69.657 1.00 92.81 376 ALA A CA 1
ATOM 3041 C C . ALA A 1 376 ? -41.878 -10.726 68.617 1.00 92.81 376 ALA A C 1
ATOM 3043 O O . ALA A 1 376 ? -40.755 -11.209 68.803 1.00 92.81 376 ALA A O 1
ATOM 3044 N N . THR A 1 377 ? -42.545 -10.914 67.486 1.00 91.44 377 THR A N 1
ATOM 3045 C CA . THR A 1 377 ? -41.972 -11.523 66.284 1.00 91.44 377 THR A CA 1
ATOM 3046 C C . THR A 1 377 ? -42.078 -10.559 65.118 1.00 91.44 377 THR A C 1
ATOM 3048 O O . THR A 1 377 ? -43.131 -9.971 64.902 1.00 91.44 377 THR A O 1
ATOM 3051 N N . VAL A 1 378 ? -40.990 -10.399 64.366 1.00 91.75 378 VAL A N 1
ATOM 3052 C CA . VAL A 1 378 ? -40.942 -9.564 63.165 1.00 91.75 378 VAL A CA 1
ATOM 3053 C C . VAL A 1 378 ? -40.749 -10.450 61.940 1.00 91.75 378 VAL A C 1
ATOM 3055 O O . VAL A 1 378 ? -39.757 -11.177 61.845 1.00 91.75 378 VAL A O 1
ATOM 3058 N N . THR A 1 379 ? -41.681 -10.381 60.998 1.00 90.12 379 THR A N 1
ATOM 3059 C CA . THR A 1 379 ? -41.651 -11.122 59.729 1.00 90.12 379 THR A CA 1
ATOM 3060 C C . THR A 1 379 ? -41.657 -10.164 58.544 1.00 90.12 379 THR A C 1
ATOM 3062 O O . THR A 1 379 ? -41.991 -8.990 58.682 1.00 90.12 379 THR A O 1
ATOM 3065 N N . MET A 1 380 ? -41.243 -10.647 57.372 1.00 87.88 380 MET A N 1
ATOM 3066 C CA . MET A 1 380 ? -41.329 -9.884 56.127 1.00 87.88 380 MET A CA 1
ATOM 3067 C C . MET A 1 380 ? -42.533 -10.346 55.314 1.00 87.88 380 MET A C 1
ATOM 3069 O O . MET A 1 380 ? -42.671 -11.539 55.063 1.00 87.88 380 MET A O 1
ATOM 3073 N N . ASP A 1 381 ? -43.333 -9.399 54.840 1.00 85.38 381 ASP A N 1
ATOM 3074 C CA . ASP A 1 381 ? -44.523 -9.630 54.023 1.00 85.38 381 ASP A CA 1
ATOM 3075 C C . ASP A 1 381 ? -44.487 -8.776 52.739 1.00 85.38 381 ASP A C 1
ATOM 3077 O O . ASP A 1 381 ? -43.704 -7.824 52.617 1.00 85.38 381 ASP A O 1
ATOM 3081 N N . ASN A 1 382 ? -45.320 -9.136 51.765 1.00 82.25 382 ASN A N 1
ATOM 3082 C CA . ASN A 1 382 ? -45.495 -8.458 50.485 1.00 82.25 382 ASN A CA 1
ATOM 3083 C C . ASN A 1 382 ? -46.922 -7.892 50.404 1.00 82.25 382 ASN A C 1
ATOM 3085 O O . ASN A 1 382 ? -47.872 -8.640 50.199 1.00 82.25 382 ASN A O 1
ATOM 3089 N N . GLN A 1 383 ? -47.085 -6.570 50.512 1.00 81.56 383 GLN A N 1
ATOM 3090 C CA . GLN A 1 383 ? -48.406 -5.923 50.472 1.00 81.56 383 GLN A CA 1
ATOM 3091 C C . GLN A 1 383 ? -48.629 -5.160 49.159 1.00 81.56 383 GLN A C 1
ATOM 3093 O O . GLN A 1 383 ? -47.816 -4.316 48.780 1.00 81.56 383 GLN A O 1
ATOM 3098 N N . GLY A 1 384 ? -49.753 -5.424 48.482 1.00 72.31 384 GLY A N 1
ATOM 3099 C CA . GLY A 1 384 ? -50.170 -4.763 47.234 1.00 72.31 384 GLY A CA 1
ATOM 3100 C C . GLY A 1 384 ? -50.332 -5.726 46.049 1.00 72.31 384 GLY A C 1
ATOM 3101 O O . GLY A 1 384 ? -49.676 -6.759 45.998 1.00 72.31 384 GLY A O 1
ATOM 3102 N N . ILE A 1 385 ? -51.215 -5.380 45.099 1.00 58.47 385 ILE A N 1
ATOM 3103 C CA . ILE A 1 385 ? -51.627 -6.266 43.986 1.00 58.47 385 ILE A CA 1
ATOM 3104 C C . ILE A 1 385 ? -50.789 -6.041 42.712 1.00 58.47 385 ILE A C 1
ATOM 3106 O O . ILE A 1 385 ? -50.457 -6.995 42.021 1.00 58.47 385 ILE A O 1
ATOM 3110 N N . ILE A 1 386 ? -50.424 -4.790 42.399 1.00 57.00 386 ILE A N 1
ATOM 3111 C CA . ILE A 1 386 ? -49.748 -4.431 41.132 1.00 57.00 386 ILE A CA 1
ATOM 3112 C C . ILE A 1 386 ? -48.218 -4.400 41.292 1.00 57.00 386 ILE A C 1
ATOM 3114 O O . ILE A 1 386 ? -47.483 -4.852 40.422 1.00 57.00 386 ILE A O 1
ATOM 3118 N N . LEU A 1 387 ? -47.734 -3.889 42.427 1.00 61.59 387 LEU A N 1
ATOM 3119 C CA . LEU A 1 387 ? -46.321 -3.835 42.806 1.00 61.59 387 LEU A CA 1
ATOM 3120 C C . LEU A 1 387 ? -46.240 -4.136 44.310 1.00 61.59 387 LEU A C 1
ATOM 3122 O O . LEU A 1 387 ? -46.457 -3.219 45.111 1.00 61.59 387 LEU A O 1
ATOM 3126 N N . PRO A 1 388 ? -46.004 -5.399 44.717 1.00 75.19 388 PRO A N 1
ATOM 3127 C CA . PRO A 1 388 ? -45.968 -5.752 46.128 1.00 75.19 388 PRO A CA 1
ATOM 3128 C C . PRO A 1 388 ? -44.827 -5.002 46.821 1.00 75.19 388 PRO A C 1
ATOM 3130 O O . PRO A 1 388 ? -43.654 -5.146 46.468 1.00 75.19 388 PRO A O 1
ATOM 3133 N N . LYS A 1 389 ? -45.171 -4.189 47.819 1.00 82.25 389 LYS A N 1
ATOM 3134 C CA . LYS A 1 389 ? -44.202 -3.509 48.677 1.00 82.25 389 LYS A CA 1
ATOM 3135 C C . LYS A 1 389 ? -43.757 -4.468 49.773 1.00 82.25 389 LYS A C 1
ATOM 3137 O O . LYS A 1 389 ? -44.589 -5.105 50.415 1.00 82.25 389 LYS A O 1
ATOM 3142 N N . ARG A 1 390 ? -42.446 -4.542 50.003 1.00 86.50 390 ARG A N 1
ATOM 3143 C CA . ARG A 1 390 ? -41.874 -5.253 51.151 1.00 86.50 390 ARG A CA 1
ATOM 3144 C C . ARG A 1 390 ? -42.219 -4.488 52.426 1.00 86.50 390 ARG A C 1
ATOM 3146 O O . ARG A 1 390 ? -41.950 -3.290 52.516 1.00 86.50 390 ARG A O 1
ATOM 3153 N N . VAL A 1 391 ? -42.810 -5.177 53.394 1.00 89.25 391 VAL A N 1
ATOM 3154 C CA . VAL A 1 391 ? -43.210 -4.606 54.685 1.00 89.25 391 VAL A CA 1
ATOM 3155 C C . VAL A 1 391 ? -42.711 -5.524 55.792 1.00 89.25 391 VAL A C 1
ATOM 3157 O O . VAL A 1 391 ? -42.932 -6.731 55.724 1.00 89.25 391 VAL A O 1
ATOM 3160 N N . ALA A 1 392 ? -42.040 -4.978 56.806 1.00 91.50 392 ALA A N 1
ATOM 3161 C CA . ALA A 1 392 ? -41.778 -5.732 58.028 1.00 91.50 392 ALA A CA 1
ATOM 3162 C C . ALA A 1 392 ? -42.994 -5.621 58.951 1.00 91.50 392 ALA A C 1
ATOM 3164 O O . ALA A 1 392 ? -43.496 -4.525 59.193 1.00 91.50 392 ALA A O 1
ATOM 3165 N N . ILE A 1 393 ? -43.478 -6.748 59.449 1.00 91.56 393 ILE A N 1
ATOM 3166 C CA . ILE A 1 393 ? -44.661 -6.843 60.295 1.00 91.56 393 ILE A CA 1
ATOM 3167 C C . ILE A 1 393 ? -44.223 -7.305 61.677 1.00 91.56 393 ILE A C 1
ATOM 3169 O O . ILE A 1 393 ? -43.638 -8.378 61.796 1.00 91.56 393 ILE A O 1
ATOM 3173 N N . ALA A 1 394 ? -44.518 -6.514 62.708 1.00 93.00 394 ALA A N 1
ATOM 3174 C CA . ALA A 1 394 ? -44.333 -6.912 64.097 1.00 93.00 394 ALA A CA 1
ATOM 3175 C C . ALA A 1 394 ? -45.654 -7.433 64.675 1.00 93.00 394 ALA A C 1
ATOM 3177 O O . ALA A 1 394 ? -46.679 -6.749 64.598 1.00 93.00 394 ALA A O 1
ATOM 3178 N N . THR A 1 395 ? -45.626 -8.619 65.276 1.00 92.56 395 THR A N 1
ATOM 3179 C CA . THR A 1 395 ? -46.774 -9.248 65.940 1.00 92.56 395 THR A CA 1
ATOM 3180 C C . THR A 1 395 ? -46.442 -9.692 67.355 1.00 92.56 395 THR A C 1
ATOM 3182 O O . THR A 1 395 ? -45.291 -9.999 67.682 1.00 92.56 395 THR A O 1
ATOM 3185 N N . GLU A 1 396 ? -47.470 -9.744 68.198 1.00 90.75 396 GLU A N 1
ATOM 3186 C CA . GLU A 1 396 ? -47.378 -10.349 69.522 1.00 90.75 396 GLU A CA 1
ATOM 3187 C C . GLU A 1 396 ? -47.365 -11.890 69.403 1.00 90.75 396 GLU A C 1
ATOM 3189 O O . GLU A 1 396 ? -48.229 -12.447 68.723 1.00 90.75 396 GLU A O 1
ATOM 3194 N N . PRO A 1 397 ? -46.457 -12.619 70.080 1.00 85.56 397 PRO A N 1
ATOM 3195 C CA . PRO A 1 397 ? -46.281 -14.057 69.854 1.00 85.56 397 PRO A CA 1
ATOM 3196 C C . PRO A 1 397 ? -47.471 -14.933 70.270 1.00 85.56 397 PRO A C 1
ATOM 3198 O O . PRO A 1 397 ? -47.659 -16.000 69.693 1.00 85.56 397 PRO A O 1
ATOM 3201 N N . LYS A 1 398 ? -48.242 -14.528 71.293 1.00 83.44 398 LYS A N 1
ATOM 3202 C CA . LYS A 1 398 ? -49.331 -15.344 71.869 1.00 83.44 398 LYS A CA 1
ATOM 3203 C C . LYS A 1 398 ? -50.661 -15.153 71.138 1.00 83.44 398 LYS A C 1
ATOM 3205 O O . LYS A 1 398 ? -51.348 -16.128 70.866 1.00 83.44 398 LYS A O 1
ATOM 3210 N N . SER A 1 399 ? -51.020 -13.908 70.829 1.00 85.50 399 SER A N 1
ATOM 3211 C CA . SER A 1 399 ? -52.301 -13.560 70.194 1.00 85.50 399 SER A CA 1
ATOM 3212 C C . SER A 1 399 ? -52.206 -13.382 68.677 1.00 85.50 399 SER A C 1
ATOM 3214 O O . SER A 1 399 ? -53.228 -13.273 68.005 1.00 85.50 399 SER A O 1
ATOM 3216 N N . ASN A 1 400 ? -50.985 -13.294 68.136 1.00 83.50 400 ASN A N 1
ATOM 3217 C CA . ASN A 1 400 ? -50.711 -12.849 66.772 1.00 83.50 400 ASN A CA 1
ATOM 3218 C C . ASN A 1 400 ? -51.302 -11.456 66.451 1.00 83.50 400 ASN A C 1
ATOM 3220 O O . ASN A 1 400 ? -51.495 -11.115 65.281 1.00 83.50 400 ASN A O 1
ATOM 3224 N N . LYS A 1 401 ? -51.587 -10.635 67.479 1.00 89.88 401 LYS A N 1
ATOM 3225 C CA . LYS A 1 401 ? -52.046 -9.251 67.310 1.00 89.88 401 LYS A CA 1
ATOM 3226 C C . LYS A 1 401 ? -50.973 -8.455 66.569 1.00 89.88 401 LYS A C 1
ATOM 3228 O O . LYS A 1 401 ? -49.798 -8.479 66.935 1.00 89.88 401 LYS A O 1
ATOM 3233 N N . LEU A 1 402 ? -51.391 -7.732 65.534 1.00 90.12 402 LEU A N 1
ATOM 3234 C CA . LEU A 1 402 ? -50.535 -6.840 64.762 1.00 90.12 402 LEU A CA 1
ATOM 3235 C C . LEU A 1 402 ? -50.148 -5.617 65.607 1.00 90.12 402 LEU A C 1
ATOM 3237 O O . LEU A 1 402 ? -51.018 -4.848 66.011 1.00 90.12 402 LEU A O 1
ATOM 3241 N N . ILE A 1 403 ? -48.851 -5.435 65.844 1.00 91.50 403 ILE A N 1
ATOM 3242 C CA . ILE A 1 403 ? -48.304 -4.337 66.648 1.00 91.50 403 ILE A CA 1
ATOM 3243 C C . ILE A 1 403 ? -47.969 -3.143 65.749 1.00 91.50 403 ILE A C 1
ATOM 3245 O O . ILE A 1 403 ? -48.424 -2.019 65.966 1.00 91.50 403 ILE A O 1
ATOM 3249 N N . SER A 1 404 ? -47.156 -3.379 64.720 1.00 92.81 404 SER A N 1
ATOM 3250 C CA . SER A 1 404 ? -46.686 -2.323 63.827 1.00 92.81 404 SER A CA 1
ATOM 3251 C C . SER A 1 404 ? -46.307 -2.860 62.450 1.00 92.81 404 SER A C 1
ATOM 3253 O O . SER A 1 404 ? -46.084 -4.060 62.255 1.00 92.81 404 SER A O 1
ATOM 3255 N N . LYS A 1 405 ? -46.258 -1.950 61.475 1.00 93.50 405 LYS A N 1
ATOM 3256 C CA . LYS A 1 405 ? -45.805 -2.210 60.106 1.00 93.50 405 LYS A CA 1
ATOM 3257 C C . LYS A 1 405 ? -44.683 -1.246 59.753 1.00 93.50 405 LYS A C 1
ATOM 3259 O O . LYS A 1 405 ? -44.862 -0.041 59.881 1.00 93.50 405 LYS A O 1
ATOM 3264 N N . THR A 1 406 ? -43.563 -1.743 59.252 1.00 93.19 406 THR A N 1
ATOM 3265 C CA . THR A 1 406 ? -42.433 -0.913 58.826 1.00 93.19 406 THR A CA 1
ATOM 3266 C C . THR A 1 406 ? -42.248 -1.002 57.320 1.00 93.19 406 THR A C 1
ATOM 3268 O O . THR A 1 406 ? -42.037 -2.082 56.766 1.00 93.19 406 THR A O 1
ATOM 3271 N N . THR A 1 407 ? -42.313 0.148 56.658 1.00 92.06 407 THR A N 1
ATOM 3272 C CA . THR A 1 407 ? -42.170 0.294 55.205 1.00 92.06 407 THR A CA 1
ATOM 3273 C C . THR A 1 407 ? -40.945 1.126 54.857 1.00 92.06 407 THR A C 1
ATOM 3275 O O . THR A 1 407 ? -40.414 1.851 55.693 1.00 92.06 407 THR A O 1
ATOM 3278 N N . GLU A 1 408 ? -40.490 1.051 53.611 1.00 89.94 408 GLU A N 1
ATOM 3279 C CA . GLU A 1 408 ? -39.424 1.929 53.130 1.00 89.94 408 GLU A CA 1
ATOM 3280 C C . GLU A 1 408 ? -39.910 3.376 52.983 1.00 89.94 408 GLU A C 1
ATOM 3282 O O . GLU A 1 408 ?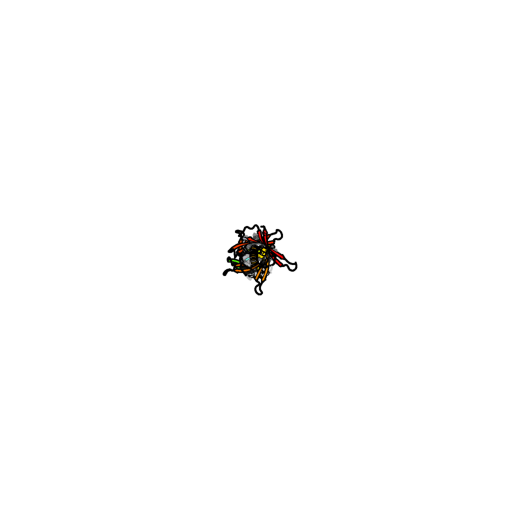 -40.998 3.628 52.464 1.00 89.94 408 GLU A O 1
ATOM 3287 N N . GLY A 1 409 ? -39.067 4.309 53.422 1.00 87.12 409 GLY A N 1
ATOM 3288 C CA . GLY A 1 409 ? -39.199 5.743 53.208 1.00 87.12 409 GLY A CA 1
ATOM 3289 C C . GLY A 1 409 ? -37.888 6.359 52.719 1.00 87.12 409 GLY A C 1
ATOM 3290 O O . GLY A 1 409 ? -36.881 5.675 52.491 1.00 87.12 409 GLY A O 1
ATOM 3291 N N . THR A 1 410 ? -37.893 7.678 52.559 1.00 86.06 410 THR A N 1
ATOM 3292 C CA . THR A 1 410 ? -36.722 8.449 52.128 1.00 86.06 410 THR A CA 1
ATOM 3293 C C . THR A 1 410 ? -36.617 9.747 52.908 1.00 86.06 410 THR A C 1
ATOM 3295 O O . THR A 1 410 ? -37.613 10.448 53.082 1.00 86.06 410 THR A O 1
ATOM 3298 N N . LYS A 1 411 ? -35.401 10.110 53.321 1.00 80.56 411 LYS A N 1
ATOM 3299 C CA . LYS A 1 411 ? -35.105 11.363 54.025 1.00 80.56 411 LYS A CA 1
ATOM 3300 C C . LYS A 1 411 ? -34.103 12.202 53.226 1.00 80.56 411 LYS A C 1
ATOM 3302 O O . LYS A 1 411 ? -33.084 11.677 52.788 1.00 80.56 411 LYS A O 1
ATOM 3307 N N . GLY A 1 412 ? -34.377 13.503 53.089 1.00 69.19 412 GLY A N 1
ATOM 3308 C CA . GLY A 1 412 ? -33.511 14.484 52.414 1.00 69.19 412 GLY A CA 1
ATOM 3309 C C . GLY A 1 412 ? -33.989 14.890 51.011 1.00 69.19 412 GLY A C 1
ATOM 3310 O O . GLY A 1 412 ? -34.623 14.104 50.317 1.00 69.19 412 GLY A O 1
ATOM 3311 N N . ILE A 1 413 ? -33.685 16.133 50.606 1.00 59.59 413 ILE A N 1
ATOM 3312 C CA . ILE A 1 413 ? -34.088 16.717 49.305 1.00 59.59 413 ILE A CA 1
ATOM 3313 C C . ILE A 1 413 ? -32.973 16.566 48.251 1.00 59.59 413 ILE A C 1
ATOM 3315 O O . ILE A 1 413 ? -33.257 16.237 47.106 1.00 59.59 413 ILE A O 1
ATOM 3319 N N . VAL A 1 414 ? -31.703 16.762 48.637 1.00 54.41 414 VAL A N 1
ATOM 3320 C CA . VAL A 1 414 ? -30.541 16.763 47.716 1.00 54.41 414 VAL A CA 1
ATOM 3321 C C . VAL A 1 414 ? -29.786 15.425 47.717 1.00 54.41 414 VAL A C 1
ATOM 3323 O O . VAL A 1 414 ? -29.421 14.915 46.663 1.00 54.41 414 VAL A O 1
ATOM 3326 N N . LEU A 1 415 ? -29.587 14.817 48.890 1.00 53.19 415 LEU A N 1
ATOM 3327 C CA . LEU A 1 415 ? -29.106 13.441 49.042 1.00 53.19 415 LEU A CA 1
ATOM 3328 C C . LEU A 1 415 ? -30.208 12.621 49.707 1.00 53.19 415 LEU A C 1
ATOM 3330 O O . LEU A 1 415 ? -30.432 12.737 50.910 1.00 53.19 415 LEU A O 1
ATOM 3334 N N . GLN A 1 416 ? -30.908 11.813 48.913 1.00 75.38 416 GLN A N 1
ATOM 3335 C CA . GLN A 1 416 ? -31.951 10.928 49.422 1.00 75.38 416 GLN A CA 1
ATOM 3336 C C . GLN A 1 416 ? -31.312 9.735 50.140 1.00 75.38 416 GLN A C 1
ATOM 3338 O O . GLN A 1 416 ? -30.704 8.861 49.516 1.00 75.38 416 GLN A O 1
ATOM 3343 N N . GLN A 1 417 ? -31.450 9.692 51.464 1.00 81.94 417 GLN A N 1
ATOM 3344 C CA . GLN A 1 417 ? -31.070 8.544 52.281 1.00 81.94 417 GLN A CA 1
ATOM 3345 C C . GLN A 1 417 ? -32.285 7.630 52.471 1.00 81.94 417 GLN A C 1
ATOM 3347 O O . GLN A 1 417 ? -33.375 8.094 52.806 1.00 81.94 417 GLN A O 1
ATOM 3352 N N . ARG A 1 418 ? -32.094 6.320 52.276 1.00 86.88 418 ARG A N 1
ATOM 3353 C CA . ARG A 1 418 ? -33.131 5.308 52.529 1.00 86.88 418 ARG A CA 1
ATOM 3354 C C . ARG A 1 418 ? -33.423 5.222 54.026 1.00 86.88 418 ARG A C 1
ATOM 3356 O O . ARG A 1 418 ? -32.486 5.107 54.821 1.00 86.88 418 ARG A O 1
ATOM 3363 N N . THR A 1 419 ? -34.698 5.228 54.390 1.00 90.19 419 THR A N 1
ATOM 3364 C CA . THR A 1 419 ? -35.167 5.087 55.773 1.00 90.19 419 THR A CA 1
ATOM 3365 C C . THR A 1 419 ? -36.165 3.941 55.904 1.00 90.19 419 THR A C 1
ATOM 3367 O O . THR A 1 419 ? -36.767 3.509 54.923 1.00 90.19 419 THR A O 1
ATOM 3370 N N . ALA A 1 420 ? -36.330 3.427 57.121 1.00 92.25 420 ALA A N 1
ATOM 3371 C CA . ALA A 1 420 ? -37.463 2.578 57.475 1.00 92.25 420 ALA A CA 1
ATOM 3372 C C . ALA A 1 420 ? -38.461 3.415 58.279 1.00 92.25 420 ALA A C 1
ATOM 3374 O O . ALA A 1 420 ? -38.067 4.065 59.243 1.00 92.25 420 ALA A O 1
ATOM 3375 N N . GLU A 1 421 ? -39.730 3.423 57.898 1.00 92.69 421 GLU A N 1
ATOM 3376 C CA . GLU A 1 421 ? -40.778 4.165 58.593 1.00 92.69 421 GLU A CA 1
ATOM 3377 C C . GLU A 1 421 ? -41.773 3.200 59.215 1.00 92.69 421 GLU A C 1
ATOM 3379 O O . GLU A 1 421 ? -42.404 2.412 58.510 1.00 92.69 421 GLU A O 1
ATOM 3384 N N . THR A 1 422 ? -41.926 3.272 60.535 1.00 92.81 422 THR A N 1
ATOM 3385 C CA . THR A 1 422 ? -42.823 2.380 61.273 1.00 92.81 422 THR A CA 1
ATOM 3386 C C . THR A 1 422 ? -44.165 3.056 61.517 1.00 92.81 422 THR A C 1
ATOM 3388 O O . THR A 1 422 ? -44.229 4.148 62.083 1.00 92.81 422 THR A O 1
ATOM 3391 N N . TYR A 1 423 ? -45.232 2.398 61.076 1.00 91.19 423 TYR A N 1
ATOM 3392 C CA . TYR A 1 423 ? -46.628 2.700 61.348 1.00 91.19 423 TYR A CA 1
ATOM 3393 C C . TYR A 1 423 ? -47.107 1.859 62.533 1.00 91.19 423 TYR A C 1
ATOM 3395 O O . TYR A 1 423 ? -47.074 0.627 62.484 1.00 91.19 423 TYR A O 1
ATOM 3403 N N . ASP A 1 424 ? -47.525 2.525 63.602 1.00 90.50 424 ASP A N 1
ATOM 3404 C CA . ASP A 1 424 ? -48.049 1.891 64.810 1.00 90.50 424 ASP A CA 1
ATOM 3405 C C . ASP A 1 424 ? -49.555 1.644 64.656 1.00 90.50 424 ASP A C 1
ATOM 3407 O O . ASP A 1 424 ? -50.300 2.551 64.267 1.00 90.50 424 ASP A O 1
ATOM 3411 N N . MET A 1 425 ? -49.999 0.413 64.921 1.00 89.44 425 MET A N 1
ATOM 3412 C CA . MET A 1 425 ? -51.388 0.014 64.677 1.00 89.44 425 MET A CA 1
ATOM 3413 C C . MET A 1 425 ? -52.359 0.544 65.731 1.00 89.44 425 MET A C 1
ATOM 3415 O O . MET A 1 425 ? -53.502 0.852 65.385 1.00 89.44 425 MET A O 1
ATOM 3419 N N . ASP A 1 426 ? -51.913 0.687 66.980 1.00 86.31 426 ASP A N 1
ATOM 3420 C CA . ASP A 1 426 ? -52.746 1.187 68.075 1.00 86.31 426 ASP A CA 1
ATOM 3421 C C . ASP A 1 426 ? -52.881 2.720 67.974 1.00 86.31 426 ASP A C 1
ATOM 3423 O O . ASP A 1 426 ? -53.984 3.260 68.079 1.00 86.31 426 ASP A O 1
ATOM 3427 N N . LYS A 1 427 ? -51.788 3.432 67.659 1.00 85.81 427 LYS A N 1
ATOM 3428 C CA . LYS A 1 427 ? -51.786 4.898 67.458 1.00 85.81 427 LYS A CA 1
ATOM 3429 C C . LYS A 1 427 ? -52.273 5.344 66.072 1.00 85.81 427 LYS A C 1
ATOM 3431 O O . LYS A 1 427 ? -52.492 6.537 65.866 1.00 85.81 427 LYS A O 1
ATOM 3436 N N . ARG A 1 428 ? -52.404 4.417 65.116 1.00 87.69 428 ARG A N 1
ATOM 3437 C CA . ARG A 1 428 ? -52.835 4.648 63.721 1.00 87.69 428 ARG A CA 1
ATOM 3438 C C . ARG A 1 428 ? -52.063 5.755 62.984 1.00 87.69 428 ARG A C 1
ATOM 3440 O O . ARG A 1 428 ? -52.635 6.495 62.179 1.00 87.69 428 ARG A O 1
ATOM 3447 N N . LYS A 1 429 ? -50.752 5.860 63.213 1.00 89.06 429 LYS A N 1
ATOM 3448 C CA . LYS A 1 429 ? -49.872 6.837 62.542 1.00 89.06 429 LYS A CA 1
ATOM 3449 C C . LYS A 1 429 ? -48.437 6.333 62.411 1.00 89.06 429 LYS A C 1
ATOM 3451 O O . LYS A 1 429 ? -48.035 5.383 63.079 1.00 89.06 429 LYS A O 1
ATOM 3456 N N . HIS A 1 430 ? -47.644 7.001 61.572 1.00 87.06 430 HIS A N 1
ATOM 3457 C CA . HIS A 1 430 ? -46.197 6.789 61.533 1.00 87.06 430 HIS A CA 1
ATOM 3458 C C . HIS A 1 430 ? -45.544 7.372 62.782 1.00 87.06 430 HIS A C 1
ATOM 3460 O O . HIS A 1 430 ? -45.601 8.580 62.998 1.00 87.06 430 HIS A O 1
ATOM 3466 N N . THR A 1 431 ? -44.900 6.518 63.568 1.00 89.56 431 THR A N 1
ATOM 3467 C CA . THR A 1 431 ? -44.352 6.876 64.880 1.00 89.56 431 THR A CA 1
ATOM 3468 C C . THR A 1 431 ? -42.835 6.905 64.906 1.00 89.56 431 THR A C 1
ATOM 3470 O O . THR A 1 431 ? -42.286 7.615 65.733 1.00 89.56 431 THR A O 1
ATOM 3473 N N . HIS A 1 432 ? -42.143 6.191 64.010 1.00 91.50 432 HIS A N 1
ATOM 3474 C CA . HIS A 1 432 ? -40.678 6.108 64.035 1.00 91.50 432 HIS A CA 1
ATOM 3475 C C . HIS A 1 432 ? -40.054 6.186 62.642 1.00 91.50 432 HIS A C 1
ATOM 3477 O O . HIS A 1 432 ? -40.657 5.758 61.653 1.00 91.50 432 HIS A O 1
ATOM 3483 N N . VAL A 1 433 ? -38.822 6.699 62.583 1.00 91.62 433 VAL A N 1
ATOM 3484 C CA . VAL A 1 433 ? -37.951 6.666 61.399 1.00 91.62 433 VAL A CA 1
ATOM 3485 C C . VAL A 1 433 ? -36.615 6.050 61.769 1.00 91.62 433 VAL A C 1
ATOM 3487 O O . VAL A 1 433 ? -35.976 6.481 62.727 1.00 91.62 433 VAL A O 1
ATOM 3490 N N . THR A 1 434 ? -36.162 5.097 60.964 1.00 92.12 434 THR A N 1
ATOM 3491 C CA . THR A 1 434 ? -34.890 4.407 61.144 1.00 92.12 434 THR A CA 1
ATOM 3492 C C . THR A 1 434 ? -33.928 4.704 60.006 1.00 92.12 434 THR A C 1
ATOM 3494 O O . THR A 1 434 ? -34.273 4.555 58.832 1.00 92.12 434 THR A O 1
ATOM 3497 N N . THR A 1 435 ? -32.700 5.073 60.355 1.00 90.38 435 THR A N 1
ATOM 3498 C CA . THR A 1 435 ? -31.567 5.277 59.442 1.00 90.38 435 THR A CA 1
ATOM 3499 C C . THR A 1 435 ? -30.428 4.321 59.792 1.00 90.38 435 THR A C 1
ATOM 3501 O O . THR A 1 435 ? -30.249 3.944 60.950 1.00 90.38 435 THR A O 1
ATOM 3504 N N . ILE A 1 436 ? -29.635 3.919 58.793 1.00 88.31 436 ILE A N 1
ATOM 3505 C CA . ILE A 1 436 ? -28.328 3.296 59.050 1.00 88.31 436 ILE A CA 1
ATOM 3506 C C . ILE A 1 436 ? -27.292 4.406 59.155 1.00 88.31 436 ILE A C 1
ATOM 3508 O O . ILE A 1 436 ? -27.147 5.198 58.222 1.00 88.31 436 ILE A O 1
ATOM 3512 N N . GLU A 1 437 ? -26.572 4.429 60.269 1.00 87.25 437 GLU A N 1
ATOM 3513 C CA . GLU A 1 437 ? -25.487 5.368 60.538 1.00 87.25 437 GLU A CA 1
ATOM 3514 C C . GLU A 1 437 ? -24.167 4.623 60.755 1.00 87.25 437 GLU A C 1
ATOM 3516 O O . GLU A 1 437 ? -24.139 3.422 61.047 1.00 87.25 437 GLU A O 1
ATOM 3521 N N . GLU A 1 438 ? -23.063 5.344 60.579 1.00 83.88 438 GLU A N 1
ATOM 3522 C CA . GLU A 1 438 ? -21.700 4.848 60.758 1.00 83.88 438 GLU A CA 1
ATOM 3523 C C . GLU A 1 438 ? -21.020 5.594 61.911 1.00 83.88 438 GLU A C 1
ATOM 3525 O O . GLU A 1 438 ? -21.119 6.814 62.011 1.00 83.88 438 GLU A O 1
ATOM 3530 N N . THR A 1 439 ? -20.280 4.872 62.755 1.00 77.25 439 THR A N 1
ATOM 3531 C CA . THR A 1 439 ? -19.401 5.441 63.794 1.00 77.25 439 THR A CA 1
ATOM 3532 C C . THR A 1 439 ? -17.977 4.910 63.659 1.00 77.25 439 THR A C 1
ATOM 3534 O O . THR A 1 439 ? -17.768 3.771 63.239 1.00 77.25 439 THR A O 1
ATOM 3537 N N . GLY A 1 440 ? -16.995 5.720 64.066 1.00 64.31 440 GLY A N 1
ATOM 3538 C CA . GLY A 1 440 ? -15.575 5.353 64.104 1.00 64.31 440 GLY A CA 1
ATOM 3539 C C . GLY A 1 440 ? -14.760 5.873 62.913 1.00 64.31 440 GLY A C 1
ATOM 3540 O O . GLY A 1 440 ? -15.225 5.872 61.777 1.00 64.31 440 GLY A O 1
ATOM 3541 N N . ILE A 1 441 ? -13.524 6.308 63.191 1.00 58.09 441 ILE A N 1
ATOM 3542 C CA . ILE A 1 441 ? -12.601 6.909 62.207 1.00 58.09 441 ILE A CA 1
ATOM 3543 C C . ILE A 1 441 ? -11.795 5.827 61.468 1.00 58.09 441 ILE A C 1
ATOM 3545 O O . ILE A 1 441 ? -11.643 5.890 60.253 1.00 58.09 441 ILE A O 1
ATOM 3549 N N . VAL A 1 442 ? -11.315 4.809 62.195 1.00 50.47 442 VAL A N 1
ATOM 3550 C CA . VAL A 1 442 ? -10.437 3.749 61.655 1.00 50.47 442 VAL A CA 1
ATOM 3551 C C . VAL A 1 442 ? -11.213 2.468 61.323 1.00 50.47 442 VAL A C 1
ATOM 3553 O O . VAL A 1 442 ? -11.005 1.868 60.274 1.00 50.47 442 VAL A O 1
ATOM 3556 N N . PHE A 1 443 ? -12.164 2.071 62.174 1.00 54.28 443 PHE A N 1
ATOM 3557 C CA . PHE A 1 443 ? -13.036 0.915 61.947 1.00 54.28 443 PHE A CA 1
ATOM 3558 C C . PHE A 1 443 ? -14.497 1.355 61.976 1.00 54.28 443 PHE A C 1
ATOM 3560 O O . PHE A 1 443 ? -15.107 1.443 63.043 1.00 54.28 443 PHE A O 1
ATOM 3567 N N . LYS A 1 444 ? -15.053 1.633 60.794 1.00 71.50 444 LYS A N 1
ATOM 3568 C CA . LYS A 1 444 ? -16.446 2.060 60.630 1.00 71.50 444 LYS A CA 1
ATOM 3569 C C . LYS A 1 444 ? -17.411 0.953 61.058 1.00 71.50 444 LYS A C 1
ATOM 3571 O O . LYS A 1 444 ? -17.527 -0.081 60.393 1.00 71.50 444 LYS A O 1
ATOM 3576 N N . LYS A 1 445 ? -18.131 1.168 62.159 1.00 74.75 445 LYS A N 1
ATOM 3577 C CA . LYS A 1 445 ? -19.208 0.289 62.635 1.00 74.75 445 LYS A CA 1
ATOM 3578 C C . LYS A 1 445 ? -20.554 0.874 62.233 1.00 74.75 445 LYS A C 1
ATOM 3580 O O . LYS A 1 445 ? -20.814 2.048 62.466 1.00 74.75 445 LYS A O 1
ATOM 3585 N N . HIS A 1 446 ? -21.406 0.036 61.654 1.00 84.25 446 HIS A N 1
ATOM 3586 C CA . HIS A 1 446 ? -22.749 0.430 61.239 1.00 84.25 446 HIS A CA 1
ATOM 3587 C C . HIS A 1 446 ? -23.766 0.043 62.314 1.00 84.25 446 HIS A C 1
ATOM 3589 O O . HIS A 1 446 ? -23.732 -1.086 62.815 1.00 84.25 446 HIS A O 1
ATOM 3595 N N . TYR A 1 447 ? -24.690 0.942 62.628 1.00 87.88 447 TYR A N 1
ATOM 3596 C CA . TYR A 1 447 ? -25.814 0.695 63.535 1.00 87.88 447 TYR A CA 1
ATOM 3597 C C . TYR A 1 447 ? -27.094 1.291 62.949 1.00 87.88 447 TYR A C 1
ATOM 3599 O O . TYR A 1 447 ? -27.045 2.154 62.073 1.00 87.88 447 TYR A O 1
ATOM 3607 N N . ALA A 1 448 ? -28.245 0.787 63.389 1.00 89.94 448 ALA A N 1
ATOM 3608 C CA . ALA A 1 448 ? -29.529 1.380 63.039 1.00 89.94 448 ALA A CA 1
ATOM 3609 C C . ALA A 1 448 ? -29.969 2.320 64.160 1.00 89.94 448 ALA A C 1
ATOM 3611 O O . ALA A 1 448 ? -30.087 1.895 65.310 1.00 89.94 448 ALA A O 1
ATOM 3612 N N . ARG A 1 449 ? -30.208 3.583 63.813 1.00 91.31 449 ARG A N 1
ATOM 3613 C CA . ARG A 1 449 ? -30.739 4.613 64.706 1.00 91.31 449 ARG A CA 1
ATOM 3614 C C . ARG A 1 449 ? -32.215 4.788 64.412 1.00 91.31 449 ARG A C 1
ATOM 3616 O O . ARG A 1 449 ? -32.564 5.082 63.272 1.00 91.31 449 ARG A O 1
ATOM 3623 N N . THR A 1 450 ? -33.065 4.587 65.409 1.00 90.69 450 THR A N 1
ATOM 3624 C CA . THR A 1 450 ? -34.516 4.752 65.291 1.00 90.69 450 THR A CA 1
ATOM 3625 C C . THR A 1 450 ? -34.966 5.905 66.171 1.00 90.69 450 THR A C 1
ATOM 3627 O O . THR A 1 450 ? -34.718 5.899 67.372 1.00 90.69 450 THR A O 1
ATOM 3630 N N . VAL A 1 451 ? -35.611 6.892 65.553 1.00 89.38 451 VAL A N 1
ATOM 3631 C CA . VAL A 1 451 ? -36.041 8.138 66.195 1.00 89.38 451 VAL A CA 1
ATOM 3632 C C . VAL A 1 451 ? -37.563 8.208 66.170 1.00 89.38 451 VAL A C 1
ATOM 3634 O O . VAL A 1 451 ? -38.172 7.988 65.117 1.00 89.38 451 VAL A O 1
ATOM 3637 N N . SER A 1 452 ? -38.172 8.520 67.314 1.00 86.38 452 SER A N 1
ATOM 3638 C CA . SER A 1 452 ? -39.612 8.770 67.420 1.00 86.38 452 SER A CA 1
ATOM 3639 C C . SER A 1 452 ? -39.995 10.084 66.723 1.00 86.38 452 SER A C 1
ATOM 3641 O O . SER A 1 452 ? -39.314 11.098 66.860 1.00 86.38 452 SER A O 1
ATOM 3643 N N . LYS A 1 453 ? -41.093 10.074 65.959 1.00 83.94 453 LYS A N 1
ATOM 3644 C CA . LYS A 1 453 ? -41.714 11.265 65.351 1.00 83.94 453 LYS A CA 1
ATOM 3645 C C . LYS A 1 453 ? -42.612 12.013 66.344 1.00 83.94 453 LYS A C 1
ATOM 3647 O O . LYS A 1 453 ? -42.877 13.192 66.140 1.00 83.94 453 LYS A O 1
ATOM 3652 N N . ASP A 1 454 ? -43.096 11.325 67.378 1.00 72.06 454 ASP A N 1
ATOM 3653 C CA . ASP A 1 454 ? -44.120 11.838 68.295 1.00 72.06 454 ASP A CA 1
ATOM 3654 C C . ASP A 1 454 ? -43.536 12.650 69.452 1.00 72.06 454 ASP A C 1
ATOM 3656 O O . ASP A 1 454 ? -44.180 13.572 69.948 1.00 72.06 454 ASP A O 1
ATOM 3660 N N . THR A 1 455 ? -42.322 12.310 69.879 1.00 61.28 455 THR A N 1
ATOM 3661 C CA . THR A 1 455 ? -41.677 12.928 71.035 1.00 61.28 455 THR A CA 1
ATOM 3662 C C . THR A 1 455 ? -40.234 13.242 70.663 1.00 61.28 455 THR A C 1
ATOM 3664 O O . THR A 1 455 ? -39.504 12.316 70.306 1.00 61.28 455 THR A O 1
ATOM 3667 N N . PRO A 1 456 ? -39.775 14.502 70.762 1.00 58.66 456 PRO A N 1
ATOM 3668 C CA . PRO A 1 456 ? -38.352 14.804 70.767 1.00 58.66 456 PRO A CA 1
ATOM 3669 C C . PRO A 1 456 ? -37.764 14.259 72.077 1.00 58.66 456 PRO A C 1
ATOM 3671 O O . PRO A 1 456 ? -37.646 14.975 73.068 1.00 58.66 456 PRO A O 1
ATOM 3674 N N . SER A 1 457 ? -37.476 12.960 72.132 1.00 61.84 457 SER A N 1
ATOM 3675 C CA . SER A 1 457 ? -36.755 12.369 73.255 1.00 61.84 457 SER A CA 1
ATOM 3676 C C . SER A 1 457 ? -35.289 12.802 73.203 1.00 61.84 457 SER A C 1
ATOM 3678 O O . SER A 1 457 ? -34.702 12.975 72.133 1.00 61.84 457 SER A O 1
ATOM 3680 N N . SER A 1 458 ? -34.675 12.971 74.375 1.00 66.62 458 SER A N 1
ATOM 3681 C CA . SER A 1 458 ? -33.218 13.118 74.514 1.00 66.62 458 SER A CA 1
ATOM 3682 C C . SER A 1 458 ? -32.467 11.806 74.252 1.00 66.62 458 SER A C 1
ATOM 3684 O O . SER A 1 458 ? -31.238 11.784 74.301 1.00 66.62 458 SER A O 1
ATOM 3686 N N . GLU A 1 459 ? -33.202 10.726 73.985 1.00 79.50 459 GLU A N 1
ATOM 3687 C CA . GLU A 1 459 ? -32.711 9.370 73.786 1.00 79.50 459 GLU A CA 1
ATOM 3688 C C . GLU A 1 459 ? -33.232 8.794 72.467 1.00 79.50 459 GLU A C 1
ATOM 3690 O O . GLU A 1 459 ? -34.417 8.923 72.161 1.00 79.50 459 GLU A O 1
ATOM 3695 N N . ASP A 1 460 ? -32.361 8.129 71.714 1.00 86.31 460 ASP A N 1
ATOM 3696 C CA . ASP A 1 460 ? -32.685 7.418 70.479 1.00 86.31 460 ASP A CA 1
ATOM 3697 C C . ASP A 1 460 ? -32.623 5.900 70.699 1.00 86.31 460 ASP A C 1
ATOM 3699 O O . ASP A 1 460 ? -31.818 5.402 71.490 1.00 86.31 460 ASP A O 1
ATOM 3703 N N . ASN A 1 461 ? -33.419 5.137 69.945 1.00 89.56 461 ASN A N 1
ATOM 3704 C CA . ASN A 1 461 ? -33.366 3.676 69.982 1.00 89.56 461 ASN A CA 1
ATOM 3705 C C . ASN A 1 461 ? -32.259 3.184 69.042 1.00 89.56 461 ASN A C 1
ATOM 3707 O O . ASN A 1 461 ? -32.380 3.257 67.812 1.00 89.56 461 ASN A O 1
ATOM 3711 N N . ILE A 1 462 ? -31.181 2.649 69.610 1.00 89.56 462 ILE A N 1
ATOM 3712 C CA . ILE A 1 462 ? -30.014 2.187 68.863 1.00 89.56 462 ILE A CA 1
ATOM 3713 C C . ILE A 1 462 ? -30.009 0.667 68.770 1.00 89.56 462 ILE A C 1
ATOM 3715 O O . ILE A 1 462 ? -29.955 -0.032 69.776 1.00 89.56 462 ILE A O 1
ATOM 3719 N N . THR A 1 463 ? -30.008 0.150 67.540 1.00 88.75 463 THR A N 1
ATOM 3720 C CA . THR A 1 463 ? -29.891 -1.284 67.251 1.00 88.75 463 THR A CA 1
ATOM 3721 C C . THR A 1 463 ? -28.502 -1.615 66.711 1.00 88.75 463 THR A C 1
ATOM 3723 O O . THR A 1 463 ? -28.113 -1.150 65.630 1.00 88.75 463 THR A O 1
ATOM 3726 N N . ARG A 1 464 ? -27.757 -2.462 67.431 1.00 87.50 464 ARG A N 1
ATOM 3727 C CA . ARG A 1 464 ? -26.404 -2.916 67.062 1.00 87.50 464 ARG A CA 1
ATOM 3728 C C . ARG A 1 464 ? -26.350 -4.418 66.874 1.00 87.50 464 ARG A C 1
ATOM 3730 O O . ARG A 1 464 ? -26.955 -5.170 67.625 1.00 87.50 464 ARG A O 1
ATOM 3737 N N . ILE A 1 465 ? -25.555 -4.857 65.902 1.00 83.75 465 ILE A N 1
ATOM 3738 C CA . ILE A 1 465 ? -25.238 -6.275 65.735 1.00 83.75 465 ILE A CA 1
ATOM 3739 C C . ILE A 1 465 ? -24.011 -6.590 66.586 1.00 83.75 465 ILE A C 1
ATOM 3741 O O . ILE A 1 465 ? -22.927 -6.059 66.339 1.00 83.75 465 ILE A O 1
ATOM 3745 N N . LEU A 1 466 ? -24.182 -7.471 67.566 1.00 81.06 466 LEU A N 1
ATOM 3746 C CA . LEU A 1 466 ? -23.113 -7.957 68.429 1.00 81.06 466 LEU A CA 1
ATOM 3747 C C . LEU A 1 466 ? -22.786 -9.414 68.109 1.00 81.06 466 LEU A C 1
ATOM 3749 O O . LEU A 1 466 ? -23.659 -10.218 67.783 1.00 81.06 466 LEU A O 1
ATOM 3753 N N . LYS A 1 467 ? -21.501 -9.750 68.224 1.00 77.88 467 LYS A N 1
ATOM 3754 C CA . LYS A 1 467 ? -20.989 -11.119 68.142 1.00 77.88 467 LYS A CA 1
ATOM 3755 C C . LYS A 1 467 ? -20.949 -11.689 69.564 1.00 77.88 467 LYS A C 1
ATOM 3757 O O . LYS A 1 467 ? -20.167 -11.210 70.379 1.00 77.88 467 LYS A O 1
ATOM 3762 N N . LYS A 1 468 ? -21.785 -12.684 69.860 1.00 72.12 468 LYS A N 1
ATOM 3763 C CA . LYS A 1 468 ? -21.830 -13.425 71.132 1.00 72.12 468 LYS A CA 1
ATOM 3764 C C . LYS A 1 468 ? -21.386 -14.880 70.933 1.00 72.12 468 LYS A C 1
ATOM 3766 O O . LYS A 1 468 ? -21.571 -15.441 69.858 1.00 72.12 468 LYS A O 1
ATOM 3771 N N . GLY A 1 469 ? -20.844 -15.512 71.972 1.00 64.12 469 GLY A N 1
ATOM 3772 C CA . GLY A 1 469 ? -20.366 -16.904 71.940 1.00 64.12 469 GLY A CA 1
ATOM 3773 C C . GLY A 1 469 ? -18.860 -17.047 71.684 1.00 64.12 469 GLY A C 1
ATOM 3774 O O . GLY A 1 469 ? -18.168 -16.069 71.408 1.00 64.12 469 GLY A O 1
ATOM 3775 N N . ASN A 1 470 ? -18.352 -18.277 71.803 1.00 64.06 470 ASN A N 1
ATOM 3776 C CA . ASN A 1 470 ? -16.917 -18.570 71.726 1.00 64.06 470 ASN A CA 1
ATOM 3777 C C . ASN A 1 470 ? -16.362 -18.416 70.299 1.00 64.06 470 ASN A C 1
ATOM 3779 O O . ASN A 1 470 ? -17.104 -18.477 69.315 1.00 64.06 470 ASN A O 1
ATOM 3783 N N . ILE A 1 471 ? -15.035 -18.265 70.188 1.00 60.59 471 ILE A N 1
ATOM 3784 C CA . ILE A 1 471 ? -14.302 -18.031 68.925 1.00 60.59 471 ILE A CA 1
ATOM 3785 C C . ILE A 1 471 ? -14.679 -19.052 67.834 1.00 60.59 471 ILE A C 1
ATOM 3787 O O . ILE A 1 471 ? -14.792 -18.681 66.667 1.00 60.59 471 ILE A O 1
ATOM 3791 N N . PHE A 1 472 ? -14.954 -20.300 68.225 1.00 51.53 472 PHE A N 1
ATOM 3792 C CA . PHE A 1 472 ? -15.276 -21.420 67.336 1.00 51.53 472 PHE A CA 1
ATOM 3793 C C . PHE A 1 472 ? -16.736 -21.475 66.854 1.00 51.53 472 PHE A C 1
ATOM 3795 O O . PHE A 1 472 ? -17.052 -22.245 65.952 1.00 51.53 472 PHE A O 1
ATOM 3802 N N . SER A 1 473 ? -17.659 -20.703 67.439 1.00 49.34 473 SER A N 1
ATOM 3803 C CA . SER A 1 473 ? -19.082 -20.712 67.048 1.00 49.34 473 SER A CA 1
ATOM 3804 C C . SER A 1 473 ? -19.766 -19.381 67.373 1.00 49.34 473 SER A C 1
ATOM 3806 O O . SER A 1 473 ? -20.605 -19.303 68.278 1.00 49.34 473 SER A O 1
ATOM 3808 N N . PRO A 1 474 ? -19.411 -18.303 66.654 1.00 64.81 474 PRO A N 1
ATOM 3809 C CA . PRO A 1 474 ? -19.984 -16.998 66.917 1.00 64.81 474 PRO A CA 1
ATOM 3810 C C . PRO A 1 474 ? -21.450 -16.918 66.490 1.00 64.81 474 PRO A C 1
ATOM 3812 O O . PRO A 1 474 ? -21.804 -17.200 65.346 1.00 64.81 474 PRO A O 1
ATOM 3815 N N . LYS A 1 475 ? -22.302 -16.468 67.407 1.00 70.69 475 LYS A N 1
ATOM 3816 C CA . LYS A 1 475 ? -23.707 -16.135 67.168 1.00 70.69 475 LYS A CA 1
ATOM 3817 C C . LYS A 1 475 ? -23.841 -14.621 67.061 1.00 70.69 475 LYS A C 1
ATOM 3819 O O . LYS A 1 475 ? -23.361 -13.888 67.919 1.00 70.69 475 LYS A O 1
ATOM 3824 N N . TYR A 1 476 ? -24.505 -14.146 66.017 1.00 77.19 476 TYR A N 1
ATOM 3825 C CA . TYR A 1 476 ? -24.791 -12.724 65.852 1.00 77.19 476 TYR A CA 1
ATOM 3826 C C . TYR A 1 476 ? -26.199 -12.427 66.361 1.00 77.19 476 TYR A C 1
ATOM 3828 O O . TYR A 1 476 ? -27.156 -13.072 65.930 1.00 77.19 476 TYR A O 1
ATOM 3836 N N . VAL A 1 477 ? -26.317 -11.466 67.273 1.00 83.00 477 VAL A N 1
ATOM 3837 C CA . VAL A 1 477 ? -27.598 -10.992 67.816 1.00 83.00 477 VAL A CA 1
ATOM 3838 C C . VAL A 1 477 ? -27.713 -9.490 67.608 1.00 83.00 477 VAL A C 1
ATOM 3840 O O . VAL A 1 477 ? -26.706 -8.779 67.626 1.00 83.00 477 VAL A O 1
ATOM 3843 N N . ALA A 1 478 ? -28.930 -9.010 67.375 1.00 85.12 478 ALA A N 1
ATOM 3844 C CA . ALA A 1 478 ? -29.213 -7.586 67.359 1.00 85.12 478 ALA A CA 1
ATOM 3845 C C . ALA A 1 478 ? -29.660 -7.167 68.761 1.00 85.12 478 ALA A C 1
ATOM 3847 O O . ALA A 1 478 ? -30.657 -7.674 69.262 1.00 85.12 478 ALA A O 1
ATOM 3848 N N . GLU A 1 479 ? -28.919 -6.271 69.399 1.00 88.50 479 GLU A N 1
ATOM 3849 C CA . GLU A 1 479 ? -29.342 -5.652 70.653 1.00 88.50 479 GLU A CA 1
ATOM 3850 C C . GLU A 1 479 ? -29.879 -4.259 70.376 1.00 88.50 479 GLU A C 1
ATOM 3852 O O . GLU A 1 479 ? -29.255 -3.497 69.630 1.00 88.50 479 GLU A O 1
ATOM 3857 N N . THR A 1 480 ? -31.012 -3.940 70.995 1.00 90.00 480 THR A N 1
ATOM 3858 C CA . THR A 1 480 ? -31.664 -2.642 70.865 1.00 90.00 480 THR A CA 1
ATOM 3859 C C . THR A 1 480 ? -31.884 -2.030 72.236 1.00 90.00 480 THR A C 1
ATOM 3861 O O . THR A 1 480 ? -32.542 -2.630 73.091 1.00 90.00 480 THR A O 1
ATOM 3864 N N . ASP A 1 481 ? -31.348 -0.827 72.434 1.00 89.50 481 ASP A N 1
ATOM 3865 C CA . ASP A 1 481 ? -31.512 -0.071 73.673 1.00 89.50 481 ASP A CA 1
ATOM 3866 C C . ASP A 1 481 ? -31.601 1.442 73.433 1.00 89.50 481 ASP A C 1
ATOM 3868 O O . ASP A 1 481 ? -31.338 1.909 72.323 1.00 89.50 481 ASP A O 1
ATOM 3872 N N . LYS A 1 482 ? -31.994 2.186 74.471 1.00 87.88 482 LYS A N 1
ATOM 3873 C CA . LYS A 1 482 ? -32.050 3.650 74.469 1.00 87.88 482 LYS A CA 1
ATOM 3874 C C . LYS A 1 482 ? -30.676 4.233 74.759 1.00 87.88 482 LYS A C 1
ATOM 3876 O O . LYS A 1 482 ? -30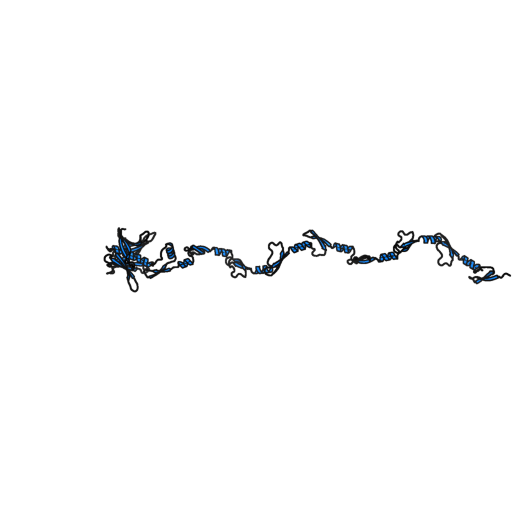.013 3.822 75.709 1.00 87.88 482 LYS A O 1
ATOM 3881 N N . GLU A 1 483 ? -30.264 5.211 73.963 1.00 85.38 483 GLU A N 1
ATOM 3882 C CA . GLU A 1 483 ? -29.032 5.962 74.195 1.00 85.38 483 GLU A CA 1
ATOM 3883 C C . GLU A 1 483 ? -29.258 7.454 74.062 1.00 85.38 483 GLU A C 1
ATOM 3885 O O . GLU A 1 483 ? -29.981 7.898 73.175 1.00 85.38 483 GLU A O 1
ATOM 3890 N N . LYS A 1 484 ? -28.596 8.229 74.923 1.00 79.00 484 LYS A N 1
ATOM 3891 C CA . LYS A 1 484 ? -28.636 9.689 74.856 1.00 79.00 484 LYS A CA 1
ATOM 3892 C C . LYS A 1 484 ? -28.032 10.181 73.543 1.00 79.00 484 LYS A C 1
ATOM 3894 O O . LYS A 1 484 ? -27.016 9.658 73.087 1.00 79.00 484 LYS A O 1
ATOM 3899 N N . ARG A 1 485 ? -28.718 11.159 72.961 1.00 66.69 485 ARG A N 1
ATOM 3900 C CA . ARG A 1 485 ? -28.508 11.660 71.606 1.00 66.69 485 ARG A CA 1
ATOM 3901 C C . ARG A 1 485 ? -27.155 12.318 71.362 1.00 66.69 485 ARG A C 1
ATOM 3903 O O . ARG A 1 485 ? -26.671 13.024 72.275 1.00 66.69 485 ARG A O 1
#

Radius of gyration: 88.34 Å; chains: 1; bounding box: 158×58×243 Å

Secondary structure (DSSP, 8-state):
-PPEEEEE-TTT--EEEEETT-SS--SS-HHHHHHHHTTEEEEE-TTT--EEEEETT-SS--SS-HHHHHHHHTTEEEEE-TTT--EEEEETT-SS--SS-HHHHHHHHHTEEEEE-TTT--EEEEETT-SS--SS-HHHHHHHHHTEEEEE-TTT--EEEEETT-SS--SS-HHHHHHHHHTEEEEE-TTT--EEEEETT-SS--SS-HHHHHHHHHTEEEEE-TTT--EEEEETT-SS--SS-HHHHHHHHTTEEEEE-TTT--EEEEETT-SS---S-HHHHHHTS-EEEE-TTT--EEEE-HHHHHHHHHTTPPPP-S-HHHHHHHHHHHHHHHHHTTT-SS-EEEEEEEE-SSS-EEEEEEEETTT--EEEEEEEEEE-SSSPEEEEEEE-TTT--EEEEEEEEEE-SSS-EEEEEEEETTTTEEEEEEEEEEE-SSS-EEEEEEEESS---SEEEEEEEEEES-TTSPEEEEEEEEEE-

Sequence (485 aa):
MSKWYTVYCEACGAEIIAHEDWDNPPTLCKECKARRDAQWYKIRCKGCGTEIIAHEDWDNPPTLCKECKAERDAQWYEVRCKDCGTGIMVNVNWDNPPTLCKECKAKRSAQWYEVRCKDCGTTIKVHRDWDKPPTLCKECKAKRSAQWYEVRCKDCGTTIKVHRDWDKPPTLCKECKAKRSAQWYEVRCKDCGTTIKVHRDWDKPPTLCKECKAKRSAQWYEVRCKDCGTGIMVNVNWTNPPTLCKECKAKRDAQWYKTSCEVCHTTIYAHRSWEKPPTLCEKCLKDFAPKDIRCSQCGNIFTVSTKLQLKCREKGWNLPTRCFQCKHDDLLIKGAIGALRDQFDFPLETKIEQRGIILTDKVAVVRNKKTGEIVATVTMDNQGIILPKRVAIATEPKSNKLISKTTEGTKGIVLQQRTAETYDMDKRKHTHVTTIEETGIVFKKHYARTVSKDTPSSEDNITRILKKGNIFSPKYVAETDKEKR

Foldseek 3Di:
DFDWDWDAAPPPRDTDTDGPPDPDRDNHDPVRVVVQVVQWDWDAAPPPRDTDIDGPPDPDTDNHDPVVVVVVVVQWDWDAAPPPGDTDIDGPPDPDTDNHDPVVVVVVVVQWDWDAQPPPRDIDIDGVPDPDTDNHDPVVVVVQVVQWDWDAQPPPRDIDIFGVPDPDTDNHDPVVVVVQVVQWDWDAQPPPRDIDIFGVPDPDTDNHDPVVVVVVVVQWDWDAAPPPGDTDIDGVPDPDTDNHDPVVVVVQVVQKDWDAAPPPRDIDIFGVPDPDTDNHDPVLCVVLCWDWAQAPPARDIDIDHSVNVVVCVVVVHDDDNHDPVRVVVVQQQQQVLQVVQVVDPAKKKWAFDQDDDPHGWTKTFIARPVPRHGQWIWTWDFDDDPHTFIKIWIAGPPPRHTAKIWGWDWDDDPDTFIWIWIQGPVVRGTFKIKHWDWDDDPDTAIWIWIDTPPDPDQWIWIWHWDFDDDPVDTGTMIIIDIDGD

pLDDT: mean 84.24, std 8.75, range [43.22, 95.06]